Protein AF-A0A7S3DXR9-F1 (afdb_monomer_lite)

Secondary structure (DSSP, 8-state):
-HHHHHHHHHHHHSS-S-HHHHHHHHHHHHHHHHHHHHHHHHHHHHHHHHHHHHHTTPPP-PPPHHHHHHHHHHHHHHHHHHHHHHH-TTTS-EEEETTTEEEE--STTTHHHIIIIIHIIIIIHHHHHHHHHHHHHHHTT-S-SSSHHHHHHHHHHHHHHHHHHHHHHHHHHHHHHHHH--S-THHHHHHHHHHHHHHHHHHHHHHHH-HHHHHHHHHHHTT---TT-HHHHHHHHHHHHHHHHT-TT-----TT-----------------------------PPPP------------------------------------PPP-----------------------------------------------------------

Structure (mmCIF, N/CA/C/O backbone):
data_AF-A0A7S3DXR9-F1
#
_entry.id   AF-A0A7S3DXR9-F1
#
loop_
_atom_site.group_PDB
_atom_site.id
_atom_site.type_symbol
_atom_site.label_atom_id
_atom_site.label_alt_id
_atom_site.label_comp_id
_atom_site.label_asym_id
_atom_site.label_entity_id
_atom_site.label_seq_id
_atom_site.pdbx_PDB_ins_code
_atom_site.Cartn_x
_atom_site.Cartn_y
_atom_site.Cartn_z
_atom_site.occupancy
_atom_site.B_iso_or_equiv
_atom_site.auth_seq_id
_atom_site.auth_comp_id
_atom_site.auth_asym_id
_atom_site.auth_atom_id
_atom_site.pdbx_PDB_model_num
ATOM 1 N N . PHE A 1 1 ? 15.134 0.150 1.377 1.00 69.06 1 PHE A N 1
ATOM 2 C CA . PHE A 1 1 ? 16.503 0.707 1.384 1.00 69.06 1 PHE A CA 1
ATOM 3 C C . PHE A 1 1 ? 17.280 0.307 0.133 1.00 69.06 1 PHE A C 1
ATOM 5 O O . PHE A 1 1 ? 17.624 1.199 -0.626 1.00 69.06 1 PHE A O 1
ATOM 12 N N . SER A 1 2 ? 17.472 -0.991 -0.147 1.00 77.06 2 SER A N 1
ATOM 13 C CA . SER A 1 2 ? 18.164 -1.471 -1.363 1.00 77.06 2 SER A CA 1
ATOM 14 C C . SER A 1 2 ? 17.636 -0.845 -2.659 1.00 77.06 2 SER A C 1
ATOM 16 O O . SER A 1 2 ? 18.422 -0.301 -3.421 1.00 77.06 2 SER A O 1
ATOM 18 N N . CYS A 1 3 ? 16.311 -0.809 -2.846 1.00 78.12 3 CYS A N 1
ATOM 19 C CA . CYS A 1 3 ? 15.689 -0.191 -4.024 1.00 78.12 3 CYS A CA 1
ATOM 20 C C . CYS A 1 3 ? 16.020 1.309 -4.162 1.00 78.12 3 CYS A C 1
ATOM 22 O O . CYS A 1 3 ? 16.295 1.782 -5.256 1.00 78.12 3 CYS A O 1
ATOM 24 N N . MET A 1 4 ? 16.067 2.056 -3.049 1.00 80.38 4 MET A N 1
ATOM 25 C CA . MET A 1 4 ? 16.408 3.488 -3.070 1.00 80.38 4 MET A CA 1
ATOM 26 C C . MET A 1 4 ? 17.863 3.706 -3.476 1.00 80.38 4 MET A C 1
ATOM 28 O O . MET A 1 4 ? 18.139 4.583 -4.286 1.00 80.38 4 MET A O 1
ATOM 32 N N . LEU A 1 5 ? 18.783 2.897 -2.938 1.00 83.31 5 LEU A N 1
ATOM 33 C CA . LEU A 1 5 ? 20.198 2.974 -3.292 1.00 83.31 5 LEU A CA 1
ATOM 34 C C . LEU A 1 5 ? 20.402 2.654 -4.774 1.00 83.31 5 LEU A C 1
ATOM 36 O O . LEU A 1 5 ? 21.141 3.348 -5.460 1.00 83.31 5 LEU A O 1
ATOM 40 N N . THR A 1 6 ? 19.699 1.645 -5.285 1.00 81.56 6 THR A N 1
ATOM 41 C CA . THR A 1 6 ? 19.810 1.257 -6.692 1.00 81.56 6 THR A CA 1
ATOM 42 C C . THR A 1 6 ? 19.208 2.308 -7.615 1.00 81.56 6 THR A C 1
ATOM 44 O O . THR A 1 6 ? 19.833 2.642 -8.612 1.00 81.56 6 THR A O 1
ATOM 47 N N . CYS A 1 7 ? 18.071 2.913 -7.247 1.00 77.81 7 CYS A N 1
ATOM 48 C CA . CYS A 1 7 ? 17.527 4.053 -7.984 1.00 77.81 7 CYS A CA 1
ATOM 49 C C . CYS A 1 7 ? 18.503 5.235 -7.964 1.00 77.81 7 CYS A C 1
ATOM 51 O O . CYS A 1 7 ? 18.713 5.851 -8.997 1.00 77.81 7 CYS A O 1
ATOM 53 N N . LEU A 1 8 ? 19.139 5.527 -6.822 1.00 82.75 8 LEU A N 1
ATOM 54 C CA . LEU A 1 8 ? 20.117 6.611 -6.705 1.00 82.75 8 LEU A CA 1
ATOM 55 C C . LEU A 1 8 ? 21.337 6.401 -7.615 1.00 82.75 8 LEU A C 1
ATOM 57 O O . LEU A 1 8 ? 21.827 7.357 -8.215 1.00 82.75 8 LEU A O 1
ATOM 61 N N . LEU A 1 9 ? 21.822 5.163 -7.723 1.00 83.69 9 LEU A N 1
ATOM 62 C CA . LEU A 1 9 ? 22.912 4.817 -8.636 1.00 83.69 9 LEU A CA 1
ATOM 63 C C . LEU A 1 9 ? 22.479 4.980 -10.101 1.00 83.69 9 LEU A C 1
ATOM 65 O O . LEU A 1 9 ? 23.225 5.561 -10.889 1.00 83.69 9 LEU A O 1
ATOM 69 N N . SER A 1 10 ? 21.253 4.577 -10.442 1.00 79.81 10 SER A N 1
ATOM 70 C CA . SER A 1 10 ? 20.714 4.746 -11.795 1.00 79.81 10 SER A CA 1
ATOM 71 C C . SER A 1 10 ? 20.434 6.209 -12.174 1.00 79.81 10 SER A C 1
ATOM 73 O O . SER A 1 10 ? 20.627 6.557 -13.336 1.00 79.81 10 SER A O 1
ATOM 75 N N . VAL A 1 11 ? 20.126 7.110 -11.217 1.00 78.69 11 VAL A N 1
ATOM 76 C CA . VAL A 1 11 ? 20.069 8.576 -11.471 1.00 78.69 11 VAL A CA 1
ATOM 77 C C . VAL A 1 11 ? 21.366 9.057 -12.112 1.00 78.69 11 VAL A C 1
ATOM 79 O O . VAL A 1 11 ? 21.348 9.853 -13.048 1.00 78.69 11 VAL A O 1
ATOM 82 N N . LYS A 1 12 ? 22.496 8.624 -11.538 1.00 81.75 12 LYS A N 1
ATOM 83 C CA . LYS A 1 12 ? 23.820 9.123 -11.904 1.00 81.75 12 LYS A CA 1
ATOM 84 C C . LYS A 1 12 ? 24.298 8.518 -13.216 1.00 81.75 12 LYS A C 1
ATOM 86 O O . LYS A 1 12 ? 24.891 9.232 -14.014 1.00 81.75 12 LYS A O 1
ATOM 91 N N . GLY A 1 13 ? 24.035 7.228 -13.422 1.00 77.94 13 GLY A N 1
ATOM 92 C CA . GLY A 1 13 ? 24.472 6.503 -14.614 1.00 77.94 13 GLY A CA 1
ATOM 93 C C . GLY A 1 13 ? 23.550 6.641 -15.825 1.00 77.94 13 GLY A C 1
ATOM 94 O O . GLY A 1 13 ? 23.975 6.303 -16.918 1.00 77.94 13 GLY A O 1
ATOM 95 N N . LYS A 1 14 ? 22.295 7.092 -15.651 1.00 71.25 14 LYS A N 1
ATOM 96 C CA . LYS A 1 14 ? 21.206 7.019 -16.655 1.00 71.25 14 LYS A CA 1
ATOM 97 C C . LYS A 1 14 ? 20.919 5.604 -17.190 1.00 71.25 14 LYS A C 1
ATOM 99 O O . LYS A 1 14 ? 20.076 5.439 -18.066 1.00 71.25 14 LYS A O 1
ATOM 104 N N . GLU A 1 15 ? 21.557 4.590 -16.618 1.00 74.62 15 GLU A N 1
ATOM 105 C CA . GLU A 1 15 ? 21.456 3.186 -16.994 1.00 74.62 15 GLU A CA 1
ATOM 106 C C . GLU A 1 15 ? 21.127 2.330 -15.764 1.00 74.62 15 GLU A C 1
ATOM 108 O O . GLU A 1 15 ? 21.385 2.695 -14.608 1.00 74.62 15 GLU A O 1
ATOM 113 N N . TYR A 1 16 ? 20.519 1.173 -16.010 1.00 74.00 16 TYR A N 1
ATOM 114 C CA . TYR A 1 16 ? 20.256 0.176 -14.980 1.00 74.00 16 TYR A CA 1
ATOM 115 C C . TYR A 1 16 ? 21.398 -0.846 -14.948 1.00 74.00 16 TYR A C 1
ATOM 117 O O . TYR A 1 16 ? 21.991 -1.170 -15.968 1.00 74.00 16 TYR A O 1
ATOM 125 N N . VAL A 1 17 ? 21.700 -1.375 -13.759 1.00 82.50 17 VAL A N 1
ATOM 126 C CA . VAL A 1 17 ? 22.879 -2.234 -13.515 1.00 82.50 17 VAL A CA 1
ATOM 127 C C . VAL A 1 17 ? 22.834 -3.561 -14.298 1.00 82.50 17 VAL A C 1
ATOM 129 O O . VAL A 1 17 ? 23.868 -4.176 -14.530 1.00 82.50 17 VAL A O 1
ATOM 132 N N . GLY A 1 18 ? 21.645 -4.019 -14.702 1.00 85.81 18 GLY A N 1
ATOM 133 C CA . GLY A 1 18 ? 21.464 -5.202 -15.548 1.00 85.81 18 GLY A CA 1
ATOM 134 C C . GLY A 1 18 ? 20.011 -5.680 -15.622 1.00 85.81 18 GLY A C 1
ATOM 135 O O . GLY A 1 18 ? 19.184 -5.331 -14.776 1.00 85.81 18 GLY A O 1
ATOM 136 N N . GLU A 1 19 ? 19.691 -6.499 -16.624 1.00 84.88 19 GLU A N 1
ATOM 137 C CA . GLU A 1 19 ? 18.320 -6.942 -16.932 1.00 84.88 19 GLU A CA 1
ATOM 138 C C . GLU A 1 19 ? 17.664 -7.705 -15.767 1.00 84.88 19 GLU A C 1
ATOM 140 O O . GLU A 1 19 ? 16.518 -7.443 -15.398 1.00 84.88 19 GLU A O 1
ATOM 145 N N . ALA A 1 20 ? 18.422 -8.580 -15.100 1.00 87.88 20 ALA A N 1
ATOM 146 C CA . ALA A 1 20 ? 17.948 -9.298 -13.917 1.00 87.88 20 ALA A CA 1
ATOM 147 C C . ALA A 1 20 ? 17.587 -8.345 -12.764 1.00 87.88 20 ALA A C 1
ATOM 149 O O . ALA A 1 20 ? 16.587 -8.539 -12.068 1.00 87.88 20 ALA A O 1
ATOM 150 N N . MET A 1 21 ? 18.376 -7.282 -12.581 1.00 86.00 21 MET A N 1
ATOM 151 C CA . MET A 1 21 ? 18.103 -6.270 -11.563 1.00 86.00 21 MET A CA 1
ATOM 152 C C . MET A 1 21 ? 16.853 -5.458 -11.913 1.00 86.00 21 MET A C 1
ATOM 154 O O . MET A 1 21 ? 16.052 -5.156 -11.030 1.00 86.00 21 MET A O 1
ATOM 158 N N . CYS A 1 22 ? 16.658 -5.170 -13.199 1.00 85.06 22 CYS A N 1
ATOM 159 C CA . CYS A 1 22 ? 15.467 -4.513 -13.721 1.00 85.06 22 CYS A CA 1
ATOM 160 C C . CYS A 1 22 ? 14.197 -5.339 -13.448 1.00 85.06 22 CYS A C 1
ATOM 162 O O . CYS A 1 22 ? 13.227 -4.826 -12.883 1.00 85.06 22 CYS A O 1
ATOM 164 N N . GLY A 1 23 ? 14.233 -6.648 -13.724 1.00 87.88 23 GLY A N 1
ATOM 165 C CA . GLY A 1 23 ? 13.139 -7.570 -13.400 1.00 87.88 23 GLY A CA 1
ATOM 166 C C . GLY A 1 23 ? 12.841 -7.643 -11.897 1.00 87.88 23 GLY A C 1
ATOM 167 O O . GLY A 1 23 ? 11.681 -7.557 -11.488 1.00 87.88 23 GLY A O 1
ATOM 168 N N . TYR A 1 24 ? 13.876 -7.720 -11.053 1.00 89.25 24 TYR A N 1
ATOM 169 C CA . TYR A 1 24 ? 13.711 -7.710 -9.595 1.00 89.25 24 TYR A CA 1
ATOM 170 C C . TYR A 1 24 ? 13.111 -6.393 -9.077 1.00 89.25 24 TYR A C 1
ATOM 172 O O . TYR A 1 24 ? 12.210 -6.411 -8.236 1.00 89.25 24 TYR A O 1
ATOM 180 N N . GLN A 1 25 ? 13.583 -5.248 -9.578 1.00 87.19 25 GLN A N 1
ATOM 181 C CA . GLN A 1 25 ? 13.039 -3.937 -9.219 1.00 87.19 25 GLN A CA 1
ATOM 182 C C . GLN A 1 25 ? 11.571 -3.813 -9.632 1.00 87.19 25 GLN A C 1
ATOM 184 O O . GLN A 1 25 ? 10.762 -3.367 -8.818 1.00 87.19 25 GLN A O 1
ATOM 189 N N . SER A 1 26 ? 11.223 -4.265 -10.842 1.00 88.00 26 SER A N 1
ATOM 190 C CA . SER A 1 26 ? 9.837 -4.323 -11.314 1.00 88.00 26 SER A CA 1
ATOM 191 C C . SER A 1 26 ? 8.976 -5.183 -10.387 1.00 88.00 26 SER A C 1
ATOM 193 O O . SER A 1 26 ? 7.961 -4.706 -9.872 1.00 88.00 26 SER A O 1
ATOM 195 N N . PHE A 1 27 ? 9.410 -6.412 -10.079 1.00 92.31 27 PHE A N 1
ATOM 196 C CA . PHE A 1 27 ? 8.707 -7.297 -9.147 1.00 92.31 27 PHE A CA 1
ATOM 197 C C . PHE A 1 27 ? 8.461 -6.610 -7.801 1.00 92.31 27 PHE A C 1
ATOM 199 O O . PHE A 1 27 ? 7.324 -6.512 -7.335 1.00 92.31 27 PHE A O 1
ATOM 206 N N . TYR A 1 28 ? 9.537 -6.120 -7.179 1.00 91.31 28 TYR A N 1
ATOM 207 C CA . TYR A 1 28 ? 9.501 -5.544 -5.843 1.00 91.31 28 TYR A CA 1
ATOM 208 C C . TYR A 1 28 ? 8.604 -4.308 -5.786 1.00 91.31 28 TYR A C 1
ATOM 210 O O . TYR A 1 28 ? 7.789 -4.193 -4.867 1.00 91.31 28 TYR A O 1
ATOM 218 N N . LEU A 1 29 ? 8.739 -3.392 -6.750 1.00 87.94 29 LEU A N 1
ATOM 219 C CA . LEU A 1 29 ? 7.965 -2.156 -6.800 1.00 87.94 29 LEU A CA 1
ATOM 220 C C . LEU A 1 29 ? 6.471 -2.467 -6.933 1.00 87.94 29 LEU A C 1
ATOM 222 O O . LEU A 1 29 ? 5.675 -2.010 -6.111 1.00 87.94 29 LEU A O 1
ATOM 226 N N . ASN A 1 30 ? 6.108 -3.291 -7.918 1.00 90.56 30 ASN A N 1
ATOM 227 C CA . ASN A 1 30 ? 4.716 -3.602 -8.227 1.00 90.56 30 ASN A CA 1
ATOM 228 C C . ASN A 1 30 ? 4.058 -4.430 -7.116 1.00 90.56 30 ASN A C 1
ATOM 230 O O . ASN A 1 30 ? 2.956 -4.093 -6.673 1.00 90.56 30 ASN A O 1
ATOM 234 N N . ALA A 1 31 ? 4.747 -5.444 -6.584 1.00 94.25 31 ALA A N 1
ATOM 235 C CA . ALA A 1 31 ? 4.241 -6.217 -5.454 1.00 94.25 31 ALA A CA 1
ATOM 236 C C . ALA A 1 31 ? 4.093 -5.346 -4.195 1.00 94.25 31 ALA A C 1
ATOM 238 O O . ALA A 1 31 ? 3.057 -5.381 -3.534 1.00 94.25 31 ALA A O 1
ATOM 239 N N . SER A 1 32 ? 5.079 -4.505 -3.870 1.00 92.00 32 SER A N 1
ATOM 240 C CA . SER A 1 32 ? 5.019 -3.669 -2.662 1.00 92.00 32 SER A CA 1
ATOM 241 C C . SER A 1 32 ? 3.914 -2.616 -2.741 1.00 92.00 32 SER A C 1
ATOM 243 O O . SER A 1 32 ? 3.175 -2.427 -1.773 1.00 92.00 32 SER A O 1
ATOM 245 N N . VAL A 1 33 ? 3.768 -1.949 -3.890 1.00 91.00 33 VAL A N 1
ATOM 246 C CA . VAL A 1 33 ? 2.700 -0.966 -4.121 1.00 91.00 33 VAL A CA 1
ATOM 247 C C . VAL A 1 33 ? 1.330 -1.633 -4.051 1.00 91.00 33 VAL A C 1
ATOM 249 O O . VAL A 1 33 ? 0.454 -1.147 -3.332 1.00 91.00 33 VAL A O 1
ATOM 252 N N . THR A 1 34 ? 1.152 -2.768 -4.728 1.00 94.94 34 THR A N 1
ATOM 253 C CA . THR A 1 34 ? -0.121 -3.501 -4.719 1.00 94.94 34 THR A CA 1
ATOM 254 C C . THR A 1 34 ? -0.473 -3.981 -3.314 1.00 94.94 34 THR A C 1
ATOM 256 O O . THR A 1 34 ? -1.592 -3.772 -2.853 1.00 94.94 34 THR A O 1
ATOM 259 N N . ALA A 1 35 ? 0.482 -4.568 -2.589 1.00 96.00 35 ALA A N 1
ATOM 260 C CA . ALA A 1 35 ? 0.246 -5.033 -1.228 1.00 96.00 35 ALA A CA 1
ATOM 261 C C . ALA A 1 35 ? -0.149 -3.875 -0.304 1.00 96.00 35 ALA A C 1
ATOM 263 O O . ALA A 1 35 ? -1.097 -3.993 0.465 1.00 96.00 35 ALA A O 1
ATOM 264 N N . ASN A 1 36 ? 0.544 -2.741 -0.397 1.00 93.38 36 ASN A N 1
ATOM 265 C CA . ASN A 1 36 ? 0.291 -1.582 0.452 1.00 93.38 36 ASN A CA 1
ATOM 266 C C . ASN A 1 36 ? -1.089 -0.952 0.195 1.00 93.38 36 ASN A C 1
ATOM 268 O O . ASN A 1 36 ? -1.867 -0.746 1.127 1.00 93.38 36 ASN A O 1
ATOM 272 N N . THR A 1 37 ? -1.416 -0.676 -1.068 1.00 94.12 37 THR A N 1
ATOM 273 C CA . THR A 1 37 ? -2.695 -0.064 -1.474 1.00 94.12 37 THR A CA 1
ATOM 274 C C . THR A 1 37 ? -3.887 -0.933 -1.059 1.00 94.12 37 THR A C 1
ATOM 276 O O . THR A 1 37 ? -4.815 -0.450 -0.403 1.00 94.12 37 THR A O 1
ATOM 279 N N . TRP A 1 38 ? -3.832 -2.236 -1.340 1.00 97.38 38 TRP A N 1
ATOM 280 C CA . TRP A 1 38 ? -4.899 -3.173 -0.996 1.00 97.38 38 TRP A CA 1
ATOM 281 C C . TRP A 1 38 ? -4.973 -3.488 0.499 1.00 97.38 38 TRP A C 1
ATOM 283 O O . TRP A 1 38 ? -6.075 -3.605 1.038 1.00 97.38 38 TRP A O 1
ATOM 293 N N . MET A 1 39 ? -3.844 -3.551 1.212 1.00 96.06 39 MET A N 1
ATOM 294 C CA . MET A 1 39 ? -3.862 -3.707 2.670 1.00 96.06 39 MET A CA 1
ATOM 295 C C . MET A 1 39 ? -4.521 -2.499 3.345 1.00 96.06 39 MET A C 1
ATOM 297 O O . MET A 1 39 ? -5.338 -2.670 4.251 1.00 96.06 39 MET A O 1
ATOM 301 N N . ASN A 1 40 ? -4.240 -1.281 2.870 1.00 93.38 40 ASN A N 1
ATOM 302 C CA . ASN A 1 40 ? -4.923 -0.082 3.355 1.00 93.38 40 ASN A CA 1
ATOM 303 C C . ASN A 1 40 ? -6.433 -0.151 3.088 1.00 93.38 40 ASN A C 1
ATOM 305 O O . ASN A 1 40 ? -7.213 0.179 3.980 1.00 93.38 40 ASN A O 1
ATOM 309 N N . ALA A 1 41 ? -6.863 -0.646 1.924 1.00 95.69 41 ALA A N 1
ATOM 310 C CA . ALA A 1 41 ? -8.283 -0.855 1.637 1.00 95.69 41 ALA A CA 1
ATOM 311 C C . ALA A 1 41 ? -8.942 -1.845 2.622 1.00 95.69 41 ALA A C 1
ATOM 313 O O . ALA A 1 41 ? -10.012 -1.552 3.157 1.00 95.69 41 ALA A O 1
ATOM 314 N N . VAL A 1 42 ? -8.286 -2.968 2.942 1.00 97.06 42 VAL A N 1
ATOM 315 C CA . VAL A 1 42 ? -8.775 -3.935 3.947 1.00 97.06 42 VAL A CA 1
ATOM 316 C C . VAL A 1 42 ? -8.866 -3.304 5.342 1.00 97.06 42 VAL A C 1
ATOM 318 O O . VAL A 1 42 ? -9.872 -3.466 6.034 1.00 97.06 42 VAL A O 1
ATOM 321 N N . ILE A 1 43 ? -7.855 -2.535 5.754 1.00 93.75 43 ILE A N 1
ATOM 322 C CA . ILE A 1 43 ? -7.863 -1.824 7.043 1.00 93.75 43 ILE A CA 1
ATOM 323 C C . ILE A 1 43 ? -9.028 -0.825 7.100 1.00 93.75 43 ILE A C 1
ATOM 325 O O . ILE A 1 43 ? -9.754 -0.769 8.096 1.00 93.75 43 ILE A O 1
ATOM 329 N N . ILE A 1 44 ? -9.236 -0.059 6.027 1.00 93.94 44 ILE A N 1
ATOM 330 C CA . ILE A 1 44 ? -10.336 0.904 5.910 1.00 93.94 44 ILE A CA 1
ATOM 331 C C . ILE A 1 44 ? -11.691 0.192 5.988 1.00 93.94 44 ILE A C 1
ATOM 333 O O . ILE A 1 44 ? -12.581 0.681 6.686 1.00 93.94 44 ILE A O 1
ATOM 337 N N . TYR A 1 45 ? -11.838 -0.972 5.348 1.00 96.19 45 TYR A N 1
ATOM 338 C CA . TYR A 1 45 ? -13.047 -1.796 5.427 1.00 96.19 45 TYR A CA 1
ATOM 339 C C . TYR A 1 45 ? -13.374 -2.204 6.872 1.00 96.19 45 TYR A C 1
ATOM 341 O O . TYR A 1 45 ? -14.497 -1.988 7.337 1.00 96.19 45 TYR A O 1
ATOM 349 N N . GLU A 1 46 ? -12.403 -2.740 7.616 1.00 95.75 46 GLU A N 1
ATOM 350 C CA . GLU A 1 46 ? -12.630 -3.174 9.003 1.00 95.75 46 GLU A CA 1
ATOM 351 C C . GLU A 1 46 ? -12.920 -1.982 9.936 1.00 95.75 46 GLU A C 1
ATOM 353 O O . GLU A 1 46 ? -13.795 -2.062 10.805 1.00 95.75 46 GLU A O 1
ATOM 358 N N . ILE A 1 47 ? -12.261 -0.833 9.726 1.00 93.06 47 ILE A N 1
ATOM 359 C CA . ILE A 1 47 ? -12.552 0.394 10.484 1.00 93.06 47 ILE A CA 1
ATOM 360 C C . ILE A 1 47 ? -13.955 0.919 10.156 1.00 93.06 47 ILE A C 1
ATOM 362 O O . ILE A 1 47 ? -14.701 1.286 11.066 1.00 93.06 47 ILE A O 1
ATOM 366 N N . HIS A 1 48 ? -14.344 0.938 8.880 1.00 94.62 48 HIS A N 1
ATOM 367 C CA . HIS A 1 48 ? -15.685 1.347 8.458 1.00 94.62 48 HIS A CA 1
ATOM 368 C C . HIS A 1 48 ? -16.760 0.457 9.066 1.00 94.62 48 HIS A C 1
ATOM 370 O O . HIS A 1 48 ? -17.746 0.968 9.602 1.00 94.62 48 HIS A O 1
ATOM 376 N N . LYS A 1 49 ? -16.540 -0.861 9.063 1.00 95.62 49 LYS A N 1
ATOM 377 C CA . LYS A 1 49 ? -17.418 -1.826 9.722 1.00 95.62 49 LYS A CA 1
ATOM 378 C C . LYS A 1 49 ? -17.546 -1.499 11.209 1.00 95.62 49 LYS A C 1
ATOM 380 O O . LYS A 1 49 ? -18.663 -1.315 11.689 1.00 95.62 49 LYS A O 1
ATOM 385 N N . LEU A 1 50 ? -16.438 -1.325 11.925 1.00 93.69 50 LEU A N 1
ATOM 386 C CA . LEU A 1 50 ? -16.455 -0.948 13.340 1.00 93.69 50 LEU A CA 1
ATOM 387 C C . LEU A 1 50 ? -17.239 0.355 13.585 1.00 93.69 50 LEU A C 1
ATOM 389 O O . LEU A 1 50 ? -18.089 0.400 14.480 1.00 93.69 50 LEU A O 1
ATOM 393 N N . LEU A 1 51 ? -17.010 1.395 12.776 1.00 93.25 51 LEU A N 1
ATOM 394 C CA . LEU A 1 51 ? -17.718 2.677 12.881 1.00 93.25 51 LEU A CA 1
ATOM 395 C C . LEU A 1 51 ? -19.220 2.527 12.613 1.00 93.25 51 LEU A C 1
ATOM 397 O O . LEU A 1 51 ? -20.028 3.078 13.361 1.00 93.25 51 LEU A O 1
ATOM 401 N N . ARG A 1 52 ? -19.609 1.731 11.612 1.00 95.50 52 ARG A N 1
ATOM 402 C CA . ARG A 1 52 ? -21.015 1.454 11.291 1.00 95.50 52 ARG A CA 1
ATOM 403 C C . ARG A 1 52 ? -21.730 0.753 12.446 1.00 95.50 52 ARG A C 1
ATOM 405 O O . ARG A 1 52 ? -22.815 1.182 12.836 1.00 95.50 52 ARG A O 1
ATOM 412 N N . PHE A 1 53 ? -21.130 -0.290 13.023 1.00 95.50 53 PHE A N 1
ATOM 413 C CA . PHE A 1 53 ? -21.702 -0.986 14.185 1.00 95.50 53 PHE A CA 1
ATOM 414 C C . PHE A 1 53 ? -21.812 -0.050 15.394 1.00 95.50 53 PHE A C 1
ATOM 416 O O . PHE A 1 53 ? -22.858 0.008 16.040 1.00 95.50 53 PHE A O 1
ATOM 423 N N . SER A 1 54 ? -20.772 0.750 15.637 1.00 92.19 54 SER A N 1
ATOM 424 C CA . SER A 1 54 ? -20.757 1.760 16.693 1.00 92.19 54 SER A CA 1
ATOM 425 C C . SER A 1 54 ? -21.850 2.822 16.515 1.00 92.19 54 SER A C 1
ATOM 427 O O . SER A 1 54 ? -22.433 3.258 17.508 1.00 92.19 54 SER A O 1
ATOM 429 N N . HIS A 1 55 ? -22.125 3.250 15.281 1.00 93.81 55 HIS A N 1
ATOM 430 C CA . HIS A 1 55 ? -23.144 4.254 14.970 1.00 93.81 55 HIS A CA 1
ATOM 431 C C . HIS A 1 55 ? -24.561 3.731 15.244 1.00 93.81 55 HIS A C 1
ATOM 433 O O . HIS A 1 55 ? -25.360 4.416 15.874 1.00 93.81 55 HIS A O 1
ATOM 439 N N . VAL A 1 56 ? -24.838 2.474 14.883 1.00 96.19 56 VAL A N 1
ATOM 440 C CA . VAL A 1 56 ? -26.125 1.803 15.161 1.00 96.19 56 VAL A CA 1
ATOM 441 C C . VAL A 1 56 ? -26.199 1.272 16.607 1.00 96.19 56 VAL A C 1
ATOM 443 O O . VAL A 1 56 ? -27.140 0.576 16.970 1.00 96.19 56 VAL A O 1
ATOM 446 N N . ARG A 1 57 ? -25.207 1.584 17.457 1.00 94.06 57 ARG A N 1
ATOM 447 C CA . ARG A 1 57 ? -25.093 1.100 18.847 1.00 94.06 57 ARG A CA 1
ATOM 448 C C . ARG A 1 57 ? -25.158 -0.432 18.969 1.00 94.06 57 ARG A C 1
ATOM 450 O O . ARG A 1 57 ? -25.612 -0.961 19.978 1.00 94.06 57 ARG A O 1
ATOM 457 N N . ARG A 1 58 ? -24.686 -1.159 17.952 1.00 96.12 58 ARG A N 1
ATOM 458 C CA . ARG A 1 58 ? -24.591 -2.626 17.967 1.00 96.12 58 ARG A CA 1
ATOM 459 C C . ARG A 1 58 ? -23.217 -3.068 18.460 1.00 96.12 58 ARG A C 1
ATOM 461 O O . ARG A 1 58 ? -22.206 -2.424 18.173 1.00 96.12 58 ARG A O 1
ATOM 468 N N . ARG A 1 59 ? -23.171 -4.197 19.175 1.00 94.75 59 ARG A N 1
ATOM 469 C CA . ARG A 1 59 ? -21.914 -4.821 19.610 1.00 94.75 59 ARG A CA 1
ATOM 470 C C . ARG A 1 59 ? -21.118 -5.258 18.376 1.00 94.75 59 ARG A C 1
ATOM 472 O O . ARG A 1 59 ? -21.614 -6.014 17.545 1.00 94.75 59 ARG A O 1
ATOM 479 N N . TYR A 1 60 ? -19.898 -4.747 18.248 1.00 94.44 60 TYR A N 1
ATOM 480 C CA . TYR A 1 60 ? -18.965 -5.144 17.199 1.00 94.44 60 TYR A CA 1
ATOM 481 C C . TYR A 1 60 ? -18.204 -6.396 17.635 1.00 94.44 60 TYR A C 1
ATOM 483 O O . TYR A 1 60 ? -17.651 -6.428 18.734 1.00 94.44 60 TYR A O 1
ATOM 491 N N . ILE A 1 61 ? -18.163 -7.406 16.768 1.00 95.12 61 ILE A N 1
ATOM 492 C CA . ILE A 1 61 ? -17.347 -8.604 16.964 1.00 95.12 61 ILE A CA 1
ATOM 493 C C . ILE A 1 61 ? -16.067 -8.409 16.139 1.00 95.12 61 ILE A C 1
ATOM 495 O O . ILE A 1 61 ? -16.166 -8.310 14.912 1.00 95.12 61 ILE A O 1
ATOM 499 N N . PRO A 1 62 ? -14.884 -8.307 16.773 1.00 93.44 62 PRO A N 1
ATOM 500 C CA . PRO A 1 62 ? -13.633 -8.119 16.048 1.00 93.44 62 PRO A CA 1
ATOM 501 C C . PRO A 1 62 ? -13.318 -9.336 15.164 1.00 93.44 62 PRO A C 1
ATOM 503 O O . PRO A 1 62 ? -13.660 -10.462 15.541 1.00 93.44 62 PRO A O 1
ATOM 506 N N . PRO A 1 63 ? -12.652 -9.143 14.009 1.00 95.94 63 PRO A N 1
ATOM 507 C CA . PRO A 1 63 ? -12.249 -10.252 13.160 1.00 95.94 63 PRO A CA 1
ATOM 508 C C . PRO A 1 63 ? -11.314 -11.181 13.932 1.00 95.94 63 PRO A C 1
ATOM 510 O O . PRO A 1 63 ? -10.454 -10.752 14.707 1.00 95.94 63 PRO A O 1
ATOM 513 N N . THR A 1 64 ? -11.486 -12.484 13.723 1.00 96.50 64 THR A N 1
ATOM 514 C CA . THR A 1 64 ? -10.607 -13.476 14.345 1.00 96.50 64 THR A CA 1
ATOM 515 C C . THR A 1 64 ? -9.194 -13.358 13.773 1.00 96.50 64 THR A C 1
ATOM 517 O O . THR A 1 64 ? -9.008 -12.973 12.619 1.00 96.50 64 THR A O 1
ATOM 520 N N . ARG A 1 65 ? -8.172 -13.760 14.541 1.00 95.06 65 ARG A N 1
ATOM 521 C CA . ARG A 1 65 ? -6.778 -13.760 14.051 1.00 95.06 65 ARG A CA 1
ATOM 522 C C . ARG A 1 65 ? -6.621 -14.547 12.748 1.00 95.06 65 ARG A C 1
ATOM 524 O O . ARG A 1 65 ? -5.917 -14.100 11.854 1.00 95.06 65 ARG A O 1
ATOM 531 N N . LYS A 1 66 ? -7.310 -15.688 12.631 1.00 96.94 66 LYS A N 1
ATOM 532 C CA . LYS A 1 66 ? -7.299 -16.524 11.421 1.00 96.94 66 LYS A CA 1
ATOM 533 C C . LYS A 1 66 ? -7.827 -15.762 10.206 1.00 96.94 66 LYS A C 1
ATOM 535 O O . LYS A 1 66 ? -7.219 -15.823 9.147 1.00 96.94 66 LYS A O 1
ATOM 540 N N . GLN A 1 67 ? -8.918 -15.017 10.378 1.00 97.12 67 GLN A N 1
ATOM 541 C CA . GLN A 1 67 ? -9.495 -14.204 9.312 1.00 97.12 67 GLN A CA 1
ATOM 542 C C . GLN A 1 67 ? -8.550 -13.080 8.877 1.00 97.12 67 GLN A C 1
ATOM 544 O O . GLN A 1 67 ? -8.350 -12.902 7.681 1.00 97.12 67 GLN A O 1
ATOM 549 N N . VAL A 1 68 ? -7.930 -12.371 9.827 1.00 96.88 68 VAL A N 1
ATOM 550 C CA . VAL A 1 68 ? -6.961 -11.305 9.513 1.00 96.88 68 VAL A CA 1
ATOM 551 C C . VAL A 1 68 ? -5.750 -11.868 8.762 1.00 96.88 68 VAL A C 1
ATOM 553 O O . VAL A 1 68 ? -5.330 -11.293 7.763 1.00 96.88 68 VAL A O 1
ATOM 556 N N . ILE A 1 69 ? -5.221 -13.019 9.196 1.00 97.38 69 ILE A N 1
ATOM 557 C CA . ILE A 1 69 ? -4.113 -13.701 8.508 1.00 97.38 69 ILE A CA 1
ATOM 558 C C . ILE A 1 69 ? -4.522 -14.094 7.087 1.00 97.38 69 ILE A C 1
ATOM 560 O O . ILE A 1 69 ? -3.750 -13.878 6.159 1.00 97.38 69 ILE A O 1
ATOM 564 N N . LEU A 1 70 ? -5.731 -14.631 6.900 1.00 97.75 70 LEU A N 1
ATOM 565 C CA . LEU A 1 70 ? -6.211 -15.047 5.583 1.00 97.75 70 LEU A CA 1
ATOM 566 C C . LEU A 1 70 ? -6.427 -13.853 4.640 1.00 97.75 70 LEU A C 1
ATOM 568 O O . LEU A 1 70 ? -6.032 -13.921 3.480 1.00 97.75 70 LEU A O 1
ATOM 572 N N . GLN A 1 71 ? -6.998 -12.751 5.136 1.00 97.69 71 GLN A N 1
ATOM 573 C CA . GLN A 1 71 ? -7.138 -11.503 4.376 1.00 97.69 71 GLN A CA 1
ATOM 574 C C . GLN A 1 71 ? -5.765 -10.960 3.959 1.00 97.69 71 GLN A C 1
ATOM 576 O O . GLN A 1 71 ? -5.560 -10.633 2.792 1.00 97.69 71 GLN A O 1
ATOM 581 N N . ALA A 1 72 ? -4.808 -10.919 4.891 1.00 97.81 72 ALA A N 1
ATOM 582 C CA . ALA A 1 72 ? -3.455 -10.460 4.608 1.00 97.81 72 ALA A CA 1
ATOM 583 C C . ALA A 1 72 ? -2.747 -11.362 3.588 1.00 97.81 72 ALA A C 1
ATOM 585 O O . ALA A 1 72 ? -2.176 -10.860 2.622 1.00 97.81 72 ALA A O 1
ATOM 586 N N . ALA A 1 73 ? -2.829 -12.684 3.762 1.00 98.19 73 ALA A N 1
ATOM 587 C CA . ALA A 1 73 ? -2.274 -13.653 2.824 1.00 98.19 73 ALA A CA 1
ATOM 588 C C . ALA A 1 73 ? -2.869 -13.475 1.421 1.00 98.19 73 ALA A C 1
ATOM 590 O O . ALA A 1 73 ? -2.119 -13.426 0.453 1.00 98.19 73 ALA A O 1
ATOM 591 N N . GLY A 1 74 ? -4.189 -13.286 1.312 1.00 98.25 74 GLY A N 1
ATOM 592 C CA . GLY A 1 74 ? -4.855 -13.008 0.039 1.00 98.25 74 GLY A CA 1
ATOM 593 C C . GLY A 1 74 ? -4.317 -11.753 -0.655 1.00 98.25 74 GLY A C 1
ATOM 594 O O . GLY A 1 74 ? -3.996 -11.806 -1.841 1.00 98.25 74 GLY A O 1
ATOM 595 N N . VAL A 1 75 ? -4.142 -10.652 0.086 1.00 98.25 75 VAL A N 1
ATOM 596 C CA . VAL A 1 75 ? -3.559 -9.404 -0.443 1.00 98.25 75 VAL A CA 1
ATOM 597 C C . VAL A 1 75 ? -2.121 -9.616 -0.924 1.00 98.25 75 VAL A C 1
ATOM 599 O O . VAL A 1 75 ? -1.779 -9.176 -2.019 1.00 98.25 75 VAL A O 1
ATOM 602 N N . TYR A 1 76 ? -1.282 -10.307 -0.148 1.00 98.12 76 TYR A N 1
ATOM 603 C CA . TYR A 1 76 ? 0.104 -10.569 -0.544 1.00 98.12 76 TYR A CA 1
ATOM 604 C C . TYR A 1 76 ? 0.206 -11.525 -1.735 1.00 98.12 76 TYR A C 1
ATOM 606 O O . TYR A 1 76 ? 1.017 -11.284 -2.623 1.00 98.12 76 TYR A O 1
ATOM 614 N N . CYS A 1 77 ? -0.630 -12.562 -1.811 1.00 98.25 77 CYS A N 1
ATOM 615 C CA . CYS A 1 77 ? -0.691 -13.437 -2.981 1.00 98.25 77 CYS A CA 1
ATOM 616 C C . CYS A 1 77 ? -1.096 -12.656 -4.236 1.00 98.25 77 CYS A C 1
ATOM 618 O O . CYS A 1 77 ? -0.425 -12.765 -5.260 1.00 98.25 77 CYS A O 1
ATOM 620 N N . TYR A 1 78 ? -2.139 -11.826 -4.145 1.00 97.81 78 TYR A N 1
ATOM 621 C CA . TYR A 1 78 ? -2.572 -10.954 -5.238 1.00 97.81 78 TYR A CA 1
ATOM 622 C C . TYR A 1 78 ? -1.455 -9.997 -5.679 1.00 97.81 78 TYR A C 1
ATOM 624 O O . TYR A 1 78 ? -1.161 -9.881 -6.866 1.00 97.81 78 TYR A O 1
ATOM 632 N N . ALA A 1 79 ? -0.768 -9.373 -4.724 1.00 97.56 79 ALA A N 1
ATOM 633 C CA . ALA A 1 79 ? 0.361 -8.497 -4.994 1.00 97.56 79 ALA A CA 1
ATOM 634 C C . ALA A 1 79 ? 1.549 -9.218 -5.653 1.00 97.56 79 ALA A C 1
ATOM 636 O O . ALA A 1 79 ? 2.144 -8.683 -6.586 1.00 97.56 79 ALA A O 1
ATOM 637 N N . CYS A 1 80 ? 1.875 -10.436 -5.213 1.00 97.31 80 CYS A N 1
ATOM 638 C CA . CYS A 1 80 ? 2.911 -11.255 -5.837 1.00 97.31 80 CYS A CA 1
ATOM 639 C C . CYS A 1 80 ? 2.553 -11.619 -7.279 1.00 97.31 80 CYS A C 1
ATOM 641 O O . CYS A 1 80 ? 3.434 -11.577 -8.130 1.00 97.31 80 CYS A O 1
ATOM 643 N N . VAL A 1 81 ? 1.285 -11.930 -7.574 1.00 96.44 81 VAL A N 1
ATOM 644 C CA . VAL A 1 81 ? 0.833 -12.187 -8.951 1.00 96.44 81 VAL A CA 1
ATOM 645 C C . VAL A 1 81 ? 1.104 -10.969 -9.834 1.00 96.44 81 VAL A C 1
ATOM 647 O O . VAL A 1 81 ? 1.736 -11.116 -10.875 1.00 96.44 81 VAL A O 1
ATOM 650 N N . TRP A 1 82 ? 0.732 -9.765 -9.391 1.00 94.81 82 TRP A N 1
ATOM 651 C CA . TRP A 1 82 ? 1.051 -8.533 -10.121 1.00 94.81 82 TRP A CA 1
ATOM 652 C C . TRP A 1 82 ? 2.553 -8.297 -10.270 1.00 94.81 82 TRP A C 1
ATOM 654 O O . TRP A 1 82 ? 3.013 -7.970 -11.360 1.00 94.81 82 TRP A O 1
ATOM 664 N N . GLY A 1 83 ? 3.325 -8.516 -9.205 1.00 93.69 83 GLY A N 1
ATOM 665 C CA . GLY A 1 83 ? 4.781 -8.426 -9.254 1.00 93.69 83 GLY A CA 1
ATOM 666 C C . GLY A 1 83 ? 5.389 -9.367 -10.294 1.00 93.69 83 GLY A C 1
ATOM 667 O O . GLY A 1 83 ? 6.231 -8.937 -11.074 1.00 93.69 83 GLY A O 1
ATOM 668 N N . VAL A 1 84 ? 4.961 -10.635 -10.333 1.00 94.06 84 VAL A N 1
ATOM 669 C CA . VAL A 1 84 ? 5.457 -11.632 -11.298 1.00 94.06 84 VAL A CA 1
ATOM 670 C C . VAL A 1 84 ? 5.069 -11.250 -12.722 1.00 94.06 84 VAL A C 1
ATOM 672 O O . VAL A 1 84 ? 5.929 -11.268 -13.598 1.00 94.06 84 VAL A O 1
ATOM 675 N N . ILE A 1 85 ? 3.810 -10.859 -12.948 1.00 91.25 85 ILE A N 1
ATOM 676 C CA . ILE A 1 85 ? 3.324 -10.415 -14.262 1.00 91.25 85 ILE A CA 1
ATOM 677 C C . ILE A 1 85 ? 4.207 -9.279 -14.799 1.00 91.25 85 ILE A C 1
ATOM 679 O O . ILE A 1 85 ? 4.642 -9.345 -15.942 1.00 91.25 85 ILE A O 1
ATOM 683 N N . CYS A 1 86 ? 4.538 -8.286 -13.969 1.00 88.50 86 CYS A N 1
ATOM 684 C CA . CYS A 1 86 ? 5.389 -7.162 -14.367 1.00 88.50 86 CYS A CA 1
ATOM 685 C C . CYS A 1 86 ? 6.887 -7.497 -14.466 1.00 88.50 86 CYS A C 1
ATOM 687 O O . CYS A 1 86 ? 7.639 -6.728 -15.062 1.00 88.50 86 CYS A O 1
ATOM 689 N N . ALA A 1 87 ? 7.346 -8.591 -13.856 1.00 89.81 87 ALA A N 1
ATOM 690 C CA . ALA A 1 87 ? 8.753 -8.990 -13.865 1.00 89.81 87 ALA A CA 1
ATOM 691 C C . ALA A 1 87 ? 9.126 -9.864 -15.069 1.00 89.81 87 ALA A C 1
ATOM 693 O O . ALA A 1 87 ? 10.293 -9.908 -15.458 1.00 89.81 87 ALA A O 1
ATOM 694 N N . ILE A 1 88 ? 8.153 -10.568 -15.656 1.00 88.88 88 ILE A N 1
ATOM 695 C CA . ILE A 1 88 ? 8.378 -11.400 -16.837 1.00 88.88 88 ILE A CA 1
ATOM 696 C C . ILE A 1 88 ? 8.434 -10.495 -18.072 1.00 88.88 88 ILE A C 1
ATOM 698 O O . ILE A 1 88 ? 7.411 -10.171 -18.680 1.00 88.88 88 ILE A O 1
ATOM 702 N N . GLN A 1 89 ? 9.653 -10.132 -18.471 1.00 80.25 89 GLN A N 1
ATOM 703 C CA . GLN A 1 89 ? 9.898 -9.260 -19.626 1.00 80.25 89 GLN A CA 1
ATOM 704 C C . GLN A 1 89 ? 9.342 -9.825 -20.940 1.00 80.25 89 GLN A C 1
ATOM 706 O O . GLN A 1 89 ? 8.984 -9.064 -21.829 1.00 80.25 89 GLN A O 1
ATOM 711 N N . ALA A 1 90 ? 9.191 -11.152 -21.036 1.00 79.00 90 ALA A N 1
ATOM 712 C CA . ALA A 1 90 ? 8.587 -11.806 -22.195 1.00 79.00 90 ALA A CA 1
ATOM 713 C C . ALA A 1 90 ? 7.114 -11.417 -22.424 1.00 79.00 90 ALA A C 1
ATOM 715 O O . ALA A 1 90 ? 6.656 -11.432 -23.562 1.00 79.00 90 ALA A O 1
ATOM 716 N N . PHE A 1 91 ? 6.367 -11.089 -21.363 1.00 77.38 91 PHE A N 1
ATOM 717 C CA . PHE A 1 91 ? 4.982 -10.622 -21.492 1.00 77.38 91 PHE A CA 1
ATOM 718 C C . PHE A 1 91 ? 4.902 -9.106 -21.600 1.00 77.38 91 PHE A C 1
ATOM 720 O O . PHE A 1 91 ? 4.053 -8.587 -22.320 1.00 77.38 91 PHE A O 1
ATOM 727 N N . PHE A 1 92 ? 5.779 -8.410 -20.876 1.00 77.25 92 PHE A N 1
ATOM 728 C CA . PHE A 1 92 ? 5.797 -6.960 -20.840 1.00 77.25 92 PHE A CA 1
ATOM 729 C C . PHE A 1 92 ? 7.238 -6.448 -20.888 1.00 77.25 92 PHE A C 1
ATOM 731 O O . PHE A 1 92 ? 7.885 -6.359 -19.833 1.00 77.25 92 PHE A O 1
ATOM 738 N N . PRO A 1 93 ? 7.750 -6.117 -22.089 1.00 75.12 93 PRO A N 1
ATOM 739 C CA . PRO A 1 93 ? 9.083 -5.557 -22.228 1.00 75.12 93 PRO A CA 1
ATOM 740 C C . PRO A 1 93 ? 9.177 -4.318 -21.341 1.00 75.12 93 PRO A C 1
ATOM 742 O O . PRO A 1 93 ? 8.371 -3.389 -21.414 1.00 75.12 93 PRO A O 1
ATOM 745 N N . SER A 1 94 ? 10.100 -4.384 -20.389 1.00 70.88 94 SER A N 1
ATOM 746 C CA . SER A 1 94 ? 10.280 -3.360 -19.372 1.00 70.88 94 SER A CA 1
ATOM 747 C C . SER A 1 94 ? 11.526 -2.581 -19.738 1.00 70.88 94 SER A C 1
ATOM 749 O O . SER A 1 94 ? 12.628 -3.122 -19.718 1.00 70.88 94 SER A O 1
ATOM 751 N N . HIS A 1 95 ? 11.356 -1.306 -20.057 1.00 71.31 95 HIS A N 1
ATOM 752 C CA . HIS A 1 95 ? 12.475 -0.403 -20.280 1.00 71.31 95 HIS A CA 1
ATOM 753 C C . HIS A 1 95 ? 12.646 0.499 -19.064 1.00 71.31 95 HIS A C 1
ATOM 755 O O . HIS A 1 95 ? 11.678 0.843 -18.382 1.00 71.31 95 HIS A O 1
ATOM 761 N N . ALA A 1 96 ? 13.889 0.879 -18.775 1.00 68.19 96 ALA A N 1
ATOM 762 C CA . ALA A 1 96 ? 14.166 1.824 -17.708 1.00 68.19 96 ALA A CA 1
ATOM 763 C C . ALA A 1 96 ? 13.608 3.199 -18.092 1.00 68.19 96 ALA A C 1
ATOM 765 O O . ALA A 1 96 ? 14.190 3.925 -18.898 1.00 68.19 96 ALA A O 1
ATOM 766 N N . TYR A 1 97 ? 12.476 3.570 -17.503 1.00 66.62 97 TYR A N 1
ATOM 767 C CA . TYR A 1 97 ? 11.851 4.853 -17.782 1.00 66.62 97 TYR A CA 1
ATOM 768 C C . TYR A 1 97 ? 12.596 5.967 -17.044 1.00 66.62 97 TYR A C 1
ATOM 770 O O . TYR A 1 97 ? 12.717 5.941 -15.814 1.00 66.62 97 TYR A O 1
ATOM 778 N N . GLY A 1 98 ? 13.173 6.901 -17.807 1.00 63.59 98 GLY A N 1
ATOM 779 C CA . GLY A 1 98 ? 14.028 7.969 -17.282 1.00 63.59 98 GLY A CA 1
ATOM 780 C C . GLY A 1 98 ? 15.268 7.475 -16.522 1.00 63.59 98 GLY A C 1
ATOM 781 O O . GLY A 1 98 ? 15.875 8.264 -15.802 1.00 63.59 98 GLY A O 1
ATOM 782 N N . GLY A 1 99 ? 15.619 6.186 -16.628 1.00 61.00 99 GLY A N 1
ATOM 783 C CA . GLY A 1 99 ? 16.665 5.551 -15.821 1.00 61.00 99 GLY A CA 1
ATOM 784 C C . GLY A 1 99 ? 16.255 5.198 -14.380 1.00 61.00 99 GLY A C 1
ATOM 785 O O . GLY A 1 99 ? 17.136 4.975 -13.560 1.00 61.00 99 GLY A O 1
ATOM 786 N N . PHE A 1 100 ? 14.958 5.156 -14.029 1.00 63.84 100 PHE A N 1
ATOM 787 C CA . PHE A 1 100 ? 14.518 4.977 -12.627 1.00 63.84 100 PHE A CA 1
ATOM 788 C C . PHE A 1 100 ? 13.741 3.714 -12.328 1.00 63.84 100 PHE A C 1
ATOM 790 O O . PHE A 1 100 ? 14.018 3.049 -11.327 1.00 63.84 100 PHE A O 1
ATOM 797 N N . TYR A 1 101 ? 12.727 3.433 -13.142 1.00 71.62 101 TYR A N 1
ATOM 798 C CA . TYR A 1 101 ? 11.828 2.316 -12.908 1.00 71.62 101 TYR A CA 1
ATOM 799 C C . TYR A 1 101 ? 11.842 1.403 -14.107 1.00 71.62 101 TYR A C 1
ATOM 801 O O . TYR A 1 101 ? 11.657 1.841 -15.241 1.00 71.62 101 TYR A O 1
ATOM 809 N N . CYS A 1 102 ? 11.976 0.122 -13.817 1.00 76.00 102 CYS A N 1
ATOM 810 C CA . CYS A 1 102 ? 11.575 -0.919 -14.733 1.00 76.00 102 CYS A CA 1
ATOM 811 C C . CYS A 1 102 ? 10.075 -1.104 -14.574 1.00 76.00 102 CYS A C 1
ATOM 813 O O . CYS A 1 102 ? 9.617 -1.894 -13.751 1.00 76.00 102 CYS A O 1
ATOM 815 N N . ILE A 1 103 ? 9.318 -0.273 -15.285 1.00 73.56 103 ILE A N 1
ATOM 816 C CA . ILE A 1 103 ? 7.873 -0.429 -15.410 1.00 73.56 103 ILE A CA 1
ATOM 817 C C . ILE A 1 103 ? 7.628 -0.982 -16.811 1.00 73.56 103 ILE A C 1
ATOM 819 O O . ILE A 1 103 ? 8.268 -0.520 -17.758 1.00 73.56 103 ILE A O 1
ATOM 823 N N . PRO A 1 104 ? 6.716 -1.953 -16.960 1.00 66.31 104 PRO A N 1
ATOM 824 C CA . PRO A 1 104 ? 6.237 -2.359 -18.270 1.00 66.31 104 PRO A CA 1
ATOM 825 C C . PRO A 1 104 ? 5.529 -1.169 -18.932 1.00 66.31 104 PRO A C 1
ATOM 827 O O . PRO A 1 104 ? 4.361 -0.900 -18.648 1.00 66.31 104 PRO A O 1
ATOM 830 N N . MET A 1 105 ? 6.246 -0.403 -19.751 1.00 66.62 105 MET A N 1
ATOM 831 C CA . MET A 1 105 ? 5.715 0.755 -20.472 1.00 66.62 105 MET A CA 1
ATOM 832 C C . MET A 1 105 ? 5.964 0.645 -21.976 1.00 66.62 105 MET A C 1
ATOM 834 O O . MET A 1 105 ? 6.656 -0.243 -22.456 1.00 66.62 105 MET A O 1
ATOM 838 N N . GLU A 1 106 ? 5.282 1.541 -22.682 1.00 60.81 106 GLU A N 1
ATOM 839 C CA . GLU A 1 106 ? 4.780 1.488 -24.053 1.00 60.81 106 GLU A CA 1
ATOM 840 C C . GLU A 1 106 ? 5.778 1.048 -25.135 1.00 60.81 106 GLU A C 1
ATOM 842 O O . GLU A 1 106 ? 6.221 1.843 -25.961 1.00 60.81 106 GLU A O 1
ATOM 847 N N . GLU A 1 107 ? 5.996 -0.257 -25.274 1.00 65.38 107 GLU A N 1
ATOM 848 C CA . GLU A 1 107 ? 6.030 -0.788 -26.633 1.00 65.38 107 GLU A CA 1
ATOM 849 C C . GLU A 1 107 ? 4.613 -0.720 -27.223 1.00 65.38 107 GLU A C 1
ATOM 851 O O . GLU A 1 107 ? 3.619 -0.945 -26.523 1.00 65.38 107 GLU A O 1
ATOM 856 N N . LYS A 1 108 ? 4.523 -0.379 -28.517 1.00 67.81 108 LYS A N 1
ATOM 857 C CA . LYS A 1 108 ? 3.327 0.094 -29.256 1.00 67.81 108 LYS A CA 1
ATOM 858 C C . LYS A 1 108 ? 2.074 -0.818 -29.237 1.00 67.81 108 LYS A C 1
ATOM 860 O O . LYS A 1 108 ? 1.114 -0.521 -29.940 1.00 67.81 108 LYS A O 1
ATOM 865 N N . GLY A 1 109 ? 2.031 -1.893 -28.447 1.00 74.81 109 GLY A N 1
ATOM 866 C CA . GLY A 1 109 ? 0.903 -2.830 -28.347 1.00 74.81 109 GLY A CA 1
ATOM 867 C C . GLY A 1 109 ? 0.263 -3.004 -26.960 1.00 74.81 109 GLY A C 1
ATOM 868 O O . GLY A 1 109 ? -0.871 -3.478 -26.894 1.00 74.81 109 GLY A O 1
ATOM 869 N N . TYR A 1 110 ? 0.926 -2.621 -25.859 1.00 78.88 110 TYR A N 1
ATOM 870 C CA . TYR A 1 110 ? 0.485 -2.995 -24.496 1.00 78.88 110 TYR A CA 1
ATOM 871 C C . TYR A 1 110 ? 0.111 -1.819 -23.581 1.00 78.88 110 TYR A C 1
ATOM 873 O O . TYR A 1 110 ? -0.268 -2.034 -22.428 1.00 78.88 110 TYR A O 1
ATOM 881 N N . SER A 1 111 ? 0.149 -0.580 -24.081 1.00 81.69 111 SER A N 1
ATOM 882 C CA . SER A 1 111 ? -0.216 0.617 -23.306 1.00 81.69 111 SER A CA 1
ATOM 883 C C . SER A 1 111 ? -1.637 0.538 -22.731 1.00 81.69 111 SER A C 1
ATOM 885 O O . SER A 1 111 ? -1.873 0.881 -21.572 1.00 81.69 111 SER A O 1
ATOM 887 N N . TRP A 1 112 ? -2.586 -0.007 -23.496 1.00 86.75 112 TRP A N 1
ATOM 888 C CA . TRP A 1 112 ? -3.972 -0.173 -23.054 1.00 86.75 112 TRP A CA 1
ATOM 889 C C . TRP A 1 112 ? -4.093 -1.075 -21.817 1.00 86.75 112 TRP A C 1
ATOM 891 O O . TRP A 1 112 ? -4.898 -0.781 -20.936 1.00 86.75 112 TRP A O 1
ATOM 901 N N . PHE A 1 113 ? -3.288 -2.139 -21.705 1.00 86.44 113 PHE A N 1
ATOM 902 C CA . PHE A 1 113 ? -3.305 -3.025 -20.538 1.00 86.44 113 PHE A CA 1
ATOM 903 C C . PHE A 1 113 ? -2.857 -2.261 -19.293 1.00 86.44 113 PHE A C 1
ATOM 905 O O . PHE A 1 113 ? -3.503 -2.341 -18.243 1.00 86.44 113 PHE A O 1
ATOM 912 N N . PHE A 1 114 ? -1.787 -1.472 -19.428 1.00 85.44 114 PHE A N 1
ATOM 913 C CA . PHE A 1 114 ? -1.271 -0.656 -18.338 1.00 85.44 114 PHE A CA 1
ATOM 914 C C . PHE A 1 114 ? -2.335 0.328 -17.825 1.00 85.44 114 PHE A C 1
ATOM 916 O O . PHE A 1 114 ? -2.621 0.368 -16.629 1.00 85.44 114 PHE A O 1
ATOM 923 N N . TYR A 1 115 ? -2.978 1.076 -18.724 1.00 87.25 115 TYR A N 1
ATOM 924 C CA . TYR A 1 115 ? -3.923 2.128 -18.338 1.00 87.25 115 TYR A CA 1
ATOM 925 C C . TYR A 1 115 ? -5.323 1.632 -17.964 1.00 87.25 115 TYR A C 1
ATOM 927 O O . TYR A 1 115 ? -5.956 2.227 -17.093 1.00 87.25 115 TYR A O 1
ATOM 935 N N . LEU A 1 116 ? -5.822 0.567 -18.595 1.00 91.25 116 LEU A N 1
ATOM 936 C CA . LEU A 1 116 ? -7.197 0.094 -18.393 1.00 91.25 116 LEU A CA 1
ATOM 937 C C . LEU A 1 116 ? -7.309 -1.023 -17.354 1.00 91.25 116 LEU A C 1
ATOM 939 O O . LEU A 1 116 ? -8.366 -1.174 -16.744 1.00 91.25 116 LEU A O 1
ATOM 943 N N . ILE A 1 117 ? -6.248 -1.807 -17.147 1.00 92.69 117 ILE A N 1
ATOM 944 C CA . ILE A 1 117 ? -6.292 -2.991 -16.282 1.00 92.69 117 ILE A CA 1
ATOM 945 C C . ILE A 1 117 ? -5.340 -2.832 -15.097 1.00 92.69 117 ILE A C 1
ATOM 947 O O . ILE A 1 117 ? -5.784 -2.869 -13.948 1.00 92.69 117 ILE A O 1
ATOM 951 N N . PHE A 1 118 ? -4.050 -2.620 -15.361 1.00 90.62 118 PHE A N 1
ATOM 952 C CA . PHE A 1 118 ? -3.027 -2.573 -14.317 1.00 90.62 118 PHE A CA 1
ATOM 953 C C . PHE A 1 118 ? -3.221 -1.378 -13.375 1.00 90.62 118 PHE A C 1
ATOM 955 O O . PHE A 1 118 ? -3.417 -1.557 -12.172 1.00 90.62 118 PHE A O 1
ATOM 962 N N . LEU A 1 119 ? -3.222 -0.155 -13.912 1.00 91.31 119 LEU A N 1
ATOM 963 C CA . LEU A 1 119 ? -3.323 1.068 -13.119 1.00 91.31 119 LEU A CA 1
ATOM 964 C C . LEU A 1 119 ? -4.637 1.114 -12.315 1.00 91.31 119 LEU A C 1
ATOM 966 O O . LEU A 1 119 ? -4.584 1.419 -11.116 1.00 91.31 119 LEU A O 1
ATOM 970 N N . PRO A 1 120 ? -5.808 0.745 -12.877 1.00 94.00 120 PRO A N 1
ATOM 971 C CA . PRO A 1 120 ? -7.025 0.683 -12.090 1.00 94.00 120 PRO A CA 1
ATOM 972 C C . PRO A 1 120 ? -7.001 -0.405 -11.020 1.00 94.00 120 PRO A C 1
ATOM 974 O O . PRO A 1 120 ? -7.351 -0.126 -9.872 1.00 94.00 120 PRO A O 1
ATOM 977 N N . GLY A 1 121 ? -6.552 -1.615 -11.361 1.00 94.81 121 GLY A N 1
ATOM 978 C CA . GLY A 1 121 ? -6.540 -2.760 -10.449 1.00 94.81 121 GLY A CA 1
ATOM 979 C C . GLY A 1 121 ? -5.551 -2.624 -9.290 1.00 94.81 121 GLY A C 1
ATOM 980 O O . GLY A 1 121 ? -5.831 -3.082 -8.180 1.00 94.81 121 GLY A O 1
ATOM 981 N N . VAL A 1 122 ? -4.409 -1.977 -9.520 1.00 93.06 122 VAL A N 1
ATOM 982 C CA . VAL A 1 122 ? -3.370 -1.781 -8.503 1.00 93.06 122 VAL A CA 1
ATOM 983 C C . VAL A 1 122 ? -3.602 -0.503 -7.702 1.00 93.06 122 VAL A C 1
ATOM 985 O O . VAL A 1 122 ? -3.393 -0.508 -6.492 1.00 93.06 122 VAL A O 1
ATOM 988 N N . PHE A 1 123 ? -4.052 0.582 -8.340 1.00 91.25 123 PHE A N 1
ATOM 989 C CA . PHE A 1 123 ? -4.044 1.906 -7.717 1.00 91.25 123 PHE A CA 1
ATOM 990 C C . PHE A 1 123 ? -5.419 2.571 -7.621 1.00 91.25 123 PHE A C 1
ATOM 992 O O . PHE A 1 123 ? -5.836 2.965 -6.526 1.00 91.25 123 PHE A O 1
ATOM 999 N N . VAL A 1 124 ? -6.137 2.724 -8.738 1.00 92.50 124 VAL A N 1
ATOM 1000 C CA . VAL A 1 124 ? -7.357 3.555 -8.763 1.00 92.50 124 VAL A CA 1
ATOM 1001 C C . VAL A 1 124 ? -8.466 2.935 -7.918 1.00 92.50 124 VAL A C 1
ATOM 1003 O O . VAL A 1 124 ? -9.078 3.634 -7.117 1.00 92.50 124 VAL A O 1
ATOM 1006 N N . LEU A 1 125 ? -8.695 1.628 -8.036 1.00 96.06 125 LEU A N 1
ATOM 1007 C CA . LEU A 1 125 ? -9.785 0.927 -7.358 1.00 96.06 125 LEU A CA 1
ATOM 1008 C C . LEU A 1 125 ? -9.649 0.960 -5.819 1.00 96.06 125 LEU A C 1
ATOM 1010 O O . LEU A 1 125 ? -10.588 1.435 -5.170 1.00 96.06 125 LEU A O 1
ATOM 1014 N N . PRO A 1 126 ? -8.511 0.570 -5.196 1.00 95.50 126 PRO A N 1
ATOM 1015 C CA . PRO A 1 126 ? -8.355 0.697 -3.743 1.00 95.50 126 PRO A CA 1
ATOM 1016 C C . PRO A 1 126 ? -8.397 2.160 -3.265 1.00 95.50 126 PRO A C 1
ATOM 1018 O O . PRO A 1 126 ? -8.948 2.440 -2.197 1.00 95.50 126 PRO A O 1
ATOM 1021 N N . SER A 1 127 ? -7.897 3.111 -4.065 1.00 93.31 127 SER A N 1
ATOM 1022 C CA . SER A 1 127 ? -7.952 4.546 -3.738 1.00 93.31 127 SER A CA 1
ATOM 1023 C C . SER A 1 127 ? -9.379 5.092 -3.766 1.00 93.31 127 SER A C 1
ATOM 1025 O O . SER A 1 127 ? -9.814 5.747 -2.820 1.00 93.31 127 SER A O 1
ATOM 1027 N N . MET A 1 128 ? -10.136 4.797 -4.825 1.00 95.44 128 MET A N 1
ATOM 1028 C CA . MET A 1 128 ? -11.543 5.174 -4.948 1.00 95.44 128 MET A CA 1
ATOM 1029 C C . MET A 1 128 ? -12.369 4.575 -3.815 1.00 95.44 128 MET A C 1
ATOM 1031 O O . MET A 1 128 ? -13.202 5.271 -3.238 1.00 95.44 128 MET A O 1
ATOM 1035 N N . TYR A 1 129 ? -12.109 3.316 -3.457 1.00 96.44 129 TYR A N 1
ATOM 1036 C CA . TYR A 1 129 ? -12.747 2.676 -2.313 1.00 96.44 129 TYR A CA 1
ATOM 1037 C C . TYR A 1 129 ? -12.469 3.439 -1.008 1.00 96.44 129 TYR A C 1
ATOM 1039 O O . TYR A 1 129 ? -13.404 3.755 -0.270 1.00 96.44 129 TYR A O 1
ATOM 1047 N N . ALA A 1 130 ? -11.209 3.805 -0.750 1.00 94.50 130 ALA A N 1
ATOM 1048 C CA . ALA A 1 130 ? -10.827 4.589 0.422 1.00 94.50 130 ALA A CA 1
ATOM 1049 C C . ALA A 1 130 ? -11.556 5.945 0.489 1.00 94.50 130 ALA A C 1
ATOM 1051 O O . ALA A 1 130 ? -12.109 6.296 1.536 1.00 94.50 130 ALA A O 1
ATOM 1052 N N . VAL A 1 131 ? -11.612 6.682 -0.630 1.00 94.56 131 VAL A N 1
ATOM 1053 C CA . VAL A 1 131 ? -12.331 7.967 -0.720 1.00 94.56 131 VAL A CA 1
ATOM 1054 C C . VAL A 1 131 ? -13.829 7.775 -0.524 1.00 94.56 131 VAL A C 1
ATOM 1056 O O . VAL A 1 131 ? -14.436 8.515 0.245 1.00 94.56 131 VAL A O 1
ATOM 1059 N N . ALA A 1 132 ? -14.430 6.774 -1.169 1.00 96.62 132 ALA A N 1
ATOM 1060 C CA . ALA A 1 132 ? -15.860 6.502 -1.068 1.00 96.62 132 ALA A CA 1
ATOM 1061 C C . ALA A 1 132 ? -16.269 6.156 0.370 1.00 96.62 132 ALA A C 1
ATOM 1063 O O . ALA A 1 132 ? -17.263 6.677 0.881 1.00 96.62 132 ALA A O 1
ATOM 1064 N N . VAL A 1 133 ? -15.478 5.327 1.058 1.00 95.56 133 VAL A N 1
ATOM 1065 C CA . VAL A 1 133 ? -15.698 5.000 2.471 1.00 95.56 133 VAL A CA 1
ATOM 1066 C C . VAL A 1 133 ? -15.556 6.239 3.351 1.00 95.56 133 VAL A C 1
ATOM 1068 O O . VAL A 1 133 ? -16.395 6.456 4.229 1.00 95.56 133 VAL A O 1
ATOM 1071 N N . LEU A 1 134 ? -14.538 7.070 3.116 1.00 94.06 134 LEU A N 1
ATOM 1072 C CA . LEU A 1 134 ? -14.346 8.305 3.868 1.00 94.06 134 LEU A CA 1
ATOM 1073 C C . LEU A 1 134 ? -15.512 9.282 3.664 1.00 94.06 134 LEU A C 1
ATOM 1075 O O . LEU A 1 134 ? -16.092 9.758 4.641 1.00 94.06 134 LEU A O 1
ATOM 1079 N N . ALA A 1 135 ? -15.900 9.525 2.413 1.00 95.75 135 ALA A N 1
ATOM 1080 C CA . ALA A 1 135 ? -17.039 10.366 2.067 1.00 95.75 135 ALA A CA 1
ATOM 1081 C C . ALA A 1 135 ? -18.320 9.845 2.730 1.00 95.75 135 ALA A C 1
ATOM 1083 O O . ALA A 1 135 ? -19.066 10.616 3.328 1.00 95.75 135 ALA A O 1
ATOM 1084 N N . HIS A 1 136 ? -18.536 8.528 2.724 1.00 96.31 136 HIS A N 1
ATOM 1085 C CA . HIS A 1 136 ? -19.670 7.907 3.399 1.00 96.31 136 HIS A CA 1
ATOM 1086 C C . HIS A 1 136 ? -19.620 8.084 4.931 1.00 96.31 136 HIS A C 1
ATOM 1088 O O . HIS A 1 136 ? -20.653 8.338 5.553 1.00 96.31 136 HIS A O 1
ATOM 1094 N N . ILE A 1 137 ? -18.440 7.983 5.560 1.00 94.12 137 ILE A N 1
ATOM 1095 C CA . ILE A 1 137 ? -18.245 8.258 6.996 1.00 94.12 137 ILE A CA 1
ATOM 1096 C C . ILE A 1 137 ? -18.592 9.708 7.340 1.00 94.12 137 ILE A C 1
ATOM 1098 O O . ILE A 1 137 ? -19.290 9.941 8.332 1.00 94.12 137 ILE A O 1
ATOM 1102 N N . MET A 1 138 ? -18.131 10.655 6.522 1.00 93.50 138 MET A N 1
ATOM 1103 C CA . MET A 1 138 ? -18.384 12.082 6.711 1.00 93.50 138 MET A CA 1
ATOM 1104 C C . MET A 1 138 ? -19.858 12.424 6.488 1.00 93.50 138 MET A C 1
ATOM 1106 O O . MET A 1 138 ? -20.471 13.036 7.359 1.00 93.50 138 MET A O 1
ATOM 1110 N N . TRP A 1 139 ? -20.453 11.953 5.388 1.00 96.75 139 TRP A N 1
ATOM 1111 C CA . TRP A 1 139 ? -21.857 12.204 5.050 1.00 96.75 139 TRP A CA 1
ATOM 1112 C C . TRP A 1 139 ? -22.794 11.706 6.148 1.00 96.75 139 TRP A C 1
ATOM 1114 O O . TRP A 1 139 ? -23.712 12.406 6.567 1.00 96.75 139 TRP A O 1
ATOM 1124 N N . LYS A 1 140 ? -22.569 10.486 6.645 1.00 96.50 140 LYS A N 1
ATOM 1125 C CA . LYS A 1 140 ? -23.420 9.891 7.682 1.00 96.50 140 LYS A CA 1
ATOM 1126 C C . LYS A 1 140 ? -23.109 10.393 9.093 1.00 96.50 140 LYS A C 1
ATOM 1128 O O . LYS A 1 140 ? -23.745 9.925 10.033 1.00 96.50 140 LYS A O 1
ATOM 1133 N N . GLY A 1 141 ? -22.133 11.289 9.268 1.00 94.00 141 GLY A N 1
ATOM 1134 C CA . GLY A 1 141 ? -21.739 11.774 10.590 1.00 94.00 141 GLY A CA 1
ATOM 1135 C C . GLY A 1 141 ? -21.354 10.634 11.538 1.00 94.00 141 GLY A C 1
ATOM 1136 O O . GLY A 1 141 ? -21.649 10.683 12.729 1.00 94.00 141 GLY A O 1
ATOM 1137 N N . MET A 1 142 ? -20.723 9.570 11.021 1.00 93.19 142 MET A N 1
ATOM 1138 C CA . MET A 1 142 ? -20.360 8.400 11.838 1.00 93.19 142 MET A CA 1
ATOM 1139 C C . MET A 1 142 ? -19.200 8.694 12.800 1.00 93.19 142 MET A C 1
ATOM 1141 O O . MET A 1 142 ? -18.870 7.864 13.651 1.00 93.19 142 MET A O 1
ATOM 1145 N N . LEU A 1 143 ? -18.585 9.873 12.677 1.00 90.94 143 LEU A N 1
ATOM 1146 C CA . LEU A 1 143 ? -17.527 10.338 13.557 1.00 90.94 143 LEU A CA 1
ATOM 1147 C C . LEU A 1 143 ? -18.120 10.906 14.856 1.00 90.94 143 LEU A C 1
ATOM 1149 O O . LEU A 1 143 ? -18.883 11.868 14.819 1.00 90.94 143 LEU A O 1
ATOM 1153 N N . PRO A 1 144 ? -17.759 10.355 16.022 1.00 84.56 144 PRO A N 1
ATOM 1154 C CA . PRO A 1 144 ? -18.203 10.897 17.295 1.00 84.56 144 PRO A CA 1
ATOM 1155 C C . PRO A 1 144 ? -17.515 12.234 17.573 1.00 84.56 144 PRO A C 1
ATOM 1157 O O . PRO A 1 144 ? -16.296 12.355 17.441 1.00 84.56 144 PRO A O 1
ATOM 1160 N N . GLN A 1 145 ? -18.302 13.221 18.002 1.00 83.31 145 GLN A N 1
ATOM 1161 C CA . GLN A 1 145 ? -17.826 14.581 18.273 1.00 83.31 145 GLN A CA 1
ATOM 1162 C C . GLN A 1 145 ? -16.837 14.633 19.456 1.00 83.31 145 GLN A C 1
ATOM 1164 O O . GLN A 1 145 ? -15.924 15.460 19.466 1.00 83.31 145 GLN A O 1
ATOM 1169 N N . THR A 1 146 ? -16.946 13.715 20.424 1.00 85.94 146 THR A N 1
ATOM 1170 C CA . THR A 1 146 ? -16.107 13.682 21.635 1.00 85.94 146 THR A CA 1
ATOM 1171 C C . THR A 1 146 ? -15.715 12.253 22.058 1.00 85.94 146 THR A C 1
ATOM 1173 O O . THR A 1 146 ? -16.329 11.258 21.665 1.00 85.94 146 THR A O 1
ATOM 1176 N N . GLY A 1 147 ? -14.642 12.134 22.851 1.00 85.06 147 GLY A N 1
ATOM 1177 C CA . GLY A 1 147 ? -14.236 10.891 23.523 1.00 85.06 147 GLY A CA 1
ATOM 1178 C C . GLY A 1 147 ? -13.236 9.990 22.779 1.00 85.06 147 GLY A C 1
ATOM 1179 O O . GLY A 1 147 ? -12.683 10.338 21.736 1.00 85.06 147 GLY A O 1
ATOM 1180 N N . LYS A 1 148 ? -13.001 8.787 23.331 1.00 76.94 148 LYS A N 1
ATOM 1181 C CA . LYS A 1 148 ? -11.987 7.805 22.869 1.00 76.94 148 LYS A CA 1
ATOM 1182 C C . LYS A 1 148 ? -12.142 7.397 21.397 1.00 76.94 148 LYS A C 1
ATOM 1184 O O . LYS A 1 148 ? -11.167 7.049 20.739 1.00 76.94 148 LYS A O 1
ATOM 1189 N N . ARG A 1 149 ? -13.365 7.448 20.863 1.00 76.31 149 ARG A N 1
ATOM 1190 C CA . ARG A 1 149 ? -13.652 7.097 19.466 1.00 76.31 149 ARG A CA 1
ATOM 1191 C C . ARG A 1 149 ? -13.152 8.159 18.468 1.00 76.31 149 ARG A C 1
ATOM 1193 O O . ARG A 1 149 ? -12.833 7.802 17.336 1.00 76.31 149 ARG A O 1
ATOM 1200 N N . ARG A 1 150 ? -12.978 9.425 18.887 1.00 84.56 150 ARG A N 1
ATOM 1201 C CA . ARG A 1 150 ? -12.342 10.479 18.069 1.00 84.56 150 ARG A CA 1
ATOM 1202 C C . ARG A 1 150 ? -10.894 10.122 17.730 1.00 84.56 150 ARG A C 1
ATOM 1204 O O . ARG A 1 150 ? -10.446 10.380 16.620 1.00 84.56 150 ARG A O 1
ATOM 1211 N N . THR A 1 151 ? -10.177 9.473 18.648 1.00 86.31 151 THR A N 1
ATOM 1212 C CA . THR A 1 151 ? -8.797 9.024 18.411 1.00 86.31 151 THR A CA 1
ATOM 1213 C C . THR A 1 151 ? -8.710 8.044 17.239 1.00 86.31 151 THR A C 1
ATOM 1215 O O . THR A 1 151 ? -7.798 8.160 16.427 1.00 86.31 151 THR A O 1
ATOM 1218 N N . LEU A 1 152 ? -9.679 7.129 17.106 1.00 85.00 152 LEU A N 1
ATOM 1219 C CA . LEU A 1 152 ? -9.726 6.176 15.992 1.00 85.00 152 LEU A CA 1
ATOM 1220 C C . LEU A 1 152 ? -10.033 6.868 14.656 1.00 85.00 152 LEU A C 1
ATOM 1222 O O . LEU A 1 152 ? -9.410 6.564 13.645 1.00 85.00 152 LEU A O 1
ATOM 1226 N N . ALA A 1 153 ? -10.955 7.831 14.659 1.00 84.19 153 ALA A N 1
ATOM 1227 C CA . ALA A 1 153 ? -11.279 8.630 13.480 1.00 84.19 153 ALA A CA 1
ATOM 1228 C C . ALA A 1 153 ? -10.079 9.448 12.984 1.00 84.19 153 ALA A C 1
ATOM 1230 O O . ALA A 1 153 ? -9.750 9.432 11.802 1.00 84.19 153 ALA A O 1
ATOM 1231 N N . VAL A 1 154 ? -9.392 10.128 13.905 1.00 86.69 154 VAL A N 1
ATOM 1232 C CA . VAL A 1 154 ? -8.176 10.894 13.605 1.00 86.69 154 VAL A CA 1
ATOM 1233 C C . VAL A 1 154 ? -7.075 9.975 13.076 1.00 86.69 154 VAL A C 1
ATOM 1235 O O . VAL A 1 154 ? -6.360 10.347 12.152 1.00 86.69 154 VAL A O 1
ATOM 1238 N N . PHE A 1 155 ? -6.953 8.766 13.624 1.00 87.06 155 PHE A N 1
ATOM 1239 C CA . PHE A 1 155 ? -6.025 7.757 13.121 1.00 87.06 155 PHE A CA 1
ATOM 1240 C C . PHE A 1 155 ? -6.342 7.347 11.675 1.00 87.06 155 PHE A C 1
ATOM 1242 O O . PHE A 1 155 ? -5.449 7.383 10.832 1.00 87.06 155 PHE A O 1
ATOM 1249 N N . LEU A 1 156 ? -7.609 7.049 11.363 1.00 87.56 156 LEU A N 1
ATOM 1250 C CA . LEU A 1 156 ? -8.050 6.730 10.001 1.00 87.56 156 LEU A CA 1
ATOM 1251 C C . LEU A 1 156 ? -7.759 7.881 9.026 1.00 87.56 156 LEU A C 1
ATOM 1253 O O . LEU A 1 156 ? -7.155 7.659 7.980 1.00 87.56 156 LEU A O 1
ATOM 1257 N N . MET A 1 157 ? -8.134 9.112 9.390 1.00 88.94 157 MET A N 1
ATOM 1258 C CA . MET A 1 157 ? -7.884 10.301 8.566 1.00 88.94 157 MET A CA 1
ATOM 1259 C C . MET A 1 157 ? -6.398 10.494 8.274 1.00 88.94 157 MET A C 1
ATOM 1261 O O . MET A 1 157 ? -6.037 10.836 7.154 1.00 88.94 157 MET A O 1
ATOM 1265 N N . ARG A 1 158 ? -5.528 10.242 9.258 1.00 90.44 158 ARG A N 1
ATOM 1266 C CA . ARG A 1 158 ? -4.074 10.337 9.083 1.00 90.44 158 ARG A CA 1
ATOM 1267 C C . ARG A 1 158 ? -3.533 9.289 8.120 1.00 90.44 158 ARG A C 1
ATOM 1269 O O . ARG A 1 158 ? -2.689 9.635 7.305 1.00 90.44 158 ARG A O 1
ATOM 1276 N N . ILE A 1 159 ? -4.015 8.046 8.193 1.00 88.88 159 ILE A N 1
ATOM 1277 C CA . ILE A 1 159 ? -3.608 6.988 7.254 1.00 88.88 159 ILE A CA 1
ATOM 1278 C C . ILE A 1 159 ? -4.032 7.352 5.832 1.00 88.88 159 ILE A C 1
ATOM 1280 O O . ILE A 1 159 ? -3.207 7.295 4.925 1.00 88.88 159 ILE A O 1
ATOM 1284 N N . ILE A 1 160 ? -5.286 7.774 5.643 1.00 90.81 160 ILE A N 1
ATOM 1285 C CA . ILE A 1 160 ? -5.800 8.162 4.324 1.00 90.81 160 ILE A CA 1
ATOM 1286 C C . ILE A 1 160 ? -5.037 9.379 3.785 1.00 90.81 160 ILE A C 1
ATOM 1288 O O . ILE A 1 160 ? -4.614 9.383 2.633 1.00 90.81 160 ILE A O 1
ATOM 1292 N N . PHE A 1 161 ? -4.808 10.394 4.619 1.00 92.88 161 PHE A N 1
ATOM 1293 C CA . PHE A 1 161 ? -4.032 11.569 4.232 1.00 92.88 161 PHE A CA 1
ATOM 1294 C C . PHE A 1 161 ? -2.601 11.201 3.829 1.00 92.88 161 PHE A C 1
ATOM 1296 O O . PHE A 1 161 ? -2.149 11.608 2.765 1.00 92.88 161 PHE A O 1
ATOM 1303 N N . LEU A 1 162 ? -1.903 10.400 4.640 1.00 92.00 162 LEU A N 1
ATOM 1304 C CA . LEU A 1 162 ? -0.534 9.975 4.352 1.00 92.00 162 LEU A CA 1
ATOM 1305 C C . LEU A 1 162 ? -0.458 9.119 3.082 1.00 92.00 162 LEU A C 1
ATOM 1307 O O . LEU A 1 162 ? 0.494 9.247 2.317 1.00 92.00 162 LEU A O 1
ATOM 1311 N N . TYR A 1 163 ? -1.473 8.287 2.838 1.00 90.69 163 TYR A N 1
ATOM 1312 C CA . TYR A 1 163 ? -1.614 7.541 1.595 1.00 90.69 163 TYR A CA 1
ATOM 1313 C C . TYR A 1 163 ? -1.653 8.490 0.391 1.00 90.69 163 TYR A C 1
ATOM 1315 O O . TYR A 1 163 ? -0.788 8.398 -0.475 1.00 90.69 163 TYR A O 1
ATOM 1323 N N . PHE A 1 164 ? -2.574 9.458 0.359 1.00 92.62 164 PHE A N 1
ATOM 1324 C CA . PHE A 1 164 ? -2.664 10.398 -0.765 1.00 92.62 164 PHE A CA 1
ATOM 1325 C C . PHE A 1 164 ? -1.436 11.302 -0.888 1.00 92.62 164 PHE A C 1
ATOM 1327 O O . PHE A 1 164 ? -0.951 11.505 -1.996 1.00 92.62 164 PHE A O 1
ATOM 1334 N N . LEU A 1 165 ? -0.891 11.788 0.229 1.00 93.56 165 LEU A N 1
ATOM 1335 C CA . LEU A 1 165 ? 0.298 12.643 0.246 1.00 93.56 165 LEU A CA 1
ATOM 1336 C C . LEU A 1 165 ? 1.488 11.989 -0.461 1.00 93.56 165 LEU A C 1
ATOM 1338 O O . LEU A 1 165 ? 2.277 12.671 -1.107 1.00 93.56 165 LEU A O 1
ATOM 1342 N N . VAL A 1 166 ? 1.623 10.673 -0.320 1.00 91.94 166 VAL A N 1
ATOM 1343 C CA . VAL A 1 166 ? 2.761 9.939 -0.860 1.00 91.94 166 VAL A CA 1
ATOM 1344 C C . VAL A 1 166 ? 2.473 9.362 -2.248 1.00 91.94 166 VAL A C 1
ATOM 1346 O O . VAL A 1 166 ? 3.339 9.398 -3.120 1.00 91.94 166 VAL A O 1
ATOM 1349 N N . PHE A 1 167 ? 1.258 8.872 -2.487 1.00 90.12 167 PHE A N 1
ATOM 1350 C CA . PHE A 1 167 ? 0.914 8.229 -3.751 1.00 90.12 167 PHE A CA 1
ATOM 1351 C C . PHE A 1 167 ? 0.511 9.198 -4.864 1.00 90.12 167 PHE A C 1
ATOM 1353 O O . PHE A 1 167 ? 0.784 8.914 -6.027 1.00 90.12 167 PHE A O 1
ATOM 1360 N N . VAL A 1 168 ? -0.126 10.330 -4.549 1.00 91.56 168 VAL A N 1
ATOM 1361 C CA . VAL A 1 168 ? -0.557 11.297 -5.575 1.00 91.56 168 VAL A CA 1
ATOM 1362 C C . VAL A 1 168 ? 0.634 11.873 -6.344 1.00 91.56 168 VAL A C 1
ATOM 1364 O O . VAL A 1 168 ? 0.567 11.859 -7.570 1.00 91.56 168 VAL A O 1
ATOM 1367 N N . PRO A 1 169 ? 1.747 12.296 -5.707 1.00 93.06 169 PRO A N 1
ATOM 1368 C CA . PRO A 1 169 ? 2.929 12.737 -6.446 1.00 93.06 169 PRO A CA 1
ATOM 1369 C C . PRO A 1 169 ? 3.477 11.671 -7.399 1.00 93.06 169 PRO A C 1
ATOM 1371 O O . PRO A 1 169 ? 3.881 12.002 -8.508 1.00 93.06 169 PRO A O 1
ATOM 1374 N N . LEU A 1 170 ? 3.457 10.395 -6.991 1.00 89.56 170 LEU A N 1
ATOM 1375 C CA . LEU A 1 170 ? 3.904 9.284 -7.835 1.00 89.56 170 LEU A CA 1
ATOM 1376 C C . LEU A 1 170 ? 2.947 9.044 -9.010 1.00 89.56 170 LEU A C 1
ATOM 1378 O O . LE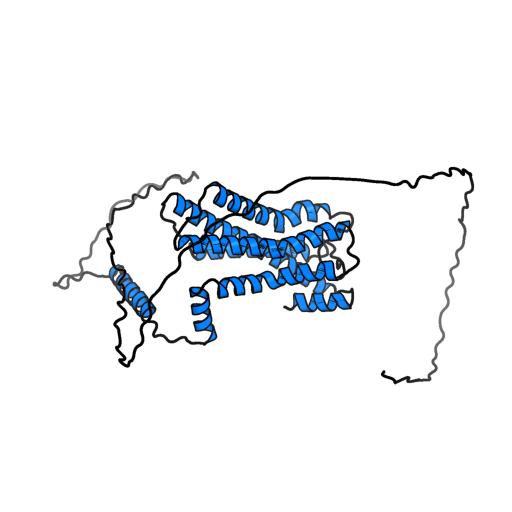U A 1 170 ? 3.386 8.845 -10.137 1.00 89.56 170 LEU A O 1
ATOM 1382 N N . ALA A 1 171 ? 1.637 9.082 -8.770 1.00 88.94 171 ALA A N 1
ATOM 1383 C CA . ALA A 1 171 ? 0.647 8.938 -9.832 1.00 88.94 171 ALA A CA 1
ATOM 1384 C C . ALA A 1 171 ? 0.741 10.093 -10.841 1.00 88.94 171 ALA A C 1
ATOM 1386 O O . ALA A 1 171 ? 0.721 9.857 -12.046 1.00 88.94 171 ALA A O 1
ATOM 1387 N N . ILE A 1 172 ? 0.897 11.331 -10.359 1.00 91.00 172 ILE A N 1
ATOM 1388 C CA . ILE A 1 172 ? 1.090 12.510 -11.209 1.00 91.00 172 ILE A CA 1
ATOM 1389 C C . ILE A 1 172 ? 2.377 12.371 -12.019 1.00 91.00 172 ILE A C 1
ATOM 1391 O O . ILE A 1 172 ? 2.341 12.620 -13.219 1.00 91.00 172 ILE A O 1
ATOM 1395 N N . SER A 1 173 ? 3.493 11.951 -11.412 1.00 89.06 173 SER A N 1
ATOM 1396 C CA . SER A 1 173 ? 4.750 11.816 -12.152 1.00 89.06 173 SER A CA 1
ATOM 1397 C C . SER A 1 173 ? 4.674 10.745 -13.239 1.00 89.06 173 SER A C 1
ATOM 1399 O O . SER A 1 173 ? 5.181 10.980 -14.328 1.00 89.06 173 SER A O 1
ATOM 1401 N N . ILE A 1 174 ? 3.983 9.624 -13.002 1.00 85.00 174 ILE A N 1
ATOM 1402 C CA . ILE A 1 174 ? 3.764 8.582 -14.019 1.00 85.00 174 ILE A CA 1
ATOM 1403 C C . ILE A 1 174 ? 2.841 9.082 -15.138 1.00 85.00 174 ILE A C 1
ATOM 1405 O O . ILE A 1 174 ? 3.141 8.890 -16.312 1.00 85.00 174 ILE A O 1
ATOM 1409 N N . LEU A 1 175 ? 1.722 9.725 -14.792 1.00 86.88 175 LEU A N 1
ATOM 1410 C CA . LEU A 1 175 ? 0.742 10.185 -15.778 1.00 86.88 175 LEU A CA 1
ATOM 1411 C C . LEU A 1 175 ? 1.285 11.355 -16.601 1.00 86.88 175 LEU A C 1
ATOM 1413 O O . LEU A 1 175 ? 1.342 11.271 -17.819 1.00 86.88 175 LEU A O 1
ATOM 1417 N N . VAL A 1 176 ? 1.704 12.435 -15.941 1.00 89.31 176 VAL A N 1
ATOM 1418 C CA . VAL A 1 176 ? 2.201 13.655 -16.595 1.00 89.31 176 VAL A CA 1
ATOM 1419 C C . VAL A 1 176 ? 3.550 13.399 -17.247 1.00 89.31 176 VAL A C 1
ATOM 1421 O O . VAL A 1 176 ? 3.767 13.841 -18.369 1.00 89.31 176 VAL A O 1
ATOM 1424 N N . GLY A 1 177 ? 4.436 12.654 -16.587 1.00 83.56 177 GLY A N 1
ATOM 1425 C CA . GLY A 1 177 ? 5.752 12.348 -17.134 1.00 83.56 177 GLY A CA 1
ATOM 1426 C C . GLY A 1 177 ? 5.675 11.634 -18.476 1.00 83.56 177 GLY A C 1
ATOM 1427 O O . GLY A 1 177 ? 6.408 12.012 -19.390 1.00 83.56 177 GLY A O 1
ATOM 1428 N N . ASN A 1 178 ? 4.715 10.711 -18.635 1.00 80.00 178 ASN A N 1
ATOM 1429 C CA . ASN A 1 178 ? 4.533 10.012 -19.905 1.00 80.00 178 ASN A CA 1
ATOM 1430 C C . ASN A 1 178 ? 4.068 10.926 -21.047 1.00 80.00 178 ASN A C 1
ATOM 1432 O O . ASN A 1 178 ? 4.451 10.712 -22.190 1.00 80.00 178 ASN A O 1
ATOM 1436 N N . PHE A 1 179 ? 3.284 11.967 -20.754 1.00 84.00 179 PHE A N 1
ATOM 1437 C CA . PHE A 1 179 ? 2.794 12.886 -21.788 1.00 84.00 179 PHE A CA 1
ATOM 1438 C C . PHE A 1 179 ? 3.733 14.063 -22.066 1.00 84.00 179 PHE A C 1
ATOM 1440 O O . PHE A 1 179 ? 3.796 14.535 -23.197 1.00 84.00 179 PHE A O 1
ATOM 1447 N N . PHE A 1 180 ? 4.435 14.560 -21.046 1.00 85.06 180 PHE A N 1
ATOM 1448 C CA . PHE A 1 180 ? 5.188 15.815 -21.123 1.00 85.06 180 PHE A CA 1
ATOM 1449 C C . PHE A 1 180 ? 6.707 15.637 -21.143 1.00 85.06 180 PHE A C 1
ATOM 1451 O O . PHE A 1 180 ? 7.399 16.640 -21.268 1.00 85.06 180 PHE A O 1
ATOM 1458 N N . TYR A 1 181 ? 7.218 14.404 -21.028 1.00 79.81 181 TYR A N 1
ATOM 1459 C CA . TYR A 1 181 ? 8.648 14.079 -21.006 1.00 79.81 181 TYR A CA 1
ATOM 1460 C C . TYR A 1 181 ? 9.446 15.000 -20.071 1.00 79.81 181 TYR A C 1
ATOM 1462 O O . TYR A 1 181 ? 10.084 15.957 -20.504 1.00 79.81 181 TYR A O 1
ATOM 1470 N N . PHE A 1 182 ? 9.443 14.714 -18.765 1.00 81.00 182 PHE A N 1
ATOM 1471 C CA . PHE A 1 182 ? 10.307 15.457 -17.844 1.00 81.00 182 PHE A CA 1
ATOM 1472 C C . PHE A 1 182 ? 11.779 15.321 -18.263 1.00 81.00 182 PHE A C 1
ATOM 1474 O O . PHE A 1 182 ? 12.355 14.239 -18.161 1.00 81.00 182 PHE A O 1
ATOM 1481 N N . GLU A 1 183 ? 12.401 16.431 -18.672 1.00 82.94 183 GLU A N 1
ATOM 1482 C CA . GLU A 1 183 ? 13.834 16.477 -19.004 1.00 82.94 183 GLU A CA 1
ATOM 1483 C C . GLU A 1 183 ? 14.711 16.111 -17.794 1.00 82.94 183 GLU A C 1
ATOM 1485 O O . GLU A 1 183 ? 15.807 15.568 -17.932 1.00 82.94 183 GLU A O 1
ATOM 1490 N N . SER A 1 184 ? 14.211 16.386 -16.585 1.00 86.50 184 SER A N 1
ATOM 1491 C CA . SER A 1 184 ? 14.907 16.108 -15.334 1.00 86.50 184 SER A CA 1
ATOM 1492 C C . SER A 1 184 ? 14.491 14.768 -14.728 1.00 86.50 184 SER A C 1
ATOM 1494 O O . SER A 1 184 ? 13.357 14.582 -14.280 1.00 86.50 184 SER A O 1
ATOM 1496 N N . SER A 1 185 ? 15.471 13.875 -14.593 1.00 83.38 185 SER A N 1
ATOM 1497 C CA . SER A 1 185 ? 15.411 12.613 -13.843 1.00 83.38 185 SER A CA 1
ATOM 1498 C C . SER A 1 185 ? 14.873 12.763 -12.413 1.00 83.38 185 SER A C 1
ATOM 1500 O O . SER A 1 185 ? 14.223 11.864 -11.871 1.00 83.38 185 SER A O 1
ATOM 1502 N N . TRP A 1 186 ? 15.095 13.924 -11.797 1.00 85.75 186 TRP A N 1
ATOM 1503 C CA . TRP A 1 186 ? 14.640 14.224 -10.441 1.00 85.75 186 TRP A CA 1
ATOM 1504 C C . TRP A 1 186 ? 13.117 14.253 -10.301 1.00 85.75 186 TRP A C 1
ATOM 1506 O O . TRP A 1 186 ? 12.609 13.893 -9.235 1.00 85.75 186 TRP A O 1
ATOM 1516 N N . GLY A 1 187 ? 12.396 14.622 -11.369 1.00 87.12 187 GLY A N 1
ATOM 1517 C CA . GLY A 1 187 ? 10.929 14.647 -11.391 1.00 87.12 187 GLY A CA 1
ATOM 1518 C C . GLY A 1 187 ? 10.310 13.267 -11.161 1.00 87.12 187 GLY A C 1
ATOM 1519 O O . GLY A 1 187 ? 9.233 13.154 -10.576 1.00 87.12 187 GLY A O 1
ATOM 1520 N N . TYR A 1 188 ? 11.034 12.210 -11.531 1.00 85.19 188 TYR A N 1
ATOM 1521 C CA . TYR A 1 188 ? 10.662 10.835 -11.232 1.00 85.19 188 TYR A CA 1
ATOM 1522 C C . TYR A 1 188 ? 11.172 10.407 -9.864 1.00 85.19 188 TYR A C 1
ATOM 1524 O O . TYR A 1 188 ? 10.379 9.912 -9.064 1.00 85.19 188 TYR A O 1
ATOM 1532 N N . TYR A 1 189 ? 12.462 10.616 -9.585 1.00 85.94 189 TYR A N 1
ATOM 1533 C CA . TYR A 1 189 ? 13.133 10.114 -8.383 1.00 85.94 189 TYR A CA 1
ATOM 1534 C C . TYR A 1 189 ? 12.423 10.481 -7.077 1.00 85.94 189 TYR A C 1
ATOM 1536 O O . TYR A 1 189 ? 12.189 9.617 -6.228 1.00 85.94 189 TYR A O 1
ATOM 1544 N N . VAL A 1 190 ? 12.091 11.766 -6.907 1.00 90.19 190 VAL A N 1
ATOM 1545 C CA . VAL A 1 190 ? 11.578 12.295 -5.637 1.00 90.19 190 VAL A CA 1
ATOM 1546 C C . VAL A 1 190 ? 10.250 11.625 -5.249 1.00 90.19 190 VAL A C 1
ATOM 1548 O O . VAL A 1 190 ? 10.187 11.061 -4.152 1.00 90.19 190 VAL A O 1
ATOM 1551 N N . PRO A 1 191 ? 9.223 11.573 -6.122 1.00 90.81 191 PRO A N 1
ATOM 1552 C CA . PRO A 1 191 ? 7.992 10.838 -5.839 1.00 90.81 191 PRO A CA 1
ATOM 1553 C C . PRO A 1 191 ? 8.180 9.358 -5.483 1.00 90.81 191 PRO A C 1
ATOM 1555 O O . PRO A 1 191 ? 7.515 8.866 -4.569 1.00 90.81 191 PRO A O 1
ATOM 1558 N N . ALA A 1 192 ? 9.084 8.625 -6.140 1.00 87.12 192 ALA A N 1
ATOM 1559 C CA . ALA A 1 192 ? 9.284 7.218 -5.783 1.00 87.12 192 ALA A CA 1
ATOM 1560 C C . ALA A 1 192 ? 10.042 7.027 -4.477 1.00 87.12 192 ALA A C 1
ATOM 1562 O O . ALA A 1 192 ? 9.716 6.122 -3.709 1.00 87.12 192 ALA A O 1
ATOM 1563 N N . VAL A 1 193 ? 11.020 7.884 -4.185 1.00 89.12 193 VAL A N 1
ATOM 1564 C CA . VAL A 1 193 ? 11.669 7.917 -2.873 1.00 89.12 193 VAL A CA 1
ATOM 1565 C C . VAL A 1 193 ? 10.636 8.166 -1.782 1.00 89.12 193 VAL A C 1
ATOM 1567 O O . VAL A 1 193 ? 10.606 7.423 -0.800 1.00 89.12 193 VAL A O 1
ATOM 1570 N N . MET A 1 194 ? 9.745 9.142 -1.976 1.00 91.06 194 MET A N 1
ATOM 1571 C CA . MET A 1 194 ? 8.637 9.391 -1.055 1.00 91.06 194 MET A CA 1
ATOM 1572 C C . MET A 1 194 ? 7.767 8.141 -0.889 1.00 91.06 194 MET A C 1
ATOM 1574 O O . MET A 1 194 ? 7.483 7.747 0.244 1.00 91.06 194 MET A O 1
ATOM 1578 N N . ASN A 1 195 ? 7.425 7.465 -1.990 1.00 89.81 195 ASN A N 1
ATOM 1579 C CA . ASN A 1 195 ? 6.659 6.220 -1.964 1.00 89.81 195 ASN A CA 1
ATOM 1580 C C . ASN A 1 195 ? 7.354 5.094 -1.187 1.00 89.81 195 ASN A C 1
ATOM 1582 O O . ASN A 1 195 ? 6.722 4.415 -0.379 1.00 89.81 195 ASN A O 1
ATOM 1586 N N . HIS A 1 196 ? 8.668 4.935 -1.330 1.00 87.81 196 HIS A N 1
ATOM 1587 C CA . HIS A 1 196 ? 9.431 3.972 -0.535 1.00 87.81 196 HIS A CA 1
ATOM 1588 C C . HIS A 1 196 ? 9.505 4.331 0.954 1.00 87.81 196 HIS A C 1
ATOM 1590 O O . HIS A 1 196 ? 9.553 3.434 1.800 1.00 87.81 196 HIS A O 1
ATOM 1596 N N . LEU A 1 197 ? 9.498 5.622 1.291 1.00 90.31 197 LEU A N 1
ATOM 1597 C CA . LEU A 1 197 ? 9.499 6.092 2.677 1.00 90.31 197 LEU A CA 1
ATOM 1598 C C . LEU A 1 197 ? 8.127 5.979 3.351 1.00 90.31 197 LEU A C 1
ATOM 1600 O O . LEU A 1 197 ? 8.055 6.078 4.575 1.00 90.31 197 LEU A O 1
ATOM 1604 N N . GLN A 1 198 ? 7.052 5.716 2.603 1.00 90.38 198 GLN A N 1
ATOM 1605 C CA . GLN A 1 198 ? 5.684 5.653 3.120 1.00 90.38 198 GLN A CA 1
ATOM 1606 C C . GLN A 1 198 ? 5.537 4.734 4.341 1.00 90.38 198 GLN A C 1
ATOM 1608 O O . GLN A 1 198 ? 4.911 5.124 5.329 1.00 90.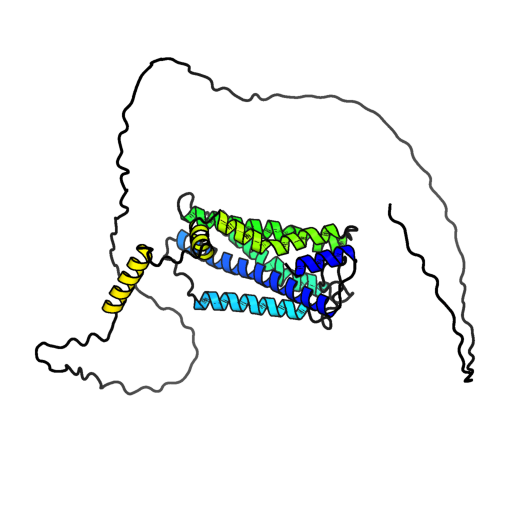38 198 GLN A O 1
ATOM 1613 N N . GLY A 1 199 ? 6.145 3.544 4.321 1.00 88.25 199 GLY A N 1
ATOM 1614 C CA . GLY A 1 199 ? 6.080 2.604 5.446 1.00 88.25 199 GLY A CA 1
ATOM 1615 C C . GLY A 1 199 ? 6.781 3.130 6.704 1.00 88.25 199 GLY A C 1
ATOM 1616 O O . GLY A 1 199 ? 6.262 2.992 7.815 1.00 88.25 199 GLY A O 1
ATOM 1617 N N . ILE A 1 200 ? 7.924 3.805 6.531 1.00 90.38 200 ILE A N 1
ATOM 1618 C CA . ILE A 1 200 ? 8.667 4.444 7.627 1.00 90.38 200 ILE A CA 1
ATOM 1619 C C . ILE A 1 200 ? 7.855 5.613 8.184 1.00 90.38 200 ILE A C 1
ATOM 1621 O O . ILE A 1 200 ? 7.639 5.679 9.391 1.00 90.38 200 ILE A O 1
ATOM 1625 N N . LEU A 1 201 ? 7.344 6.489 7.315 1.00 92.06 201 LEU A N 1
ATOM 1626 C CA . LEU A 1 201 ? 6.513 7.628 7.709 1.00 92.06 201 LEU A CA 1
ATOM 1627 C C . LEU A 1 201 ? 5.257 7.175 8.456 1.00 92.06 201 LEU A C 1
ATOM 1629 O O . LEU A 1 201 ? 4.915 7.751 9.486 1.00 92.06 201 LEU A O 1
ATOM 1633 N N . THR A 1 202 ? 4.611 6.105 7.987 1.00 90.56 202 THR A N 1
ATOM 1634 C CA . THR A 1 202 ? 3.440 5.522 8.652 1.00 90.56 202 THR A CA 1
ATOM 1635 C C . THR A 1 202 ? 3.822 5.002 10.032 1.00 90.56 202 THR A C 1
ATOM 1637 O O . THR A 1 202 ? 3.166 5.334 11.014 1.00 90.56 202 THR A O 1
ATOM 1640 N N . THR A 1 203 ? 4.919 4.253 10.142 1.00 90.38 203 THR A N 1
ATOM 1641 C CA . THR A 1 203 ? 5.391 3.707 11.423 1.00 90.38 203 THR A CA 1
ATOM 1642 C C . THR A 1 203 ? 5.746 4.814 12.414 1.00 90.38 203 THR A C 1
ATOM 1644 O O . THR A 1 203 ? 5.294 4.770 13.557 1.00 90.38 203 THR A O 1
ATOM 1647 N N . LEU A 1 204 ? 6.486 5.837 11.977 1.00 92.38 204 LEU A N 1
ATOM 1648 C CA . LEU A 1 204 ? 6.839 6.999 12.796 1.00 92.38 204 LEU A CA 1
ATOM 1649 C C . LEU A 1 204 ? 5.595 7.762 13.244 1.00 92.38 204 LEU A C 1
ATOM 1651 O O . LEU A 1 204 ? 5.463 8.098 14.418 1.00 92.38 204 LEU A O 1
ATOM 1655 N N . LEU A 1 205 ? 4.645 7.989 12.337 1.00 91.81 205 LEU A N 1
ATOM 1656 C CA . LEU A 1 205 ? 3.394 8.656 12.665 1.00 91.81 205 LEU A CA 1
ATOM 1657 C C . LEU A 1 205 ? 2.590 7.849 13.692 1.00 91.81 205 LEU A C 1
ATOM 1659 O O . LEU A 1 205 ? 2.093 8.420 14.663 1.00 91.81 205 LEU A O 1
ATOM 1663 N N . ILE A 1 206 ? 2.486 6.528 13.536 1.00 90.50 206 ILE A N 1
ATOM 1664 C CA . ILE A 1 206 ? 1.800 5.656 14.500 1.00 90.50 206 ILE A CA 1
ATOM 1665 C C . ILE A 1 206 ? 2.516 5.680 15.853 1.00 90.50 206 ILE A C 1
ATOM 1667 O O . ILE A 1 206 ? 1.861 5.848 16.883 1.00 90.50 206 ILE A O 1
ATOM 1671 N N . TYR A 1 207 ? 3.843 5.566 15.851 1.00 91.81 207 TYR A N 1
ATOM 1672 C CA . TYR A 1 207 ? 4.670 5.619 17.050 1.00 91.81 207 TYR A CA 1
ATOM 1673 C C . TYR A 1 207 ? 4.476 6.945 17.803 1.00 91.81 207 TYR A C 1
ATOM 1675 O O . TYR A 1 207 ? 4.088 6.939 18.970 1.00 91.81 207 TYR A O 1
ATOM 1683 N N . CYS A 1 208 ? 4.618 8.086 17.126 1.00 91.62 208 CYS A N 1
ATOM 1684 C CA . CYS A 1 208 ? 4.487 9.409 17.740 1.00 91.62 208 CYS A CA 1
ATOM 1685 C C . CYS A 1 208 ? 3.060 9.718 18.217 1.00 91.62 208 CYS A C 1
ATOM 1687 O O . CYS A 1 208 ? 2.866 10.500 19.148 1.00 91.62 208 CYS A O 1
ATOM 1689 N N . THR A 1 209 ? 2.040 9.131 17.586 1.00 88.62 209 THR A N 1
ATOM 1690 C CA . THR A 1 209 ? 0.641 9.484 17.872 1.00 88.62 209 THR A CA 1
ATOM 1691 C C . THR A 1 209 ? -0.067 8.521 18.814 1.00 88.62 209 THR A C 1
ATOM 1693 O O . THR A 1 209 ? -1.037 8.915 19.468 1.00 88.62 209 THR A O 1
ATOM 1696 N N . ASN A 1 210 ? 0.404 7.279 18.929 1.00 89.38 210 ASN A N 1
ATOM 1697 C CA . ASN A 1 210 ? -0.188 6.273 19.795 1.00 89.38 210 ASN A CA 1
ATOM 1698 C C . ASN A 1 210 ? 0.753 5.939 20.957 1.00 89.38 210 ASN A C 1
ATOM 1700 O O . ASN A 1 210 ? 1.574 5.026 20.880 1.00 89.38 210 ASN A O 1
ATOM 1704 N N . LYS A 1 211 ? 0.558 6.636 22.085 1.00 89.88 211 LYS A N 1
ATOM 1705 C CA . LYS A 1 211 ? 1.346 6.450 23.317 1.00 89.88 211 LYS A CA 1
ATOM 1706 C C . LYS A 1 211 ? 1.396 4.996 23.796 1.00 89.88 211 LYS A C 1
ATOM 1708 O O . LYS A 1 211 ? 2.401 4.590 24.362 1.00 89.88 211 LYS A O 1
ATOM 1713 N N . LYS A 1 212 ? 0.337 4.204 23.571 1.00 88.62 212 LYS A N 1
ATOM 1714 C CA . LYS A 1 212 ? 0.331 2.781 23.951 1.00 88.62 212 LYS A CA 1
ATOM 1715 C C . LYS A 1 212 ? 1.296 1.980 23.085 1.00 88.62 212 LYS A C 1
ATOM 1717 O O . LYS A 1 212 ? 2.070 1.203 23.625 1.00 88.62 212 LYS A O 1
ATOM 1722 N N . ILE A 1 213 ? 1.265 2.199 21.769 1.00 88.75 213 ILE A N 1
ATOM 1723 C CA . ILE A 1 213 ? 2.182 1.540 20.831 1.00 88.75 213 ILE A CA 1
ATOM 1724 C C . ILE A 1 213 ? 3.615 1.987 21.104 1.00 88.75 213 ILE A C 1
ATOM 1726 O O . ILE A 1 213 ? 4.483 1.132 21.220 1.00 88.75 213 ILE A O 1
ATOM 1730 N N . SER A 1 214 ? 3.858 3.288 21.282 1.00 91.94 214 SER A N 1
ATOM 1731 C CA . SER A 1 214 ? 5.189 3.793 21.634 1.00 91.94 214 SER A CA 1
ATOM 1732 C C . SER A 1 214 ? 5.702 3.199 22.945 1.00 91.94 214 SER A C 1
ATOM 1734 O O . SER A 1 214 ? 6.818 2.696 22.974 1.00 91.94 214 SER A O 1
ATOM 1736 N N . ALA A 1 215 ? 4.880 3.140 23.998 1.00 90.50 215 ALA A N 1
ATOM 1737 C CA . ALA A 1 215 ? 5.266 2.500 25.254 1.00 90.50 215 ALA A CA 1
ATOM 1738 C C . ALA A 1 215 ? 5.578 1.004 25.071 1.00 90.50 215 ALA A C 1
ATOM 1740 O O . ALA A 1 215 ? 6.575 0.520 25.599 1.00 90.50 215 ALA A O 1
ATOM 1741 N N . SER A 1 216 ? 4.765 0.272 24.303 1.00 88.62 216 SER A N 1
ATOM 1742 C CA . SER A 1 216 ? 5.031 -1.134 23.978 1.00 88.62 216 SER A CA 1
ATOM 1743 C C . SER A 1 216 ? 6.314 -1.315 23.162 1.00 88.62 216 SER A C 1
ATOM 1745 O O . SER A 1 216 ? 7.094 -2.210 23.470 1.00 88.62 216 SER A O 1
ATOM 1747 N N . MET A 1 217 ? 6.563 -0.466 22.162 1.00 87.94 217 MET A N 1
ATOM 1748 C CA . MET A 1 217 ? 7.795 -0.498 21.371 1.00 87.94 217 MET A CA 1
ATOM 1749 C C . MET A 1 217 ? 9.012 -0.154 22.225 1.00 87.94 217 MET A C 1
ATOM 1751 O O . MET A 1 217 ? 10.008 -0.853 22.128 1.00 87.94 217 MET A O 1
ATOM 1755 N N . ASN A 1 218 ? 8.923 0.841 23.109 1.00 91.44 218 ASN A N 1
ATOM 1756 C CA . ASN A 1 218 ? 10.003 1.191 24.030 1.00 91.44 218 ASN A CA 1
ATOM 1757 C C . ASN A 1 218 ? 10.322 0.041 24.985 1.00 91.44 218 ASN A C 1
ATOM 1759 O O . ASN A 1 218 ? 11.490 -0.255 25.187 1.00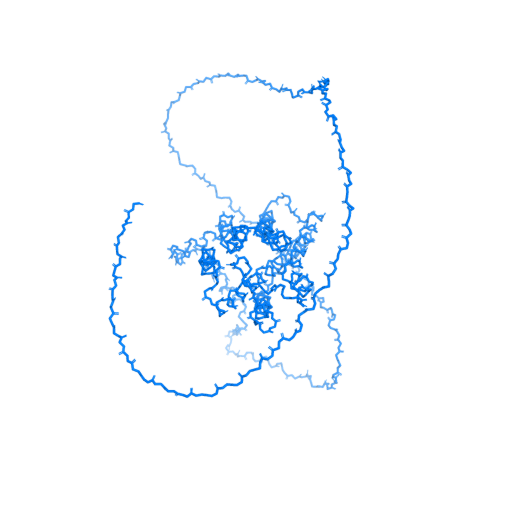 91.44 218 ASN A O 1
ATOM 1763 N N . LYS A 1 219 ? 9.314 -0.678 25.498 1.00 88.25 219 LYS A N 1
ATOM 1764 C CA . LYS A 1 219 ? 9.552 -1.895 26.293 1.00 88.25 219 LYS A CA 1
ATOM 1765 C C . LYS A 1 219 ? 10.344 -2.948 25.507 1.00 88.25 219 LYS A C 1
ATOM 1767 O O . LYS A 1 219 ? 11.272 -3.536 26.049 1.00 88.25 219 LYS A O 1
ATOM 1772 N N . VAL A 1 220 ? 10.005 -3.164 24.232 1.00 88.19 220 VAL A N 1
ATOM 1773 C CA . VAL A 1 220 ? 10.721 -4.113 23.359 1.00 88.19 220 VAL A CA 1
ATOM 1774 C C . VAL A 1 220 ? 12.137 -3.620 23.036 1.00 88.19 220 VAL A C 1
ATOM 1776 O O . VAL A 1 220 ? 13.085 -4.387 23.159 1.00 88.19 220 VAL A O 1
ATOM 1779 N N . LEU A 1 221 ? 12.294 -2.349 22.657 1.00 89.88 221 LEU A N 1
ATOM 1780 C CA . LEU A 1 221 ? 13.570 -1.748 22.251 1.00 89.88 221 LEU A CA 1
ATOM 1781 C C . LEU A 1 221 ? 14.551 -1.583 23.414 1.00 89.88 221 LEU A C 1
ATOM 1783 O O . LEU A 1 221 ? 15.750 -1.754 23.229 1.00 89.88 221 LEU A O 1
ATOM 1787 N N . CYS A 1 222 ? 14.057 -1.275 24.612 1.00 91.44 222 CYS A N 1
ATOM 1788 C CA . CYS A 1 222 ? 14.875 -1.191 25.819 1.00 91.44 222 CYS A CA 1
ATOM 1789 C C . CYS A 1 222 ? 15.168 -2.569 26.429 1.00 91.44 222 CYS A C 1
ATOM 1791 O O . CYS A 1 222 ? 15.779 -2.626 27.494 1.00 91.44 222 CYS A O 1
ATOM 1793 N N . CYS A 1 223 ? 14.709 -3.663 25.803 1.00 85.38 223 CYS A N 1
ATOM 1794 C CA . CYS A 1 223 ? 14.743 -5.011 26.372 1.00 85.38 223 CYS A CA 1
ATOM 1795 C C . CYS A 1 223 ? 14.177 -5.058 27.804 1.00 85.38 223 CYS A C 1
ATOM 1797 O O . CYS A 1 223 ? 14.548 -5.924 28.597 1.00 85.38 223 CYS A O 1
ATOM 1799 N N . ASP A 1 224 ? 13.266 -4.136 28.140 1.00 77.38 224 ASP A N 1
ATOM 1800 C CA . ASP A 1 224 ? 12.626 -4.052 29.449 1.00 77.38 224 ASP A CA 1
ATOM 1801 C C . ASP A 1 224 ? 11.474 -5.061 29.486 1.00 77.38 224 ASP A C 1
ATOM 1803 O O . ASP A 1 224 ? 10.286 -4.746 29.590 1.00 77.38 224 ASP A O 1
ATOM 1807 N N . CYS A 1 225 ? 11.844 -6.331 29.334 1.00 64.44 225 CYS A N 1
ATOM 1808 C CA . CYS A 1 225 ? 10.985 -7.480 29.544 1.00 64.44 225 CYS A CA 1
ATOM 1809 C C . CYS A 1 225 ? 10.863 -7.774 31.042 1.00 64.44 225 CYS A C 1
ATOM 1811 O O . CYS A 1 225 ? 10.897 -8.941 31.433 1.00 64.44 225 CYS A O 1
ATOM 1813 N N . ARG A 1 226 ? 10.749 -6.747 31.900 1.00 63.47 226 ARG A N 1
ATOM 1814 C CA . ARG A 1 226 ? 10.490 -6.975 33.321 1.00 63.47 226 ARG A CA 1
ATOM 1815 C C . ARG A 1 226 ? 9.162 -7.736 33.451 1.00 63.47 226 ARG A C 1
ATOM 1817 O O . ARG A 1 226 ? 8.119 -7.183 33.097 1.00 63.47 226 ARG A O 1
ATOM 1824 N N . PRO A 1 227 ? 9.161 -8.980 33.970 1.00 60.75 227 PRO A N 1
ATOM 1825 C CA . PRO A 1 227 ? 7.956 -9.810 34.112 1.00 60.75 227 PRO A CA 1
ATOM 1826 C C . PRO A 1 227 ? 6.945 -9.275 35.141 1.00 60.75 227 PRO A C 1
ATOM 1828 O O . PRO A 1 227 ? 5.936 -9.920 35.431 1.00 60.75 227 PRO A O 1
ATOM 1831 N N . ASP A 1 228 ? 7.219 -8.109 35.719 1.00 61.56 228 ASP A N 1
ATOM 1832 C CA . ASP A 1 228 ? 6.526 -7.562 36.875 1.00 61.56 228 ASP A CA 1
ATOM 1833 C C . ASP A 1 228 ? 5.513 -6.480 36.506 1.00 61.56 228 ASP A C 1
ATOM 1835 O O . ASP A 1 228 ? 5.200 -5.649 37.348 1.00 61.56 228 ASP A O 1
ATOM 1839 N N . ASP A 1 229 ? 4.962 -6.474 35.284 1.00 69.00 229 ASP A N 1
ATOM 1840 C CA . ASP A 1 229 ? 3.764 -5.668 35.022 1.00 69.00 229 ASP A CA 1
ATOM 1841 C C . ASP A 1 229 ? 2.584 -6.313 35.781 1.00 69.00 229 ASP A C 1
ATOM 1843 O O . ASP A 1 229 ? 2.090 -7.378 35.376 1.00 69.00 229 ASP A O 1
ATOM 1847 N N . PRO A 1 230 ? 2.123 -5.722 36.901 1.00 74.81 230 PRO A N 1
ATOM 1848 C CA . PRO A 1 230 ? 1.124 -6.344 37.765 1.00 74.81 230 PRO A CA 1
ATOM 1849 C C . PRO A 1 230 ? -0.200 -6.571 37.026 1.00 74.81 230 PRO A C 1
ATOM 1851 O O . PRO A 1 230 ? -0.944 -7.490 37.364 1.00 74.81 230 PRO A O 1
ATOM 1854 N N . ARG A 1 231 ? -0.465 -5.809 35.953 1.00 71.25 231 ARG A N 1
ATOM 1855 C CA . ARG A 1 231 ? -1.660 -5.971 35.114 1.00 71.25 231 ARG A CA 1
ATOM 1856 C C . ARG A 1 231 ? -1.625 -7.249 34.285 1.00 71.25 231 ARG A C 1
ATOM 1858 O O . ARG A 1 231 ? -2.668 -7.865 34.086 1.00 71.25 231 ARG A O 1
ATOM 1865 N N . LEU A 1 232 ? -0.444 -7.666 33.822 1.00 69.75 232 LEU A N 1
ATOM 1866 C CA . LEU A 1 232 ? -0.292 -8.927 33.095 1.00 69.75 232 LEU A CA 1
ATOM 1867 C C . LEU A 1 232 ? -0.419 -10.119 34.051 1.00 69.75 232 LEU A C 1
ATOM 1869 O O . LEU A 1 232 ? -1.043 -11.120 33.706 1.00 69.75 232 LEU A O 1
ATOM 1873 N N . ARG A 1 233 ? 0.102 -9.995 35.282 1.00 76.31 233 ARG A N 1
ATOM 1874 C CA . ARG A 1 233 ? -0.126 -10.995 36.338 1.00 76.31 233 ARG A CA 1
ATOM 1875 C C . ARG A 1 233 ? -1.609 -11.114 36.690 1.00 76.31 233 ARG A C 1
ATOM 1877 O O . ARG A 1 233 ? -2.087 -12.231 36.859 1.00 76.31 233 ARG A O 1
ATOM 1884 N N . GLN A 1 234 ? -2.330 -9.995 36.753 1.00 84.62 234 GLN A N 1
ATOM 1885 C CA . GLN A 1 234 ? -3.765 -9.983 37.033 1.00 84.62 234 GLN A CA 1
ATOM 1886 C C . GLN A 1 234 ? -4.590 -10.577 35.880 1.00 84.62 234 GLN A C 1
ATOM 1888 O O . GLN A 1 234 ? -5.499 -11.362 36.129 1.00 84.62 234 GLN A O 1
ATOM 1893 N N . SER A 1 235 ? -4.259 -10.287 34.616 1.00 79.94 235 SER A N 1
ATOM 1894 C CA . SER A 1 235 ? -4.969 -10.896 33.482 1.00 79.94 235 SER A CA 1
ATOM 1895 C C . SER A 1 235 ? -4.691 -12.397 33.361 1.00 79.94 235 SER A C 1
ATOM 1897 O O . SER A 1 235 ? -5.616 -13.170 33.122 1.00 79.94 235 SER A O 1
ATOM 1899 N N . LEU A 1 236 ? -3.449 -12.834 33.600 1.00 83.50 236 LEU A N 1
ATOM 1900 C CA . LEU A 1 236 ? -3.083 -14.252 33.644 1.00 83.50 236 LEU A CA 1
ATOM 1901 C C . LEU A 1 236 ? -3.722 -14.984 34.830 1.00 83.50 236 LEU A C 1
ATOM 1903 O O . LEU A 1 236 ? -4.106 -16.145 34.680 1.00 83.50 236 LEU A O 1
ATOM 1907 N N . SER A 1 237 ? -3.843 -14.346 36.000 1.00 86.00 237 SER A N 1
ATOM 1908 C CA . SER A 1 237 ? -4.517 -14.959 37.149 1.00 86.00 237 SER A CA 1
ATOM 1909 C C . SER A 1 237 ? -6.010 -15.126 36.878 1.00 86.00 237 SER A C 1
ATOM 1911 O O . SER A 1 237 ? -6.542 -16.210 37.106 1.00 86.00 237 SER A O 1
ATOM 1913 N N . LEU A 1 238 ? -6.654 -14.114 36.293 1.00 88.81 238 LEU A N 1
ATOM 1914 C CA . LEU A 1 238 ? -8.072 -14.146 35.946 1.00 88.81 238 LEU A CA 1
ATOM 1915 C C . LEU A 1 238 ? -8.353 -15.167 34.837 1.00 88.81 238 LEU A C 1
ATOM 1917 O O . LEU A 1 238 ? -9.291 -15.954 34.945 1.00 88.81 238 LEU A O 1
ATOM 1921 N N . GLN A 1 239 ? -7.477 -15.251 33.830 1.00 89.50 239 GLN A N 1
ATOM 1922 C CA . GLN A 1 239 ? -7.568 -16.271 32.787 1.00 89.50 239 GLN A CA 1
ATOM 1923 C C . GLN A 1 239 ? -7.396 -17.685 33.363 1.00 89.50 239 GLN A C 1
ATOM 1925 O O . GLN A 1 239 ? -8.163 -18.577 33.011 1.00 89.50 239 GLN A O 1
ATOM 1930 N N . LYS A 1 240 ? -6.455 -17.894 34.297 1.00 87.75 240 LYS A N 1
ATOM 1931 C CA . LYS A 1 240 ? -6.301 -19.176 35.009 1.00 87.75 240 LYS A CA 1
ATOM 1932 C C . LYS A 1 240 ? -7.510 -19.516 35.885 1.00 87.75 240 LYS A C 1
ATOM 1934 O O . LYS A 1 240 ? -7.832 -20.695 36.008 1.00 87.75 240 LYS A O 1
ATOM 1939 N N . SER A 1 241 ? -8.157 -18.530 36.505 1.00 91.44 241 SER A N 1
ATOM 1940 C CA . SER A 1 241 ? -9.375 -18.744 37.300 1.00 91.44 241 SER A CA 1
ATOM 1941 C C . SER A 1 241 ? -10.559 -19.130 36.415 1.00 91.44 241 SER A C 1
ATOM 1943 O O . SER A 1 241 ? -11.213 -20.134 36.685 1.00 91.44 241 SER A O 1
ATOM 1945 N N . LEU A 1 242 ? -10.772 -18.422 35.303 1.00 85.94 242 LEU A N 1
ATOM 1946 C CA . LEU A 1 242 ? -11.803 -18.776 34.322 1.00 85.94 242 LEU A CA 1
ATOM 1947 C C . LEU A 1 242 ? -11.546 -20.159 33.714 1.00 85.94 242 LEU A C 1
ATOM 1949 O O . LEU A 1 242 ? -12.456 -20.973 33.615 1.00 85.94 242 LEU A O 1
ATOM 1953 N N . GLN A 1 243 ? -10.297 -20.482 33.380 1.00 89.44 243 GLN A N 1
ATOM 1954 C CA . GLN A 1 243 ? -9.955 -21.791 32.824 1.00 89.44 243 GLN A CA 1
ATOM 1955 C C . GLN A 1 243 ? -10.196 -22.943 33.817 1.00 89.44 243 GLN A C 1
ATOM 1957 O O . GLN A 1 243 ? -10.471 -24.058 33.385 1.00 89.44 243 GLN A O 1
ATOM 1962 N N . ARG A 1 244 ? -10.142 -22.687 35.135 1.00 83.94 244 ARG A N 1
ATOM 1963 C CA . ARG A 1 244 ? -10.564 -23.661 36.157 1.00 83.94 244 ARG A CA 1
ATOM 1964 C C . ARG A 1 244 ? -12.081 -23.819 36.225 1.00 83.94 244 ARG A C 1
ATOM 1966 O O . ARG A 1 244 ? -12.539 -24.943 36.381 1.00 83.94 244 ARG A O 1
ATOM 1973 N N . LEU A 1 245 ? -12.836 -22.728 36.091 1.00 82.06 245 LEU A N 1
ATOM 1974 C CA . LEU A 1 245 ? -14.304 -22.763 36.096 1.00 82.06 245 LEU A CA 1
ATOM 1975 C C . LEU A 1 245 ? -14.872 -23.485 34.868 1.00 82.06 245 LEU A C 1
ATOM 1977 O O . LEU A 1 245 ? -15.861 -24.198 34.973 1.00 82.06 245 LEU A O 1
ATOM 1981 N N . PHE A 1 246 ? -14.214 -23.348 33.717 1.00 80.00 246 PHE A N 1
ATOM 1982 C CA . PHE A 1 246 ? -14.627 -23.979 32.464 1.00 80.00 246 PHE A CA 1
ATOM 1983 C C . PHE A 1 246 ? -13.922 -25.310 32.178 1.00 80.00 246 PHE A C 1
ATOM 1985 O O . PHE A 1 246 ? -13.942 -25.760 31.035 1.00 80.00 246 PHE A O 1
ATOM 1992 N N . ASN A 1 247 ? -13.281 -25.946 33.166 1.00 77.00 247 ASN A N 1
ATOM 1993 C CA . ASN A 1 247 ? -12.694 -27.270 32.968 1.00 77.00 247 ASN A CA 1
ATOM 1994 C C . ASN A 1 247 ? -13.790 -28.349 33.119 1.00 77.00 247 ASN A C 1
ATOM 1996 O O . ASN A 1 247 ? -14.206 -28.623 34.246 1.00 77.00 247 ASN A O 1
ATOM 2000 N N . PRO A 1 248 ? -14.256 -28.988 32.026 1.00 69.69 248 PRO A N 1
ATOM 2001 C CA . PRO A 1 248 ? -15.358 -29.955 32.064 1.00 69.69 248 PRO A CA 1
ATOM 2002 C C . PRO A 1 248 ? -14.998 -31.265 32.784 1.00 69.69 248 PRO A C 1
ATOM 2004 O O . PRO A 1 248 ? -15.871 -32.093 33.017 1.00 69.69 248 PRO A O 1
ATOM 2007 N N . ASN A 1 249 ? -13.731 -31.447 33.173 1.00 67.81 249 ASN A N 1
ATOM 2008 C CA . ASN A 1 249 ? -13.257 -32.601 33.935 1.00 67.81 249 ASN A CA 1
ATOM 2009 C C . ASN A 1 249 ? -13.367 -32.421 35.459 1.00 67.81 249 ASN A C 1
ATOM 2011 O O . ASN A 1 249 ? -12.675 -33.122 36.198 1.00 67.81 249 ASN A O 1
ATOM 2015 N N . MET A 1 250 ? -14.224 -31.525 35.965 1.00 55.00 250 MET A N 1
ATOM 2016 C CA . MET A 1 250 ? -14.668 -31.655 37.356 1.00 55.00 250 MET A CA 1
ATOM 2017 C C . MET A 1 250 ? -15.553 -32.900 37.472 1.00 55.00 250 MET A C 1
ATOM 2019 O O . MET A 1 250 ? -16.779 -32.837 37.415 1.00 55.00 250 MET A O 1
ATOM 2023 N N . THR A 1 251 ? -14.912 -34.055 37.637 1.00 60.34 251 THR A N 1
ATOM 2024 C CA . THR A 1 251 ? -15.528 -35.228 38.245 1.00 60.34 251 THR A CA 1
ATOM 2025 C C . THR A 1 251 ? -15.972 -34.824 39.640 1.00 60.34 251 THR A C 1
ATOM 2027 O O . THR A 1 251 ? -15.160 -34.740 40.560 1.00 60.34 251 THR A O 1
ATOM 2030 N N . VAL A 1 252 ? -17.262 -34.526 39.777 1.00 58.25 252 VAL A N 1
ATOM 2031 C CA . VAL A 1 252 ? -17.933 -34.406 41.068 1.00 58.25 252 VAL A CA 1
ATOM 2032 C C . VAL A 1 252 ? -17.871 -35.788 41.710 1.00 58.25 252 VAL A C 1
ATOM 2034 O O . VAL A 1 252 ? -18.658 -36.678 41.393 1.00 58.25 252 VAL A O 1
ATOM 2037 N N . THR A 1 253 ? -16.867 -36.008 42.551 1.00 55.59 253 THR A N 1
ATOM 2038 C CA . THR A 1 253 ? -16.803 -37.181 43.415 1.00 55.59 253 THR A CA 1
ATOM 2039 C C . THR A 1 253 ? -17.786 -36.959 44.557 1.00 55.59 253 THR A C 1
ATOM 2041 O O . THR A 1 253 ? -17.608 -36.039 45.352 1.00 55.59 253 THR A O 1
ATOM 2044 N N . SER A 1 254 ? -18.840 -37.772 44.607 1.00 59.19 254 SER A N 1
ATOM 2045 C CA . SER A 1 254 ? -19.707 -37.896 45.782 1.00 59.19 254 SER A CA 1
ATOM 2046 C C . SER A 1 254 ? -18.877 -38.362 46.990 1.00 59.19 254 SER A C 1
ATOM 2048 O O . SER A 1 254 ? -17.935 -39.140 46.814 1.00 59.19 254 SER A O 1
ATOM 2050 N N . GLU A 1 255 ? -19.219 -37.891 48.198 1.00 70.75 255 GLU A N 1
ATOM 2051 C CA . GLU A 1 255 ? -18.564 -38.254 49.472 1.00 70.75 255 GLU A CA 1
ATOM 2052 C C . GLU A 1 255 ? -18.479 -39.772 49.717 1.00 70.75 255 GLU A C 1
ATOM 2054 O O . GLU A 1 255 ? -17.597 -40.218 50.445 1.00 70.75 255 GLU A O 1
ATOM 2059 N N . ASP A 1 256 ? -19.299 -40.580 49.038 1.00 71.50 256 ASP A N 1
ATOM 2060 C CA . ASP A 1 256 ? -19.333 -42.038 49.210 1.00 71.50 256 ASP A CA 1
ATOM 2061 C C . ASP A 1 256 ? -18.368 -42.814 48.291 1.00 71.50 256 ASP A C 1
ATOM 2063 O O . ASP A 1 256 ? -18.420 -44.043 48.219 1.00 71.50 256 ASP A O 1
ATOM 2067 N N . GLY A 1 257 ? -17.490 -42.134 47.543 1.00 60.34 257 GLY A N 1
ATOM 2068 C CA . GLY A 1 257 ? -16.451 -42.792 46.736 1.00 60.34 257 GLY A CA 1
ATOM 2069 C C . GLY A 1 257 ? -16.977 -43.668 45.590 1.00 60.34 257 GLY A C 1
ATOM 2070 O O . GLY A 1 257 ? -16.216 -44.438 45.000 1.00 60.34 257 GLY A O 1
ATOM 2071 N N . THR A 1 258 ? -18.260 -43.558 45.240 1.00 59.81 258 THR A N 1
ATOM 2072 C CA . THR A 1 258 ? -18.866 -44.323 44.148 1.00 59.81 258 THR A CA 1
ATOM 2073 C C . THR A 1 258 ? -18.878 -43.504 42.850 1.00 59.81 258 THR A C 1
ATOM 2075 O O . THR A 1 258 ? -19.384 -42.379 42.821 1.00 59.81 258 THR A O 1
ATOM 2078 N N . PRO A 1 259 ? -18.315 -44.024 41.741 1.00 47.72 259 PRO A N 1
ATOM 2079 C CA . PRO A 1 259 ? -18.383 -43.350 40.453 1.00 47.72 259 PRO A CA 1
ATOM 2080 C C . PRO A 1 259 ? -19.829 -43.367 39.942 1.00 47.72 259 PRO A C 1
ATOM 2082 O O . PRO A 1 259 ? -20.372 -44.426 39.619 1.00 47.72 259 PRO A O 1
ATOM 2085 N N . ILE A 1 260 ? -20.450 -42.190 39.830 1.00 56.53 260 ILE A N 1
ATOM 2086 C CA . ILE A 1 260 ? -21.748 -42.027 39.167 1.00 56.53 260 ILE A CA 1
ATOM 2087 C C . ILE A 1 260 ? -21.519 -42.199 37.661 1.00 56.53 260 ILE A C 1
ATOM 2089 O O . ILE A 1 260 ? -21.260 -41.251 36.923 1.00 56.53 260 ILE A O 1
ATOM 2093 N N . SER A 1 261 ? -21.572 -43.448 37.202 1.00 49.12 261 SER A N 1
ATOM 2094 C CA . SER A 1 261 ? -21.673 -43.786 35.787 1.00 49.12 261 SER A CA 1
ATOM 2095 C C . SER A 1 261 ? -23.075 -43.400 35.311 1.00 49.12 261 SER A C 1
ATOM 2097 O O . SER A 1 261 ? -24.026 -44.175 35.431 1.00 49.12 261 SER A O 1
ATOM 2099 N N . SER A 1 262 ? -23.233 -42.180 34.795 1.00 50.03 262 SER A N 1
ATOM 2100 C CA . SER A 1 262 ? -24.440 -41.783 34.071 1.00 50.03 262 SER A CA 1
ATOM 2101 C C . SER A 1 262 ? -24.464 -42.496 32.717 1.00 50.03 262 SER A C 1
ATOM 2103 O O . SER A 1 262 ? -24.045 -42.001 31.673 1.00 50.03 262 SER A O 1
ATOM 2105 N N . ARG A 1 263 ? -24.969 -43.727 32.760 1.00 48.16 263 ARG A N 1
ATOM 2106 C CA . ARG A 1 263 ? -25.345 -44.548 31.615 1.00 48.16 263 ARG A CA 1
ATOM 2107 C C . ARG A 1 263 ? -26.547 -43.901 30.913 1.00 48.16 263 ARG A C 1
ATOM 2109 O O . ARG A 1 263 ? -27.683 -44.308 31.122 1.00 48.16 263 ARG A O 1
ATOM 2116 N N . MET A 1 264 ? -26.304 -42.894 30.079 1.00 46.41 264 MET A N 1
ATOM 2117 C CA . MET A 1 264 ? -27.264 -42.410 29.081 1.00 46.41 264 MET A CA 1
ATOM 2118 C C . MET A 1 264 ? -26.728 -42.720 27.683 1.00 46.41 264 MET A C 1
ATOM 2120 O O . MET A 1 264 ? -26.130 -41.889 27.009 1.00 46.41 264 MET A O 1
ATOM 2124 N N . SER A 1 265 ? -26.949 -43.961 27.250 1.00 47.97 265 SER A N 1
ATOM 2125 C CA . SER A 1 265 ? -26.881 -44.346 25.842 1.00 47.97 265 SER A CA 1
ATOM 2126 C C . SER A 1 265 ? -27.962 -45.385 25.558 1.00 47.97 265 SER A C 1
ATOM 2128 O O . SER A 1 265 ? -27.825 -46.548 25.940 1.00 47.97 265 SER A O 1
ATOM 2130 N N . SER A 1 266 ? -29.054 -44.978 24.921 1.00 44.69 266 SER A N 1
ATOM 2131 C CA . SER A 1 266 ? -29.804 -45.810 23.968 1.00 44.69 266 SER A CA 1
ATOM 2132 C C . SER A 1 266 ? -31.000 -45.029 23.437 1.00 44.69 266 SER A C 1
ATOM 2134 O O . SER A 1 266 ? -31.902 -44.670 24.184 1.00 44.69 266 SER A O 1
ATOM 2136 N N . GLY A 1 267 ? -31.004 -44.799 22.126 1.00 46.62 267 GLY A N 1
ATOM 2137 C CA . GLY A 1 267 ? -32.191 -44.364 21.400 1.00 46.62 267 GLY A CA 1
ATOM 2138 C C . GLY A 1 267 ? -31.920 -43.206 20.457 1.00 46.62 267 GLY A C 1
ATOM 2139 O O . GLY A 1 267 ? -32.175 -42.071 20.827 1.00 46.62 267 GLY A O 1
ATOM 2140 N N . LEU A 1 268 ? -31.411 -43.512 19.259 1.00 43.59 268 LEU A N 1
ATOM 2141 C CA . LEU A 1 268 ? -31.820 -42.903 17.981 1.00 43.59 268 LEU A CA 1
ATOM 2142 C C . LEU A 1 268 ? -30.939 -43.456 16.854 1.00 43.59 268 LEU A C 1
ATOM 2144 O O . LEU A 1 268 ? -29.967 -42.855 16.407 1.00 43.59 268 LEU A O 1
ATOM 2148 N N . SER A 1 269 ? -31.296 -44.657 16.417 1.00 42.50 269 SER A N 1
ATOM 2149 C CA . SER A 1 269 ? -30.933 -45.209 15.117 1.00 42.50 269 SER A CA 1
ATOM 2150 C C . SER A 1 269 ? -32.102 -44.983 14.163 1.00 42.50 269 SER A C 1
ATOM 2152 O O . SER A 1 269 ? -33.205 -45.450 14.442 1.00 42.50 269 SER A O 1
ATOM 2154 N N . GLY A 1 270 ? -31.843 -44.323 13.036 1.00 44.28 270 GLY A N 1
ATOM 2155 C CA . GLY A 1 270 ? -32.749 -44.294 11.890 1.00 44.28 270 GLY A CA 1
ATOM 2156 C C . GLY A 1 270 ? -32.982 -42.893 11.342 1.00 44.28 270 GLY A C 1
ATOM 2157 O O . GLY A 1 270 ? -33.754 -42.136 11.910 1.00 44.28 270 GLY A O 1
ATOM 2158 N N . VAL A 1 271 ? -32.312 -42.570 10.235 1.00 41.69 271 VAL A N 1
ATOM 2159 C CA . VAL A 1 271 ? -32.907 -42.135 8.957 1.00 41.69 271 VAL A CA 1
ATOM 2160 C C . VAL A 1 271 ? -31.740 -41.794 8.024 1.00 41.69 271 VAL A C 1
ATOM 2162 O O . VAL A 1 271 ? -31.003 -40.834 8.220 1.00 41.69 271 VAL A O 1
ATOM 2165 N N . SER A 1 272 ? -31.559 -42.661 7.029 1.00 41.03 272 SER A N 1
ATOM 2166 C CA . SER A 1 272 ? -30.754 -42.421 5.834 1.00 41.03 272 SER A CA 1
ATOM 2167 C C . SER A 1 272 ? -31.630 -41.646 4.852 1.00 41.03 272 SER A C 1
ATOM 2169 O O . SER A 1 272 ? -32.733 -42.097 4.540 1.00 41.03 272 SER A O 1
ATOM 2171 N N . GLY A 1 273 ? -31.178 -40.474 4.409 1.00 35.41 273 GLY A N 1
ATOM 2172 C CA . GLY A 1 273 ? -31.928 -39.602 3.510 1.00 35.41 273 GLY A CA 1
ATOM 2173 C C . GLY A 1 273 ? -31.002 -38.639 2.773 1.00 35.41 273 GLY A C 1
ATOM 2174 O O . GLY A 1 273 ? -30.303 -37.841 3.384 1.00 35.41 273 GLY A O 1
ATOM 2175 N N . ASN A 1 274 ? -30.994 -38.791 1.455 1.00 36.81 274 ASN A N 1
ATOM 2176 C CA . ASN A 1 274 ? -30.142 -38.177 0.444 1.00 36.81 274 ASN A CA 1
ATOM 2177 C C . ASN A 1 274 ? -29.931 -36.650 0.512 1.00 36.81 274 ASN A C 1
ATOM 2179 O O . ASN A 1 274 ? -30.858 -35.868 0.682 1.00 36.81 274 ASN A O 1
ATOM 2183 N N . PHE A 1 275 ? -28.677 -36.283 0.242 1.00 39.12 275 PHE A N 1
ATOM 2184 C CA . PHE A 1 275 ? -28.194 -35.228 -0.659 1.00 39.12 275 PHE A CA 1
ATOM 2185 C C . PHE A 1 275 ? -29.252 -34.313 -1.316 1.00 39.12 275 PHE A C 1
ATOM 2187 O O . PHE A 1 275 ? -29.954 -34.732 -2.233 1.00 39.12 275 PHE A O 1
ATOM 2194 N N . SER A 1 276 ? -29.257 -33.036 -0.918 1.00 34.44 276 SER A N 1
ATOM 2195 C CA . SER A 1 276 ? -29.477 -31.892 -1.812 1.00 34.44 276 SER A CA 1
ATOM 2196 C C . SER A 1 276 ? -28.954 -30.606 -1.170 1.00 34.44 276 SER A C 1
ATOM 2198 O O . SER A 1 276 ? -29.199 -30.311 -0.004 1.00 34.44 276 SER A O 1
ATOM 2200 N N . THR A 1 277 ? -28.186 -29.869 -1.961 1.00 42.91 277 THR A N 1
ATOM 2201 C CA . THR A 1 277 ? -27.684 -28.514 -1.733 1.00 42.91 277 THR A CA 1
ATOM 2202 C C . THR A 1 277 ? -28.827 -27.506 -1.636 1.00 42.91 277 THR A C 1
ATOM 2204 O O . THR A 1 277 ? -29.507 -27.292 -2.634 1.00 42.91 277 THR A O 1
ATOM 2207 N N . GLU A 1 278 ? -28.978 -26.821 -0.500 1.00 35.62 278 GLU A N 1
ATOM 2208 C CA . GLU A 1 278 ? -29.697 -25.544 -0.448 1.00 35.62 278 GLU A CA 1
ATOM 2209 C C . GLU A 1 278 ? -29.269 -24.671 0.744 1.00 35.62 278 GLU A C 1
ATOM 2211 O O . GLU A 1 278 ? -28.745 -25.140 1.752 1.00 35.62 278 GLU A O 1
ATOM 2216 N N . LEU A 1 279 ? -29.431 -23.368 0.535 1.00 38.16 279 LEU A N 1
ATOM 2217 C CA . LEU A 1 279 ? -28.930 -22.212 1.270 1.00 38.16 279 LEU A CA 1
ATOM 2218 C C . LEU A 1 279 ? -29.112 -22.252 2.800 1.00 38.16 279 LEU A C 1
ATOM 2220 O O . LEU A 1 279 ? -30.220 -22.373 3.313 1.00 38.16 279 LEU A O 1
ATOM 2224 N N . ALA A 1 280 ? -28.034 -21.952 3.531 1.00 36.19 280 ALA A N 1
ATOM 2225 C CA . ALA A 1 280 ? -28.095 -21.596 4.948 1.00 36.19 280 ALA A CA 1
ATOM 2226 C C . ALA A 1 280 ? -28.573 -20.140 5.126 1.00 36.19 280 ALA A C 1
ATOM 2228 O O . ALA A 1 280 ? -27.778 -19.197 5.161 1.00 36.19 280 ALA A O 1
ATOM 2229 N N . SER A 1 281 ? -29.894 -19.991 5.225 1.00 36.25 281 SER A N 1
ATOM 2230 C CA . SER A 1 281 ? -30.582 -18.886 5.894 1.00 36.25 281 SER A CA 1
ATOM 2231 C C . SER A 1 281 ? -30.609 -19.122 7.411 1.00 36.25 281 SER A C 1
ATOM 2233 O O . SER A 1 281 ? -30.677 -20.260 7.858 1.00 36.25 281 SER A O 1
ATOM 2235 N N . GLU A 1 282 ? -30.589 -18.025 8.169 1.00 36.81 282 GLU A N 1
ATOM 2236 C CA . GLU A 1 282 ? -31.059 -17.891 9.557 1.00 36.81 282 GLU A CA 1
ATOM 2237 C C . GLU A 1 282 ? -30.522 -18.846 10.637 1.00 36.81 282 GLU A C 1
ATOM 2239 O O . GLU A 1 282 ? -31.026 -19.937 10.866 1.00 36.81 282 GLU A O 1
ATOM 2244 N N . ASN A 1 283 ? -29.610 -18.321 11.462 1.00 35.84 283 ASN A N 1
ATOM 2245 C CA . ASN A 1 283 ? -29.549 -18.693 12.875 1.00 35.84 283 ASN A CA 1
ATOM 2246 C C . ASN A 1 283 ? -29.902 -17.465 13.725 1.00 35.84 283 ASN A C 1
ATOM 2248 O O . ASN A 1 283 ? -29.088 -16.558 13.920 1.00 35.84 283 ASN A O 1
ATOM 2252 N N . GLN A 1 284 ? -31.143 -17.450 14.220 1.00 38.34 284 GLN A N 1
ATOM 2253 C CA . GLN A 1 284 ? -31.564 -16.649 15.365 1.00 38.34 284 GLN A CA 1
ATOM 2254 C C . GLN A 1 284 ? -30.782 -17.117 16.595 1.00 38.34 284 GLN A C 1
ATOM 2256 O O . GLN A 1 284 ? -31.015 -18.209 17.107 1.00 38.34 284 GLN A O 1
ATOM 2261 N N . MET A 1 285 ? -29.887 -16.274 17.107 1.00 34.28 285 MET A N 1
ATOM 2262 C CA . MET A 1 285 ? -29.322 -16.459 18.440 1.00 34.28 285 MET A CA 1
ATOM 2263 C C . MET A 1 285 ? -29.840 -15.348 19.352 1.00 34.28 285 MET A C 1
ATOM 2265 O O . MET A 1 285 ? -29.495 -14.175 19.224 1.00 34.28 285 MET A O 1
ATOM 2269 N N . LYS A 1 286 ? -30.740 -15.768 20.238 1.00 43.66 286 LYS A N 1
ATOM 2270 C CA . LYS A 1 286 ? -31.335 -15.042 21.361 1.00 43.66 286 LYS A CA 1
ATOM 2271 C C . LYS A 1 286 ? -30.226 -14.609 22.336 1.00 43.66 286 LYS A C 1
ATOM 2273 O O . LYS A 1 286 ? -29.524 -15.491 22.826 1.00 43.66 286 LYS A O 1
ATOM 2278 N N . PRO A 1 287 ? -30.034 -13.314 22.648 1.00 42.94 287 PRO A N 1
ATOM 2279 C CA . PRO A 1 287 ? -29.132 -12.937 23.724 1.00 42.94 287 PRO A CA 1
ATOM 2280 C C . PRO A 1 287 ? -29.865 -13.026 25.065 1.00 42.94 287 PRO A C 1
ATOM 2282 O O . PRO A 1 287 ? -30.923 -12.425 25.256 1.00 42.94 287 PRO A O 1
ATOM 2285 N N . MET A 1 288 ? -29.282 -13.811 25.970 1.00 38.25 288 MET A N 1
ATOM 2286 C CA . MET A 1 288 ? -29.559 -13.761 27.399 1.00 38.25 288 MET A CA 1
ATOM 2287 C C . MET A 1 288 ? -29.195 -12.375 27.938 1.00 38.25 288 MET A C 1
ATOM 2289 O O . MET A 1 288 ? -28.153 -11.816 27.594 1.00 38.25 288 MET A O 1
ATOM 2293 N N . LEU A 1 289 ? -30.104 -11.845 28.752 1.00 51.56 289 LEU A N 1
ATOM 2294 C CA . LEU A 1 289 ? -29.860 -10.782 29.716 1.00 51.56 289 LEU A CA 1
ATOM 2295 C C . LEU A 1 289 ? -28.844 -11.294 30.739 1.00 51.56 289 LEU A C 1
ATOM 2297 O O . LEU A 1 289 ? -29.129 -12.268 31.428 1.00 51.56 289 LEU A O 1
ATOM 2301 N N . GLU A 1 290 ? -27.699 -10.631 30.828 1.00 45.72 290 GLU A N 1
ATOM 2302 C CA . GLU A 1 290 ? -26.901 -10.585 32.049 1.00 45.72 290 GLU A CA 1
ATOM 2303 C C . GLU A 1 290 ? -26.602 -9.113 32.320 1.00 45.72 290 GLU A C 1
ATOM 2305 O O . GLU A 1 290 ? -25.995 -8.415 31.499 1.00 45.72 290 GLU A O 1
ATOM 2310 N N . ASP A 1 291 ? -27.153 -8.660 33.442 1.00 48.44 291 ASP A N 1
ATOM 2311 C CA . ASP A 1 291 ? -26.829 -7.422 34.124 1.00 48.44 291 ASP A CA 1
ATOM 2312 C C . ASP A 1 291 ? -25.397 -7.541 34.662 1.00 48.44 291 ASP A C 1
ATOM 2314 O O . ASP A 1 291 ? -25.114 -8.391 35.503 1.00 48.44 291 ASP A O 1
ATOM 2318 N N . GLU A 1 292 ? -24.490 -6.696 34.178 1.00 45.50 292 GLU A N 1
ATOM 2319 C CA . GLU A 1 292 ? -23.251 -6.379 34.889 1.00 45.50 292 GLU A CA 1
ATOM 2320 C C . GLU A 1 292 ? -23.152 -4.858 34.991 1.00 45.50 292 GLU A C 1
ATOM 2322 O O . GLU A 1 292 ? -22.710 -4.162 34.070 1.00 45.50 292 GLU A O 1
ATOM 2327 N N . ASP A 1 293 ? -23.633 -4.368 36.131 1.00 50.19 293 ASP A N 1
ATOM 2328 C CA . ASP A 1 293 ? -23.171 -3.140 36.757 1.00 50.19 293 ASP A CA 1
ATOM 2329 C C . ASP A 1 293 ? -21.683 -3.309 37.092 1.00 50.19 293 ASP A C 1
ATOM 2331 O O . ASP A 1 293 ? -21.312 -4.209 37.845 1.00 50.19 293 ASP A O 1
ATOM 2335 N N . ASP A 1 294 ? -20.824 -2.446 36.550 1.00 42.16 294 ASP A N 1
ATOM 2336 C CA . ASP A 1 294 ? -19.459 -2.299 37.059 1.00 42.16 294 ASP A CA 1
ATOM 2337 C C . ASP A 1 294 ? -19.058 -0.816 37.026 1.00 42.16 294 ASP A C 1
ATOM 2339 O O . ASP A 1 294 ? -18.434 -0.293 36.092 1.00 42.16 294 ASP A O 1
ATOM 2343 N N . ASP A 1 295 ? -19.510 -0.126 38.072 1.00 44.59 295 ASP A N 1
ATOM 2344 C CA . ASP A 1 295 ? -18.972 1.135 38.561 1.00 44.59 295 ASP A CA 1
ATOM 2345 C C . ASP A 1 295 ? -17.622 0.868 39.240 1.00 44.59 295 ASP A C 1
ATOM 2347 O O . ASP A 1 295 ? -17.543 0.155 40.238 1.00 44.59 295 ASP A O 1
ATOM 2351 N N . GLY A 1 296 ? -16.537 1.474 38.751 1.00 35.25 296 GLY A N 1
ATOM 2352 C CA . GLY A 1 296 ? -15.236 1.254 39.389 1.00 35.25 296 GLY A CA 1
ATOM 2353 C C . GLY A 1 296 ? -14.053 2.026 38.823 1.00 35.25 296 GLY A C 1
ATOM 2354 O O . GLY A 1 296 ? -12.951 1.486 38.738 1.00 35.25 296 GLY A O 1
ATOM 2355 N N . LEU A 1 297 ? -14.232 3.288 38.417 1.00 36.09 297 LEU A N 1
ATOM 2356 C CA . LEU A 1 297 ? -13.092 4.169 38.148 1.00 36.09 297 LEU A CA 1
ATOM 2357 C C . LEU A 1 297 ? -12.704 4.904 39.440 1.00 36.09 297 LEU A C 1
ATOM 2359 O O . LEU A 1 297 ? -13.183 6.005 39.701 1.00 36.09 297 LEU A O 1
ATOM 2363 N N . CYS A 1 298 ? -11.825 4.298 40.241 1.00 32.84 298 CYS A N 1
ATOM 2364 C CA . CYS A 1 298 ? -11.192 4.979 41.369 1.00 32.84 298 CYS A CA 1
ATOM 2365 C C . CYS A 1 298 ? -10.368 6.173 40.868 1.00 32.84 298 CYS A C 1
ATOM 2367 O O . CYS A 1 298 ? -9.342 6.016 40.198 1.00 32.84 298 CYS A O 1
ATOM 2369 N N . VAL A 1 299 ? -10.834 7.368 41.223 1.00 36.69 299 VAL A N 1
ATOM 2370 C CA . VAL A 1 299 ? -10.041 8.593 41.288 1.00 36.69 299 VAL A CA 1
ATOM 2371 C C . VAL A 1 299 ? -8.990 8.373 42.373 1.00 36.69 299 VAL A C 1
ATOM 2373 O O . VAL A 1 299 ? -9.331 8.193 43.538 1.00 36.69 299 VAL A O 1
ATOM 2376 N N . VAL A 1 300 ? -7.714 8.328 41.991 1.00 39.22 300 VAL A N 1
ATOM 2377 C CA . VAL A 1 300 ? -6.621 8.410 42.963 1.00 39.22 300 VAL A CA 1
ATOM 2378 C C . VAL A 1 300 ? -6.445 9.882 43.297 1.00 39.22 300 VAL A C 1
ATOM 2380 O O . VAL A 1 300 ? -6.018 10.678 42.463 1.00 39.22 300 VAL A O 1
ATOM 2383 N N . GLU A 1 301 ? -6.854 10.208 44.514 1.00 34.59 301 GLU A N 1
ATOM 2384 C CA . GLU A 1 301 ? -6.664 11.472 45.205 1.00 34.59 301 GLU A CA 1
ATOM 2385 C C . GLU A 1 301 ? -5.161 11.670 45.466 1.00 34.59 301 GLU A C 1
ATOM 2387 O O . GLU A 1 301 ? -4.527 10.909 46.200 1.00 34.59 301 GLU A O 1
ATOM 2392 N N . GLU A 1 302 ? -4.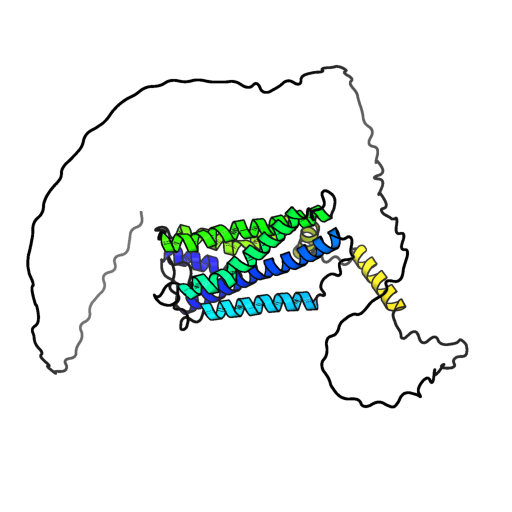560 12.658 44.803 1.00 38.09 302 GLU A N 1
ATOM 2393 C CA . GLU A 1 302 ? -3.168 13.050 45.015 1.00 38.09 302 GLU A CA 1
ATOM 2394 C C . GLU A 1 302 ? -3.097 13.863 46.315 1.00 38.09 302 GLU A C 1
ATOM 2396 O O . GLU A 1 302 ? -3.423 15.049 46.360 1.00 38.09 302 GLU A O 1
ATOM 2401 N N . SER A 1 303 ? -2.744 13.180 47.406 1.00 39.28 303 SER A N 1
ATOM 2402 C CA . SER A 1 303 ? -2.535 13.795 48.715 1.00 39.28 303 SER A CA 1
ATOM 2403 C C . SER A 1 303 ? -1.276 14.655 48.723 1.00 39.28 303 SER A C 1
ATOM 2405 O O . SER A 1 303 ? -0.184 14.219 48.359 1.00 39.28 303 SER A O 1
ATOM 2407 N N . ALA A 1 304 ? -1.478 15.884 49.185 1.00 36.75 304 ALA A N 1
ATOM 2408 C CA . ALA A 1 304 ? -0.499 16.928 49.387 1.00 36.75 304 ALA A CA 1
ATOM 2409 C C . ALA A 1 304 ? 0.631 16.526 50.347 1.00 36.75 304 ALA A C 1
ATOM 2411 O O . ALA A 1 304 ? 0.379 16.027 51.445 1.00 36.75 304 ALA A O 1
ATOM 2412 N N . THR A 1 305 ? 1.863 16.890 49.987 1.00 39.47 305 THR A N 1
ATOM 2413 C CA . THR A 1 305 ? 2.951 17.064 50.954 1.00 39.47 305 THR A CA 1
ATOM 2414 C C . THR A 1 305 ? 3.325 18.537 51.027 1.00 39.47 305 THR A C 1
ATOM 2416 O O . THR A 1 305 ? 3.834 19.150 50.091 1.00 39.47 305 THR A O 1
ATOM 2419 N N . GLU A 1 306 ? 3.001 19.084 52.187 1.00 35.03 306 GLU A N 1
ATOM 2420 C CA . GLU A 1 306 ? 3.233 20.420 52.706 1.00 35.03 306 GLU A CA 1
ATOM 2421 C C . GLU A 1 306 ? 4.734 20.782 52.730 1.00 35.03 306 GLU A C 1
ATOM 2423 O O . GLU A 1 306 ? 5.532 20.112 53.384 1.00 35.03 306 GLU A O 1
ATOM 2428 N N . MET A 1 307 ? 5.130 21.889 52.085 1.00 34.97 307 MET A N 1
ATOM 2429 C CA . MET A 1 307 ? 6.378 22.591 52.413 1.00 34.97 307 MET A CA 1
ATOM 2430 C C . MET A 1 307 ? 6.097 24.083 52.619 1.00 34.97 307 MET A C 1
ATOM 2432 O O . MET A 1 307 ? 5.913 24.863 51.686 1.00 34.97 307 MET A O 1
ATOM 2436 N N . LYS A 1 308 ? 6.035 24.464 53.898 1.00 42.81 308 LYS A N 1
ATOM 2437 C CA . LYS A 1 308 ? 5.940 25.838 54.401 1.00 42.81 308 LYS A CA 1
ATOM 2438 C C . LYS A 1 308 ? 7.284 26.568 54.285 1.00 42.81 308 LYS A C 1
ATOM 2440 O O . LYS A 1 308 ? 8.253 26.152 54.915 1.00 42.81 308 LYS A O 1
ATOM 2445 N N . ARG A 1 309 ? 7.286 27.715 53.599 1.00 36.41 309 ARG A N 1
ATOM 2446 C CA . ARG A 1 309 ? 8.008 28.989 53.878 1.00 36.41 309 ARG A CA 1
ATOM 2447 C C . ARG A 1 309 ? 7.944 29.814 52.587 1.00 36.41 309 ARG A C 1
ATOM 2449 O O . ARG A 1 309 ? 8.360 29.321 51.557 1.00 36.41 309 ARG A O 1
ATOM 2456 N N . GLY A 1 310 ? 7.481 31.054 52.521 1.00 32.28 310 GLY A N 1
ATOM 2457 C CA . GLY A 1 310 ? 7.115 32.049 53.517 1.00 32.28 310 GLY A CA 1
ATOM 2458 C C . GLY A 1 310 ? 7.332 33.433 52.883 1.00 32.28 310 GLY A C 1
ATOM 2459 O O . GLY A 1 310 ? 8.284 33.597 52.131 1.00 32.28 310 GLY A O 1
ATOM 2460 N N . LYS A 1 311 ? 6.484 34.401 53.265 1.00 35.62 311 LYS A N 1
ATOM 2461 C CA . LYS A 1 311 ? 6.513 35.854 52.961 1.00 35.62 311 LYS A CA 1
ATOM 2462 C C . LYS A 1 311 ? 6.101 36.243 51.530 1.00 35.62 311 LYS A C 1
ATOM 2464 O O . LYS A 1 311 ? 6.773 35.917 50.570 1.00 35.62 311 LYS A O 1
ATOM 2469 N N . SER A 1 312 ? 4.902 36.806 51.360 1.00 33.66 312 SER A N 1
ATOM 2470 C CA . SER A 1 312 ? 4.495 38.199 51.658 1.00 33.66 312 SER A CA 1
ATOM 2471 C C . SER A 1 312 ? 4.879 39.132 50.515 1.00 33.66 312 SER A C 1
ATOM 2473 O O . SER A 1 312 ? 6.061 39.368 50.313 1.00 33.66 312 SER A O 1
ATOM 2475 N N . VAL A 1 313 ? 3.884 39.692 49.827 1.00 37.22 313 VAL A N 1
ATOM 2476 C CA . VAL A 1 313 ? 3.553 41.130 49.808 1.00 37.22 313 VAL A CA 1
ATOM 2477 C C . VAL A 1 313 ? 2.361 41.323 48.858 1.00 37.22 313 VAL A C 1
ATOM 2479 O O . VAL A 1 313 ? 2.274 40.706 47.801 1.00 37.22 313 VAL A O 1
ATOM 2482 N N . ALA A 1 314 ? 1.410 42.129 49.322 1.00 38.34 314 ALA A N 1
ATOM 2483 C CA . ALA A 1 314 ? 0.209 42.579 48.635 1.00 38.34 314 ALA A CA 1
ATOM 2484 C C . ALA A 1 314 ? 0.509 43.330 47.327 1.00 38.34 314 ALA A C 1
ATOM 2486 O O . ALA A 1 314 ? 1.560 43.948 47.226 1.00 38.34 314 ALA A O 1
ATOM 2487 N N . PHE A 1 315 ? -0.449 43.381 46.398 1.00 36.19 315 PHE A N 1
ATOM 2488 C CA . PHE A 1 315 ? -1.040 44.648 45.948 1.00 36.19 315 PHE A CA 1
ATOM 2489 C C . PHE A 1 315 ? -2.263 44.392 45.058 1.00 36.19 315 PHE A C 1
ATOM 2491 O O . PHE A 1 315 ? -2.343 43.391 44.350 1.00 36.19 315 PHE A O 1
ATOM 2498 N N . ALA A 1 316 ? -3.231 45.290 45.194 1.00 36.66 316 ALA A N 1
ATOM 2499 C CA . ALA A 1 316 ? -4.503 45.326 44.500 1.00 36.66 316 ALA A CA 1
ATOM 2500 C C . ALA A 1 316 ? -4.384 45.920 43.082 1.00 36.66 316 ALA A C 1
ATOM 2502 O O . ALA A 1 316 ? -3.335 46.436 42.705 1.00 36.66 316 ALA A O 1
ATOM 2503 N N . ASP A 1 317 ? -5.538 45.915 42.411 1.00 35.78 317 ASP A N 1
ATOM 2504 C CA . ASP A 1 317 ? -5.996 46.845 41.372 1.00 35.78 317 ASP A CA 1
ATOM 2505 C C . ASP A 1 317 ? -5.828 46.503 39.873 1.00 35.78 317 ASP A C 1
ATOM 2507 O O . ASP A 1 317 ? -4.761 46.600 39.282 1.00 35.78 317 ASP A O 1
ATOM 2511 N N . GLN A 1 318 ? -7.001 46.212 39.280 1.00 34.06 318 GLN A N 1
ATOM 2512 C CA . GLN A 1 318 ? -7.702 47.061 38.295 1.00 34.06 318 GLN A CA 1
ATOM 2513 C C . GLN A 1 318 ? -7.381 46.928 36.788 1.00 34.06 318 GLN A C 1
ATOM 2515 O O . GLN A 1 318 ? -6.264 46.658 36.376 1.00 34.06 318 GLN A O 1
ATOM 2520 N N . GLN A 1 319 ? -8.434 47.235 36.006 1.00 34.66 319 GLN A N 1
ATOM 2521 C CA . GLN A 1 319 ? -8.564 47.404 34.541 1.00 34.66 319 GLN A CA 1
ATOM 2522 C C . GLN A 1 319 ? -8.855 46.109 33.755 1.00 34.66 319 GLN A C 1
ATOM 2524 O O . GLN A 1 319 ? -8.021 45.220 33.681 1.00 34.66 319 GLN A O 1
ATOM 2529 N N . GLN A 1 320 ? -10.063 45.819 33.247 1.00 32.84 320 GLN A N 1
ATOM 2530 C CA . GLN A 1 320 ? -11.134 46.603 32.595 1.00 32.84 320 GLN A CA 1
ATOM 2531 C C . GLN A 1 320 ? -10.796 47.032 31.148 1.00 32.84 320 GLN A C 1
ATOM 2533 O O . GLN A 1 320 ? -9.887 47.828 30.959 1.00 32.84 320 GLN A O 1
ATOM 2538 N N . LEU A 1 321 ? -11.635 46.550 30.206 1.00 36.06 321 LEU A N 1
ATOM 2539 C CA . LEU A 1 321 ? -11.845 46.969 28.797 1.00 36.06 321 LEU A CA 1
ATOM 2540 C C . LEU A 1 321 ? -10.689 46.636 27.822 1.00 36.06 321 LEU A C 1
ATOM 2542 O O . LEU A 1 321 ? -9.532 46.654 28.200 1.00 36.06 321 LEU A O 1
ATOM 2546 N N . GLU A 1 322 ? -10.902 46.222 26.569 1.00 35.53 322 GLU A N 1
ATOM 2547 C CA . GLU A 1 322 ? -11.863 46.725 25.582 1.00 35.53 322 GLU A CA 1
ATOM 2548 C C . GLU A 1 322 ? -12.031 45.700 24.430 1.00 35.53 322 GLU A C 1
ATOM 2550 O O . GLU A 1 322 ? -11.050 45.205 23.873 1.00 35.53 322 GLU A O 1
ATOM 2555 N N . GLU A 1 323 ? -13.276 45.370 24.076 1.00 40.03 323 GLU A N 1
ATOM 2556 C CA . GLU A 1 323 ? -13.652 44.901 22.733 1.00 40.03 323 GLU A CA 1
ATOM 2557 C C . GLU A 1 323 ? -13.710 46.120 21.804 1.00 40.03 323 GLU A C 1
ATOM 2559 O O . GLU A 1 323 ? -14.218 47.137 22.267 1.00 40.03 323 GLU A O 1
ATOM 2564 N N . GLN A 1 324 ? -13.304 46.007 20.525 1.00 34.97 324 GLN A N 1
ATOM 2565 C CA . GLN A 1 324 ? -14.021 46.553 19.347 1.00 34.97 324 GLN A CA 1
ATOM 2566 C C . GLN A 1 324 ? -13.278 46.323 17.995 1.00 34.97 324 GLN A C 1
ATOM 2568 O O . GLN A 1 324 ? -12.157 45.815 18.004 1.00 34.97 324 GLN A O 1
ATOM 2573 N N . PRO A 1 325 ? -13.935 46.541 16.826 1.00 47.53 325 PRO A N 1
ATOM 2574 C CA . PRO A 1 325 ? -13.958 45.589 15.713 1.00 47.53 325 PRO A CA 1
ATOM 2575 C C . PRO A 1 325 ? -13.159 46.009 14.466 1.00 47.53 325 PRO A C 1
ATOM 2577 O O . PRO A 1 325 ? -12.722 47.146 14.310 1.00 47.53 325 PRO A O 1
ATOM 2580 N N . ILE A 1 326 ? -13.051 45.065 13.527 1.00 38.72 326 ILE A N 1
ATOM 2581 C CA . ILE A 1 326 ? -12.507 45.255 12.177 1.00 38.72 326 ILE A CA 1
ATOM 2582 C C . ILE A 1 326 ? -13.535 46.007 11.317 1.00 38.72 326 ILE A C 1
ATOM 2584 O O . ILE A 1 326 ? -14.651 45.529 11.118 1.00 38.72 326 ILE A O 1
ATOM 2588 N N . GLN A 1 327 ? -13.137 47.184 10.825 1.00 36.50 327 GLN A N 1
ATOM 2589 C CA . GLN A 1 327 ? -13.879 48.021 9.882 1.00 36.50 327 GLN A CA 1
ATOM 2590 C C . GLN A 1 327 ? -13.770 47.517 8.436 1.00 36.50 327 GLN A C 1
ATOM 2592 O O . GLN A 1 327 ? -12.702 47.121 7.971 1.00 36.50 327 GLN A O 1
ATOM 2597 N N . GLU A 1 328 ? -14.894 47.625 7.730 1.00 43.31 328 GLU A N 1
ATOM 2598 C CA . GLU A 1 328 ? -15.007 47.664 6.274 1.00 43.31 328 GLU A CA 1
ATOM 2599 C C . GLU A 1 328 ? -14.509 49.002 5.695 1.00 43.31 328 GLU A C 1
ATOM 2601 O O . GLU A 1 328 ? -14.678 50.064 6.292 1.00 43.31 328 GLU A O 1
ATOM 2606 N N . GLY A 1 329 ? -13.990 48.942 4.468 1.00 35.59 329 GLY A N 1
ATOM 2607 C CA . GLY A 1 329 ? -13.757 50.066 3.556 1.00 35.59 329 GLY A CA 1
ATOM 2608 C C . GLY A 1 329 ? -12.865 49.579 2.407 1.00 35.59 329 GLY A C 1
ATOM 2609 O O . GLY A 1 329 ? -11.878 48.903 2.654 1.00 35.59 329 GLY A O 1
ATOM 2610 N N . GLY A 1 330 ? -13.122 49.783 1.118 1.00 33.22 330 GLY A N 1
ATOM 2611 C CA . GLY A 1 330 ? -14.051 50.677 0.445 1.00 33.22 330 GLY A CA 1
ATOM 2612 C C . GLY A 1 330 ? -13.326 51.361 -0.724 1.00 33.22 330 GLY A C 1
ATOM 2613 O O . GLY A 1 330 ? -12.616 52.323 -0.492 1.00 33.22 330 GLY A O 1
ATOM 2614 N N . ILE A 1 331 ? -13.560 50.858 -1.945 1.00 35.69 331 ILE A N 1
ATOM 2615 C CA . ILE A 1 331 ? -13.790 51.597 -3.212 1.00 35.69 331 ILE A CA 1
ATOM 2616 C C . ILE A 1 331 ? -12.655 52.426 -3.883 1.00 35.69 331 ILE A C 1
ATOM 2618 O O . ILE A 1 331 ? -12.034 53.288 -3.279 1.00 35.69 331 ILE A O 1
ATOM 2622 N N . ALA A 1 332 ? -12.619 52.253 -5.223 1.00 33.25 332 ALA A N 1
ATOM 2623 C CA . ALA A 1 332 ? -12.162 53.142 -6.316 1.00 33.25 332 ALA A CA 1
ATOM 2624 C C . ALA A 1 332 ? -10.655 53.245 -6.601 1.00 33.25 332 ALA A C 1
ATOM 2626 O O . ALA A 1 332 ? -9.840 53.161 -5.698 1.00 33.25 332 ALA A O 1
ATOM 2627 N N . SER A 1 333 ? -10.182 53.536 -7.817 1.00 38.22 333 SER A N 1
ATOM 2628 C CA . SER A 1 333 ? -10.642 53.555 -9.228 1.00 38.22 333 SER A CA 1
ATOM 2629 C C . SER A 1 333 ? -9.500 54.254 -10.001 1.00 38.22 333 SER A C 1
ATOM 2631 O O . SER A 1 333 ? -8.722 54.958 -9.366 1.00 38.22 333 SER A O 1
ATOM 2633 N N . GLN A 1 334 ? -9.502 54.173 -11.342 1.00 35.41 334 GLN A N 1
ATOM 2634 C CA . GLN A 1 334 ? -8.677 54.923 -12.322 1.00 35.41 334 GLN A CA 1
ATOM 2635 C C . GLN A 1 334 ? -7.281 54.346 -12.608 1.00 35.41 334 GLN A C 1
ATOM 2637 O O . GLN A 1 334 ? -6.601 53.903 -11.695 1.00 35.41 334 GLN A O 1
ATOM 2642 N N . ASN A 1 335 ? -6.717 54.416 -13.814 1.00 40.25 335 ASN A N 1
ATOM 2643 C CA . ASN A 1 335 ? -7.145 54.487 -15.223 1.00 40.25 335 ASN A CA 1
ATOM 2644 C C . ASN A 1 335 ? -5.827 54.619 -16.039 1.00 40.25 335 ASN A C 1
ATOM 2646 O O . ASN A 1 335 ? -4.784 54.902 -15.455 1.00 40.25 335 ASN A O 1
ATOM 2650 N N . ASP A 1 336 ? -5.935 54.485 -17.364 1.00 38.06 336 ASP A N 1
ATOM 2651 C CA . ASP A 1 336 ? -5.000 54.939 -18.420 1.00 38.06 336 ASP A CA 1
ATOM 2652 C C . ASP A 1 336 ? -3.897 53.941 -18.858 1.00 38.06 336 ASP A C 1
ATOM 2654 O O . ASP A 1 336 ? -3.102 53.459 -18.058 1.00 38.06 336 ASP A O 1
ATOM 2658 N N . GLU A 1 337 ? -3.989 53.379 -20.079 1.00 37.47 337 GLU A N 1
ATOM 2659 C CA . GLU A 1 337 ? -3.481 53.902 -21.382 1.00 37.47 337 GLU A CA 1
ATOM 2660 C C . GLU A 1 337 ? -1.968 53.575 -21.529 1.00 37.47 337 GLU A C 1
ATOM 2662 O O . GLU A 1 337 ? -1.199 53.782 -20.607 1.00 37.47 337 GLU A O 1
ATOM 2667 N N . ALA A 1 338 ? -1.412 52.989 -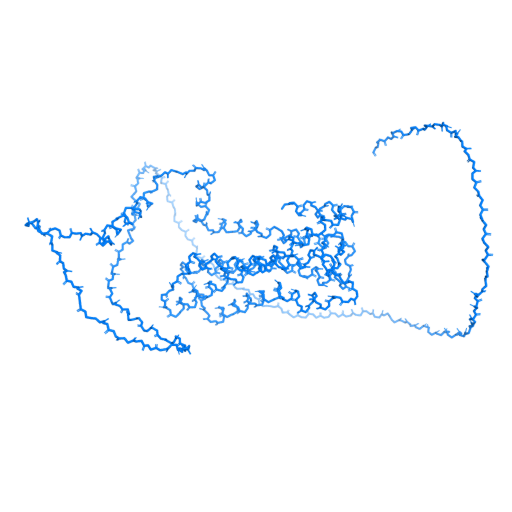22.596 1.00 36.97 338 ALA A N 1
ATOM 2668 C CA . ALA A 1 338 ? -1.659 53.200 -24.011 1.00 36.97 338 ALA A CA 1
ATOM 2669 C C . ALA A 1 338 ? -0.994 52.098 -24.890 1.00 36.97 338 ALA A C 1
ATOM 2671 O O . ALA A 1 338 ? 0.077 51.584 -24.580 1.00 36.97 338 ALA A O 1
ATOM 2672 N N . THR A 1 339 ? -1.669 51.784 -26.002 1.00 37.72 339 THR A N 1
ATOM 2673 C CA . THR A 1 339 ? -1.195 51.581 -27.394 1.00 37.72 339 THR A CA 1
ATOM 2674 C C . THR A 1 339 ? 0.153 50.919 -27.736 1.00 37.72 339 THR A C 1
ATOM 2676 O O . THR A 1 339 ? 1.222 51.403 -27.380 1.00 37.72 339 THR A O 1
ATOM 2679 N N . GLY A 1 340 ? 0.084 49.955 -28.666 1.00 36.47 340 GLY A N 1
ATOM 2680 C CA . GLY A 1 340 ? 1.205 49.517 -29.505 1.00 36.47 340 GLY A CA 1
ATOM 2681 C C . GLY A 1 340 ? 0.778 48.546 -30.614 1.00 36.47 340 GLY A C 1
ATOM 2682 O O . GLY A 1 340 ? 1.052 47.355 -30.532 1.00 36.47 340 GLY A O 1
ATOM 2683 N N . GLU A 1 341 ? 0.079 49.048 -31.636 1.00 42.06 341 GLU A N 1
ATOM 2684 C CA . GLU A 1 341 ? -0.183 48.350 -32.906 1.00 42.06 341 GLU A CA 1
ATOM 2685 C C . GLU A 1 341 ? 1.076 48.314 -33.796 1.00 42.06 341 GLU A C 1
ATOM 2687 O O . GLU A 1 341 ? 1.772 49.327 -33.879 1.00 42.06 341 GLU A O 1
ATOM 2692 N N . ARG A 1 342 ? 1.306 47.222 -34.552 1.00 41.34 342 ARG A N 1
ATOM 2693 C CA . ARG A 1 342 ? 1.323 47.189 -36.043 1.00 41.34 342 ARG A CA 1
ATOM 2694 C C . ARG A 1 342 ? 1.858 45.867 -36.656 1.00 41.34 342 ARG A C 1
ATOM 2696 O O . ARG A 1 342 ? 2.443 45.067 -35.935 1.00 41.34 342 ARG A O 1
ATOM 2703 N N . PRO A 1 343 ? 1.599 45.612 -37.966 1.00 56.09 343 PRO A N 1
ATOM 2704 C CA . PRO A 1 343 ? 1.296 44.279 -38.506 1.00 56.09 343 PRO A CA 1
ATOM 2705 C C . PRO A 1 343 ? 2.158 43.824 -39.719 1.00 56.09 343 PRO A C 1
ATOM 2707 O O . PRO A 1 343 ? 3.034 44.549 -40.173 1.00 56.09 343 PRO A O 1
ATOM 2710 N N . MET A 1 344 ? 1.765 42.666 -40.285 1.00 41.69 344 MET A N 1
ATOM 2711 C CA . MET A 1 344 ? 1.875 42.175 -41.684 1.00 41.69 344 MET A CA 1
ATOM 2712 C C . MET A 1 344 ? 3.240 41.886 -42.351 1.00 41.69 344 MET A C 1
ATOM 2714 O O . MET A 1 344 ? 4.017 42.795 -42.610 1.00 41.69 344 MET A O 1
ATOM 2718 N N . SER A 1 345 ? 3.379 40.653 -42.870 1.00 38.16 345 SER A N 1
ATOM 2719 C CA . SER A 1 345 ? 3.541 40.321 -44.315 1.00 38.16 345 SER A CA 1
ATOM 2720 C C . SER A 1 345 ? 3.499 38.785 -44.499 1.00 38.16 345 SER A C 1
ATOM 2722 O O . SER A 1 345 ? 4.229 38.047 -43.851 1.00 38.16 345 SER A O 1
ATOM 2724 N N . SER A 1 346 ? 2.420 38.207 -45.031 1.00 42.53 346 SER A N 1
ATOM 2725 C CA . SER A 1 346 ? 2.181 37.738 -46.413 1.00 42.53 346 SER A CA 1
ATOM 2726 C C . SER A 1 346 ? 3.373 37.333 -47.308 1.00 42.53 346 SER A C 1
ATOM 2728 O O . SER A 1 346 ? 4.185 38.177 -47.677 1.00 42.53 346 SER A O 1
ATOM 2730 N N . ALA A 1 347 ? 3.245 36.104 -47.833 1.00 41.38 347 ALA A N 1
ATOM 2731 C CA . ALA A 1 347 ? 3.450 35.668 -49.227 1.00 41.38 347 ALA A CA 1
ATOM 2732 C C . ALA A 1 347 ? 4.824 35.137 -49.700 1.00 41.38 347 ALA A C 1
ATOM 2734 O O . ALA A 1 347 ? 5.797 35.880 -49.805 1.00 41.38 347 ALA A O 1
ATOM 2735 N N . ARG A 1 348 ? 4.805 33.846 -50.089 1.00 43.25 348 ARG A N 1
ATOM 2736 C CA . ARG A 1 348 ? 5.467 33.137 -51.222 1.00 43.25 348 ARG A CA 1
ATOM 2737 C C . ARG A 1 348 ? 5.348 31.634 -50.917 1.00 43.25 348 ARG A C 1
ATOM 2739 O O . ARG A 1 348 ? 5.787 31.231 -49.849 1.00 43.25 348 ARG A O 1
ATOM 2746 N N . GLU A 1 349 ? 4.642 30.757 -51.632 1.00 51.25 349 GLU A N 1
ATOM 2747 C CA . GLU A 1 349 ? 4.477 30.486 -53.076 1.00 51.25 349 GLU A CA 1
ATOM 2748 C C . GLU A 1 349 ? 5.805 30.235 -53.811 1.00 51.25 349 GLU A C 1
ATOM 2750 O O . GLU A 1 349 ? 6.641 31.139 -53.879 1.00 51.25 349 GLU A O 1
ATOM 2755 N N . ASN A 1 350 ? 5.966 28.970 -54.239 1.00 50.00 350 ASN A N 1
ATOM 2756 C CA . ASN A 1 350 ? 6.826 28.345 -55.268 1.00 50.00 350 ASN A CA 1
ATOM 2757 C C . ASN A 1 350 ? 7.017 26.866 -54.841 1.00 50.00 350 ASN A C 1
ATOM 2759 O O . ASN A 1 350 ? 7.569 26.608 -53.773 1.00 50.00 350 ASN A O 1
ATOM 2763 N N . ASP A 1 351 ? 6.325 25.898 -55.443 1.00 42.62 351 ASP A N 1
ATOM 2764 C CA . ASP A 1 351 ? 6.574 25.248 -56.748 1.00 42.62 351 ASP A CA 1
ATOM 2765 C C . ASP A 1 351 ? 7.745 24.245 -56.742 1.00 42.62 351 ASP A C 1
ATOM 2767 O O . ASP A 1 351 ? 8.883 24.589 -56.437 1.00 42.62 351 ASP A O 1
ATOM 2771 N N . ASP A 1 352 ? 7.387 23.007 -57.106 1.00 44.94 352 ASP A N 1
ATOM 2772 C CA . ASP A 1 352 ? 8.097 22.029 -57.942 1.00 44.94 352 ASP A CA 1
ATOM 2773 C C . ASP A 1 352 ? 9.600 21.755 -57.739 1.00 44.94 352 ASP A C 1
ATOM 2775 O O . ASP A 1 352 ? 10.450 22.585 -58.043 1.00 44.94 352 ASP A O 1
ATOM 2779 N N . MET A 1 353 ? 9.951 20.494 -57.432 1.00 44.31 353 MET A N 1
ATOM 2780 C CA . MET A 1 353 ? 10.576 19.575 -58.410 1.00 44.31 353 MET A CA 1
ATOM 2781 C C . MET A 1 353 ? 11.091 18.257 -57.798 1.00 44.31 353 MET A C 1
ATOM 2783 O O . MET A 1 353 ? 11.688 18.250 -56.729 1.00 44.31 353 MET A O 1
ATOM 2787 N N . ALA A 1 354 ? 10.917 17.193 -58.601 1.00 44.22 354 ALA A N 1
ATOM 2788 C CA . ALA A 1 354 ? 11.815 16.051 -58.856 1.00 44.22 354 ALA A CA 1
ATOM 2789 C C . ALA A 1 354 ? 12.236 15.162 -57.661 1.00 44.22 354 ALA A C 1
ATOM 2791 O O . ALA A 1 354 ? 12.868 15.602 -56.715 1.00 44.22 354 ALA A O 1
ATOM 2792 N N . GLN A 1 355 ? 11.873 13.876 -57.595 1.00 43.28 355 GLN A N 1
ATOM 2793 C CA . GLN A 1 355 ? 12.254 12.779 -58.500 1.00 43.28 355 GLN A CA 1
ATOM 2794 C C . GLN A 1 355 ? 13.779 12.620 -58.613 1.00 43.28 355 GLN A C 1
ATOM 2796 O O . GLN A 1 355 ? 14.390 13.192 -59.505 1.00 43.28 355 GLN A O 1
ATOM 2801 N N . GLU A 1 356 ? 14.369 11.756 -57.781 1.00 46.28 356 GLU A N 1
ATOM 2802 C CA . GLU A 1 356 ? 15.583 11.041 -58.174 1.00 46.28 356 GLU A CA 1
ATOM 2803 C C . GLU A 1 356 ? 15.583 9.615 -57.612 1.00 46.28 356 GLU A C 1
ATOM 2805 O O . GLU A 1 356 ? 15.527 9.366 -56.407 1.00 46.28 356 GLU A O 1
ATOM 2810 N N . ASN A 1 357 ? 15.575 8.682 -58.560 1.00 45.41 357 ASN A N 1
ATOM 2811 C CA . ASN A 1 357 ? 15.821 7.265 -58.388 1.00 45.41 357 ASN A CA 1
ATOM 2812 C C . ASN A 1 357 ? 17.305 7.058 -58.075 1.00 45.41 357 ASN A C 1
ATOM 2814 O O . ASN A 1 357 ? 18.147 7.595 -58.788 1.00 45.41 357 ASN A O 1
ATOM 2818 N N . HIS A 1 358 ? 17.626 6.163 -57.145 1.00 50.25 358 HIS A N 1
ATOM 2819 C CA . HIS A 1 358 ? 18.899 5.448 -57.202 1.00 50.25 358 HIS A CA 1
ATOM 2820 C C . HIS A 1 358 ? 18.683 3.963 -56.885 1.00 50.25 358 HIS A C 1
ATOM 2822 O O . HIS A 1 358 ? 18.813 3.500 -55.756 1.00 50.25 358 HIS A O 1
ATOM 2828 N N . GLU A 1 359 ? 18.305 3.228 -57.933 1.00 49.44 359 GLU A N 1
ATOM 2829 C CA . GLU A 1 359 ? 18.690 1.828 -58.133 1.00 49.44 359 GLU A CA 1
ATOM 2830 C C . GLU A 1 359 ? 20.125 1.759 -58.691 1.00 49.44 359 GLU A C 1
ATOM 2832 O O . GLU A 1 359 ? 20.615 2.736 -59.265 1.00 49.44 359 GLU A O 1
ATOM 2837 N N . ASN A 1 360 ? 20.711 0.555 -58.607 1.00 45.81 360 ASN A N 1
ATOM 2838 C CA . ASN A 1 360 ? 21.992 0.078 -59.165 1.00 45.81 360 ASN A CA 1
ATOM 2839 C C . ASN A 1 360 ? 23.213 0.297 -58.245 1.00 45.81 360 ASN A C 1
ATOM 2841 O O . ASN A 1 360 ? 23.412 1.378 -57.716 1.00 45.81 360 ASN A O 1
ATOM 2845 N N . ASN A 1 361 ? 24.132 -0.652 -58.042 1.00 42.22 361 ASN A N 1
ATOM 2846 C CA . ASN A 1 361 ? 24.334 -1.985 -58.616 1.00 42.22 361 ASN A CA 1
ATOM 2847 C C . ASN A 1 361 ? 25.479 -2.700 -57.863 1.00 42.22 361 ASN A C 1
ATOM 2849 O O . ASN A 1 361 ? 26.305 -2.027 -57.256 1.00 42.22 361 ASN A O 1
ATOM 2853 N N . HIS A 1 362 ? 25.590 -4.016 -58.092 1.00 46.19 362 HIS A N 1
ATOM 2854 C CA . HIS A 1 362 ? 26.790 -4.877 -57.974 1.00 46.19 362 HIS A CA 1
ATOM 2855 C C . HIS A 1 362 ? 27.401 -5.073 -56.566 1.00 46.19 362 HIS A C 1
ATOM 2857 O O . HIS A 1 362 ? 27.765 -4.131 -55.886 1.00 46.19 362 HIS A O 1
ATOM 2863 N N . GLY A 1 363 ? 27.576 -6.283 -56.025 1.00 42.84 363 GLY A N 1
ATOM 2864 C CA . GLY A 1 363 ? 27.872 -7.562 -56.666 1.00 42.84 363 GLY A CA 1
ATOM 2865 C C . GLY A 1 363 ? 29.380 -7.716 -56.863 1.00 42.84 363 GLY A C 1
ATOM 2866 O O . GLY A 1 363 ? 29.890 -7.263 -57.880 1.00 42.84 363 GLY A O 1
ATOM 2867 N N . ASN A 1 364 ? 30.077 -8.345 -55.910 1.00 52.12 364 ASN A N 1
ATOM 2868 C CA . ASN A 1 364 ? 31.180 -9.260 -56.217 1.00 52.12 364 ASN A CA 1
ATOM 2869 C C . ASN A 1 364 ? 31.642 -10.035 -54.975 1.00 52.12 364 ASN A C 1
ATOM 2871 O O . ASN A 1 364 ? 32.075 -9.455 -53.980 1.00 52.12 364 ASN A O 1
ATOM 2875 N N . ASP A 1 365 ? 31.581 -11.356 -55.100 1.00 55.38 365 ASP A N 1
ATOM 2876 C CA . ASP A 1 365 ? 32.344 -12.319 -54.318 1.00 55.38 365 ASP A CA 1
ATOM 2877 C C . ASP A 1 365 ? 33.852 -12.087 -54.504 1.00 55.38 365 ASP A C 1
ATOM 2879 O O . ASP A 1 365 ? 34.297 -11.773 -55.609 1.00 55.38 365 ASP A O 1
ATOM 2883 N N . ASN A 1 366 ? 34.655 -12.322 -53.461 1.00 52.69 366 ASN A N 1
ATOM 2884 C CA . ASN A 1 366 ? 35.888 -13.091 -53.634 1.00 52.69 366 ASN A CA 1
ATOM 2885 C C . ASN A 1 366 ? 36.481 -13.595 -52.311 1.00 52.69 366 ASN A C 1
ATOM 2887 O O . ASN A 1 366 ? 36.799 -12.859 -51.382 1.00 52.69 366 ASN A O 1
ATOM 2891 N N . THR A 1 367 ? 36.647 -14.908 -52.321 1.00 49.50 367 THR A N 1
ATOM 2892 C CA . THR A 1 367 ? 37.447 -15.801 -51.487 1.00 49.50 367 THR A CA 1
ATOM 2893 C C . THR A 1 367 ? 38.937 -15.445 -51.436 1.00 49.50 367 THR A C 1
ATOM 2895 O O . THR A 1 367 ? 39.507 -15.096 -52.468 1.00 49.50 367 THR A O 1
ATOM 2898 N N . GLY A 1 368 ? 39.609 -15.700 -50.306 1.00 40.19 368 GLY A N 1
ATOM 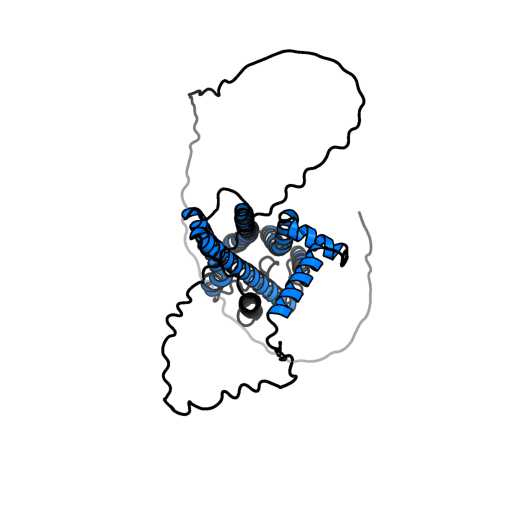2899 C CA . GLY A 1 368 ? 41.075 -15.841 -50.276 1.00 40.19 368 GLY A CA 1
ATOM 2900 C C . GLY A 1 368 ? 41.723 -15.714 -48.886 1.00 40.19 368 GLY A C 1
ATOM 2901 O O . GLY A 1 368 ? 41.512 -14.684 -48.258 1.00 40.19 368 GLY A O 1
ATOM 2902 N N . PRO A 1 369 ? 42.491 -16.713 -48.395 1.00 59.34 369 PRO A N 1
ATOM 2903 C CA . PRO A 1 369 ? 42.955 -16.796 -47.004 1.00 59.34 369 PRO A CA 1
ATOM 2904 C C . PRO A 1 369 ? 44.429 -16.397 -46.771 1.00 59.34 369 PRO A C 1
ATOM 2906 O O . PRO A 1 369 ? 45.228 -16.386 -47.701 1.00 59.34 369 PRO A O 1
ATOM 2909 N N . ALA A 1 370 ? 44.747 -16.248 -45.475 1.00 46.22 370 ALA A N 1
ATOM 2910 C CA . ALA A 1 370 ? 46.046 -16.384 -44.793 1.00 46.22 370 ALA A CA 1
ATOM 2911 C C . ALA A 1 370 ? 47.137 -15.319 -45.025 1.00 46.22 370 ALA A C 1
ATOM 2913 O O . ALA A 1 370 ? 47.617 -15.156 -46.137 1.00 46.22 370 ALA A O 1
ATOM 2914 N N . THR A 1 371 ? 47.612 -14.725 -43.920 1.00 50.69 371 THR A N 1
ATOM 2915 C CA . THR A 1 371 ? 49.032 -14.743 -43.504 1.00 50.69 371 THR A CA 1
ATOM 2916 C C . THR A 1 371 ? 49.168 -14.274 -42.056 1.00 50.69 371 THR A C 1
ATOM 2918 O O . THR A 1 371 ? 48.527 -13.306 -41.649 1.00 50.69 371 THR A O 1
ATOM 2921 N N . ASP A 1 372 ? 50.002 -15.005 -41.325 1.00 46.19 372 ASP A N 1
ATOM 2922 C CA . ASP A 1 372 ? 50.457 -14.773 -39.961 1.00 46.19 372 ASP A CA 1
ATOM 2923 C C . ASP A 1 372 ? 51.361 -13.534 -39.806 1.00 46.19 372 ASP A C 1
ATOM 2925 O O . ASP A 1 372 ? 51.991 -13.072 -40.759 1.00 46.19 372 ASP A O 1
ATOM 2929 N N . ASP A 1 373 ? 51.454 -13.123 -38.539 1.00 44.59 373 ASP A N 1
ATOM 2930 C CA . ASP A 1 373 ? 52.649 -12.728 -37.773 1.00 44.59 373 ASP A CA 1
ATOM 2931 C C . ASP A 1 373 ? 52.762 -11.298 -37.183 1.00 44.59 373 ASP A C 1
ATOM 2933 O O . ASP A 1 373 ? 52.242 -10.329 -37.740 1.00 44.59 373 ASP A O 1
ATOM 2937 N N . PRO A 1 374 ? 53.397 -11.188 -35.987 1.00 62.84 374 PRO A N 1
ATOM 2938 C CA . PRO A 1 374 ? 53.181 -10.145 -34.984 1.00 62.84 374 PRO A CA 1
ATOM 2939 C C . PRO A 1 374 ? 54.320 -9.115 -34.907 1.00 62.84 374 PRO A C 1
ATOM 2941 O O . PRO A 1 374 ? 55.469 -9.442 -35.189 1.00 62.84 374 PRO A O 1
ATOM 2944 N N . GLN A 1 375 ? 54.016 -7.913 -34.406 1.00 47.59 375 GLN A N 1
ATOM 2945 C CA . GLN A 1 375 ? 54.941 -6.982 -33.727 1.00 47.59 375 GLN A CA 1
ATOM 2946 C C . GLN A 1 375 ? 54.082 -6.149 -32.753 1.00 47.59 375 GLN A C 1
ATOM 2948 O O . GLN A 1 375 ? 53.074 -5.588 -33.171 1.00 47.59 375 GLN A O 1
ATOM 2953 N N . ASP A 1 376 ? 54.192 -6.303 -31.434 1.00 47.28 376 ASP A N 1
ATOM 2954 C CA . ASP A 1 376 ? 55.208 -5.767 -30.512 1.00 47.28 376 ASP A CA 1
ATOM 2955 C C . ASP A 1 376 ? 55.339 -4.232 -30.485 1.00 47.28 376 ASP A C 1
ATOM 2957 O O . ASP A 1 376 ? 55.547 -3.588 -31.510 1.00 47.28 376 ASP A O 1
ATOM 2961 N N . GLU A 1 377 ? 55.329 -3.734 -29.237 1.00 44.22 377 GLU A N 1
ATOM 2962 C CA . GLU A 1 377 ? 55.859 -2.458 -28.715 1.00 44.22 377 GLU A CA 1
ATOM 2963 C C . GLU A 1 377 ? 54.933 -1.207 -28.606 1.00 44.22 377 GLU A C 1
ATOM 2965 O O . GLU A 1 377 ? 53.884 -1.148 -29.242 1.00 44.22 377 GLU A O 1
ATOM 2970 N N . PRO A 1 378 ? 55.214 -0.250 -27.683 1.00 50.25 378 PRO A N 1
ATOM 2971 C CA . PRO A 1 378 ? 54.775 -0.307 -26.283 1.00 50.25 378 PRO A CA 1
ATOM 2972 C C . PRO A 1 378 ? 54.065 0.978 -25.780 1.00 50.25 378 PRO A C 1
ATOM 2974 O O . PRO A 1 378 ? 53.869 1.943 -26.507 1.00 50.25 378 PRO A O 1
ATOM 2977 N N . GLN A 1 379 ? 53.678 0.910 -24.498 1.00 43.44 379 GLN A N 1
ATOM 2978 C CA . GLN A 1 379 ? 53.443 1.958 -23.486 1.00 43.44 379 GLN A CA 1
ATOM 2979 C C . GLN A 1 379 ? 53.591 3.435 -23.891 1.00 43.44 379 GLN A C 1
ATOM 2981 O O . GLN A 1 379 ? 54.657 3.838 -24.325 1.00 43.44 379 GLN A O 1
ATOM 2986 N N . ASP A 1 380 ? 52.600 4.245 -23.499 1.00 47.50 380 ASP A N 1
ATOM 2987 C CA . ASP A 1 380 ? 52.873 5.501 -22.793 1.00 47.50 380 ASP A CA 1
ATOM 2988 C C . ASP A 1 380 ? 51.803 5.760 -21.720 1.00 47.50 380 ASP A C 1
ATOM 2990 O O . ASP A 1 380 ? 50.592 5.735 -21.960 1.00 47.50 380 ASP A O 1
ATOM 2994 N N . GLU A 1 381 ? 52.304 5.928 -20.499 1.00 44.44 381 GLU A N 1
ATOM 2995 C CA . GLU A 1 381 ? 51.614 6.439 -19.325 1.00 44.44 381 GLU A CA 1
ATOM 2996 C C . GLU A 1 381 ? 51.372 7.943 -19.504 1.00 44.44 381 GLU A C 1
ATOM 2998 O O . GLU A 1 381 ? 52.307 8.680 -19.799 1.00 44.44 381 GLU A O 1
ATOM 3003 N N . GLU A 1 382 ? 50.169 8.437 -19.204 1.00 54.00 382 GLU A N 1
ATOM 3004 C CA . GLU A 1 382 ? 50.036 9.822 -18.749 1.00 54.00 382 GLU A CA 1
ATOM 3005 C C . GLU A 1 382 ? 49.162 9.865 -17.496 1.00 54.00 382 GLU A C 1
ATOM 3007 O O . GLU A 1 382 ? 47.980 9.515 -17.472 1.00 54.00 382 GLU A O 1
ATOM 3012 N N . GLN A 1 383 ? 49.844 10.222 -16.418 1.00 46.19 383 GLN A N 1
ATOM 3013 C CA . GLN A 1 383 ? 49.387 10.406 -15.057 1.00 46.19 383 GLN A CA 1
ATOM 3014 C C . GLN A 1 383 ? 49.492 11.915 -14.767 1.00 46.19 383 GLN A C 1
ATOM 3016 O O . GLN A 1 383 ? 50.448 12.531 -15.230 1.00 46.19 383 GLN A O 1
ATOM 3021 N N . ILE A 1 384 ? 48.610 12.433 -13.889 1.00 43.41 384 ILE A N 1
ATOM 3022 C CA . ILE A 1 384 ? 48.688 13.739 -13.172 1.00 43.41 384 ILE A CA 1
ATOM 3023 C C . ILE A 1 384 ? 48.035 14.899 -13.981 1.00 43.41 384 ILE A C 1
ATOM 3025 O O . ILE A 1 384 ? 48.253 15.018 -15.171 1.00 43.41 384 ILE A O 1
ATOM 3029 N N . GLU A 1 385 ? 47.126 15.745 -13.467 1.00 41.81 385 GLU A N 1
ATOM 3030 C CA . GLU A 1 385 ? 47.159 16.480 -12.196 1.00 41.81 385 GLU A CA 1
ATOM 3031 C C . GLU A 1 385 ? 45.773 16.978 -11.722 1.00 41.81 385 GLU A C 1
ATOM 3033 O O . GLU A 1 385 ? 44.873 17.270 -12.509 1.00 41.81 385 GLU A O 1
ATOM 3038 N N . MET A 1 386 ? 45.642 17.099 -10.399 1.00 34.62 386 MET A N 1
ATOM 3039 C CA . MET A 1 386 ? 44.567 17.771 -9.663 1.00 34.62 386 MET A CA 1
ATOM 3040 C C . MET A 1 386 ? 44.742 19.297 -9.695 1.00 34.62 386 MET A C 1
ATOM 3042 O O . MET A 1 386 ? 45.832 19.746 -9.355 1.00 34.62 386 MET A O 1
ATOM 3046 N N . VAL A 1 387 ? 43.657 20.057 -9.915 1.00 55.19 387 VAL A N 1
ATOM 3047 C CA . VAL A 1 387 ? 43.274 21.281 -9.162 1.00 55.19 387 VAL A CA 1
ATOM 3048 C C . VAL A 1 387 ? 41.754 21.398 -9.152 1.00 55.19 387 VAL A C 1
ATOM 3050 O O . VAL A 1 387 ? 41.154 21.295 -10.245 1.00 55.19 387 VAL A O 1
#

Foldseek 3Di:
DVLLVQLVVLLVVVAHPDLLVQLVQLLCLQLVLQLLLQVLLVVLVQLLQVLVCVLVVHDDDHDDPVRVVVSSVVSNVVSNVRSNCQSPCVNAPFDCDSSGHRGSDDPPPCNCCCPPPRCCNRPVVSLVSLVVSVVVCVVVVSQDPDDPSVLSVVLSVVLNVLCCVQVVLQVCCVVVCVVPPDPRSVSNSPSVVSVVCSVVVNVVCCLVSPVVVVVVVCCVVVVVPPVPPVVVVVVVVVVVVVCVVPDPPPQPQDPVRDRPPPPPDDDDDDDDDDDDDDDDDDDDDDDDDDDDDDDDDDDDDDDDDDDDDDDDDDDDDDDDDDDDDDDDDDDDDDDDDDDDDDDDDDDDDDDDDDDDDDDDDDDDDDDDDDDDDDDDDDDDDDDDDDD

Radius of gyration: 38.03 Å; chains: 1; bounding box: 89×101×114 Å

Sequence (387 aa):
FSCMLTCLLSVKGKEYVGEAMCGYQSFYLNASVTANTWMNAVIIYEIHKLLRFSHVRRRYIPPTRKQVILQAAGVYCYACVWGVICAIQAFFPSHAYGGFYCIPMEEKGYSWFFYLIFLPGVFVLPSMYAVAVLAHIMWKGMLPQTGKRRTLAVFLMRIIFLYFLVFVPLAISILVGNFFYFESSWGYYVPAVMNHLQGILTTLLIYCTNKKISASMNKVLCCDCRPDDPRLRQSLSLQKSLQRLFNPNMTVTSEDGTPISSRMSSGLSGVSGNFSTELASENQMKPMLEDEDDDGLCVVEESATEMKRGKSVAFADQQQLEEQPIQEGGIASQNDEATGERPMSSARENDDMAQENHENNHGNDNTGPATDDPQDEPQDEEQIEMV

Organism: NCBI:txid265537

pLDDT: mean 71.48, std 22.59, range [32.28, 98.25]